Protein AF-N1ZY77-F1 (afdb_monomer_lite)

pLDDT: mean 83.92, std 13.38, range [38.25, 98.62]

Sequence (424 aa):
MKYDVYCDKSARWKVKDQKYRIYADIQIKGKTWEIQLESQNLIYPSNETDGWKKIKRKYGIEKVNALEKEFEKHSACPKMQDIMEIWQPFAKDNKLMDIWRLYNNDQQKAEMRFYAIECGCPDIALLSLWRQYGSVKCIYQGIIAGNIEAHTIFEGAIFLLENMWKPFVEISRSKISDLPLTVFIAITGIFVKYQILGRLGSLDEFKEWKTSTLKQWREARNFRLGEWMRKNLKDYFINSMLLLGKATQNPNISEFTINPYYDAADTIMFKYLIANLQDVYEMTICYEDGQIISFYEKKDNSLEDSYDLFPPMMFCKASSRRSQQYICCANSVIRRGITLDHPFIEWLLDNSFKLKQYYERQFQRIVTSLCAGDADAIIKECNRIREQMISLPEHHGVDVNAMPRLSEDDFWSWEEWIDHSEKL

Organism: NCBI:txid1235802

Foldseek 3Di:
DPDDDDDPDFDWDDAQPWIWTWDWDWDDDPQFIKIKTKIATPVDRDPPLCPLVVVCVPQHDVLVVLVLVVLVVHSYQDDCVVCVVSCVSPVPPDDSVVNSVVSVRNVRTDMDMDTPVVVVHDTCVVVVVDDPADWEFEAECNRGQETHDFNFPDYYYDYHNDPQFDFDADPVSHHGQATQLLNVLQVLLVCVLVVNLVRGHFPLSHDNLVQAFLLSLVVSCPPPSVVVSCVRCVVVLVVLLVVLQAADDDPPALRQFLASNDGDSCNSVSLSSLSVQLQFWAWEFEVLRRGRIDTDGDPDSDRPVLRRLARSANEHAYPDPLSLLAQFAQDRSHTNHGHCNNQQNVLCSVCVVVCCVPVVVLSVCLRNCSNHNGLVSNLVSQQVSLVVQVPDPDNSPRPSVSNDRDDPSRHRYPVSNVVSVVVD

Radius of gyration: 27.77 Å; chains: 1; bounding box: 58×49×88 Å

Secondary structure (DSSP, 8-state):
-------SS--EEEETTEEEEEEEEEEEETTEEEEEEEEEESS-----TTHHHHHHHHH-HHHHHHHHHHHTT-SSPPPGGGGHHHHTTTTTT--HHHHHHHHHHHHT--EEEEEGGGGTPPPTTTTT---SS-EEEEEETTEEEEEEE-S-S--EEEEE-SGGGPPEE-TTSSBEEE--HHHHHHHHHHHHHTT-GGGS---TT--HHHH--HHHHHHHS-HHHHHHHHHHSHHHHHHHHHHHTS----TT--TT-S-TTS--TTHHHHHHHHHHHHHHEEEEEETTTTSEEEEEE-SS----GGGTTS-S--EEEESSTTGGG-SEES-GGG---EETTSHHHHHHHHHHHHHHHH-HHHHHHHHHHHHH--HHHHHHHHHHHHHHHHTSS--TT--GGGPPPP-GGGEE-HHHHHHHHTT-

Structure (mmCIF, N/CA/C/O backbone):
data_AF-N1ZY77-F1
#
_entry.id   AF-N1ZY77-F1
#
loop_
_atom_site.group_PDB
_atom_site.id
_atom_site.type_symbol
_atom_site.label_atom_id
_atom_site.label_alt_id
_atom_site.label_comp_id
_atom_site.label_asym_id
_atom_site.label_entity_id
_atom_site.label_seq_id
_atom_site.pdbx_PDB_ins_code
_atom_site.Cartn_x
_atom_site.Cartn_y
_atom_site.Cartn_z
_atom_site.occupancy
_atom_site.B_iso_or_equiv
_atom_site.auth_seq_id
_atom_site.auth_comp_id
_atom_site.auth_asym_id
_atom_site.auth_atom_id
_atom_site.pdbx_PDB_model_num
ATOM 1 N N . MET A 1 1 ? -28.693 2.891 1.790 1.00 38.72 1 MET A N 1
ATOM 2 C CA . MET A 1 1 ? -28.172 2.370 3.073 1.00 38.72 1 MET A CA 1
ATOM 3 C C . MET A 1 1 ? -29.222 2.631 4.133 1.00 38.72 1 MET A C 1
ATOM 5 O O . MET A 1 1 ? -29.628 3.775 4.257 1.00 38.72 1 MET A O 1
ATOM 9 N N . LYS A 1 2 ? -29.734 1.590 4.802 1.00 38.25 2 LYS A N 1
ATOM 10 C CA . LYS A 1 2 ? -30.807 1.715 5.809 1.00 38.25 2 LYS A CA 1
ATOM 11 C C . LYS A 1 2 ? -30.267 1.754 7.251 1.00 38.25 2 LYS A C 1
ATOM 13 O O . LYS A 1 2 ? -30.990 2.166 8.145 1.00 38.25 2 LYS A O 1
ATOM 18 N N . TYR A 1 3 ? -29.000 1.384 7.450 1.00 47.59 3 TYR A N 1
ATOM 19 C CA . TYR A 1 3 ? -28.341 1.321 8.756 1.00 47.59 3 TYR A CA 1
ATOM 20 C C . TYR A 1 3 ? -26.896 1.814 8.600 1.00 47.59 3 TYR A C 1
ATOM 22 O O . TYR A 1 3 ? -26.001 1.031 8.306 1.00 47.59 3 TYR A O 1
ATOM 30 N N . ASP A 1 4 ? -26.694 3.126 8.687 1.00 43.75 4 ASP A N 1
ATOM 31 C CA . ASP A 1 4 ? -25.369 3.743 8.823 1.00 43.75 4 ASP A CA 1
ATOM 32 C C . ASP A 1 4 ? -25.377 4.348 10.233 1.00 43.75 4 ASP A C 1
ATOM 34 O O . ASP A 1 4 ? -26.083 5.325 10.484 1.00 43.75 4 ASP A O 1
ATOM 38 N N . VAL A 1 5 ? -24.714 3.697 11.191 1.00 45.25 5 VAL A N 1
ATOM 39 C CA . VAL A 1 5 ? -24.593 4.209 12.563 1.00 45.25 5 VAL A CA 1
ATOM 40 C C . VAL A 1 5 ? -23.191 4.767 12.693 1.00 45.25 5 VAL A C 1
ATOM 42 O O . VAL A 1 5 ? -22.218 4.020 12.751 1.00 45.25 5 VAL A O 1
ATOM 45 N N . TYR A 1 6 ? -23.086 6.089 12.708 1.00 47.91 6 TYR A N 1
ATOM 46 C CA . TYR A 1 6 ? -21.823 6.778 12.899 1.00 47.91 6 TYR A CA 1
ATOM 47 C C . TYR A 1 6 ? -22.002 7.875 13.947 1.00 47.91 6 TYR A C 1
ATOM 49 O O . TYR A 1 6 ? -23.023 8.561 13.998 1.00 47.91 6 TYR A O 1
ATOM 57 N N . CYS A 1 7 ? -21.003 8.033 14.809 1.00 46.34 7 CYS A N 1
ATOM 58 C CA . CYS A 1 7 ? -20.969 9.131 15.764 1.00 46.34 7 CYS A CA 1
ATOM 59 C C . CYS A 1 7 ? -20.292 10.331 15.095 1.00 46.34 7 CYS A C 1
ATOM 61 O O . CYS A 1 7 ? -19.068 10.430 15.098 1.00 46.34 7 CYS A O 1
ATOM 63 N N . ASP A 1 8 ? -21.098 11.245 14.549 1.00 43.06 8 ASP A N 1
ATOM 64 C CA . ASP A 1 8 ? -20.677 12.486 13.867 1.00 43.06 8 ASP A CA 1
ATOM 65 C C . ASP A 1 8 ? -19.661 13.315 14.679 1.00 43.06 8 ASP A C 1
ATOM 67 O O . ASP A 1 8 ? -18.785 14.001 14.152 1.00 43.06 8 ASP A O 1
ATOM 71 N N . LYS A 1 9 ? -19.763 13.235 16.010 1.00 55.38 9 LYS A N 1
ATOM 72 C CA . LYS A 1 9 ? -18.812 13.805 16.962 1.00 55.38 9 LYS A CA 1
ATOM 73 C C . LYS A 1 9 ? -18.628 12.815 18.103 1.00 55.38 9 LYS A C 1
ATOM 75 O O . LYS A 1 9 ? -19.586 12.490 18.799 1.00 55.38 9 LYS A O 1
ATOM 80 N N . SER A 1 10 ? -17.394 12.367 18.341 1.00 63.91 10 SER A N 1
ATOM 81 C CA . SER A 1 10 ? -17.063 11.668 19.587 1.00 63.91 10 SER A CA 1
ATOM 82 C C . SER A 1 10 ? -17.379 12.620 20.743 1.00 63.91 10 SER A C 1
ATOM 84 O O . SER A 1 10 ? -16.742 13.676 20.825 1.00 63.91 10 SER A O 1
ATOM 86 N N . ALA A 1 11 ? -18.357 12.302 21.592 1.00 72.12 11 ALA A N 1
ATOM 87 C CA . ALA A 1 11 ? -18.659 13.126 22.757 1.00 72.12 11 ALA A CA 1
ATOM 88 C C . ALA A 1 11 ? -17.395 13.233 23.621 1.00 72.12 11 ALA A C 1
ATOM 90 O O . ALA A 1 11 ? -16.793 12.216 23.971 1.00 72.12 11 ALA A O 1
ATOM 91 N N . ARG A 1 12 ? -16.959 14.465 23.895 1.00 85.81 12 ARG A N 1
ATOM 92 C CA . ARG A 1 12 ? -15.740 14.776 24.649 1.00 85.81 12 ARG A CA 1
ATOM 93 C C . ARG A 1 12 ? -16.088 15.686 25.806 1.00 85.81 12 ARG A C 1
ATOM 95 O O . ARG A 1 12 ? -16.835 16.645 25.633 1.00 85.81 12 ARG A O 1
ATOM 102 N N . TRP A 1 13 ? -15.499 15.414 26.958 1.00 89.56 13 TRP A N 1
ATOM 103 C CA . TRP A 1 13 ? -15.658 16.245 28.144 1.00 89.56 13 TRP A CA 1
ATOM 104 C C . TRP A 1 13 ? -14.347 16.321 28.921 1.00 89.56 13 TRP A C 1
ATOM 106 O O . TRP A 1 13 ? -13.380 15.608 28.636 1.00 89.56 13 TRP A O 1
ATOM 116 N N . LYS A 1 14 ? -14.296 17.248 29.874 1.00 90.38 14 LYS A N 1
ATOM 117 C CA . LYS A 1 14 ? -13.140 17.479 30.735 1.00 90.38 14 LYS A CA 1
ATOM 118 C C . LYS A 1 14 ? -13.600 17.395 32.183 1.00 90.38 14 LYS A C 1
ATOM 120 O O . LYS A 1 14 ? -14.566 18.058 32.547 1.00 90.38 14 LYS A O 1
ATOM 125 N N . VAL A 1 15 ? -12.893 16.613 32.990 1.00 87.38 15 VAL A N 1
ATOM 126 C CA . VAL A 1 15 ? -13.066 16.570 34.446 1.00 87.38 15 VAL A CA 1
ATOM 127 C C . VAL A 1 15 ? -11.710 16.823 35.068 1.00 87.38 15 VAL A C 1
ATOM 129 O O . VAL A 1 15 ? -10.741 16.139 34.735 1.00 87.38 15 VAL A O 1
ATOM 132 N N . LYS A 1 16 ? -11.638 17.836 35.938 1.00 90.06 16 LYS A N 1
ATOM 133 C CA . LYS A 1 16 ? -10.376 18.321 36.511 1.00 90.06 16 LYS A CA 1
ATOM 134 C C . LYS A 1 16 ? -9.381 18.652 35.386 1.00 90.06 16 LYS A C 1
ATOM 136 O O . LYS A 1 16 ? -9.734 19.366 34.446 1.00 90.06 16 LYS A O 1
ATOM 141 N N . ASP A 1 17 ? -8.165 18.127 35.422 1.00 89.94 17 ASP A N 1
ATOM 142 C CA . ASP A 1 17 ? -7.145 18.292 34.382 1.00 89.94 17 ASP A CA 1
ATOM 143 C C . ASP A 1 17 ? -7.169 17.189 33.303 1.00 89.94 17 ASP A C 1
ATOM 145 O O . ASP A 1 17 ? -6.359 17.219 32.376 1.00 89.94 17 ASP A O 1
ATOM 149 N N . GLN A 1 18 ? -8.125 16.257 33.368 1.00 88.25 18 GLN A N 1
ATOM 150 C CA . GLN A 1 18 ? -8.235 15.107 32.468 1.00 88.25 18 GLN A CA 1
ATOM 151 C C . GLN A 1 18 ? -9.275 15.337 31.364 1.00 88.25 18 GLN A C 1
ATOM 153 O O . GLN A 1 18 ? -10.321 15.952 31.584 1.00 88.25 18 GLN A O 1
ATOM 158 N N . LYS A 1 19 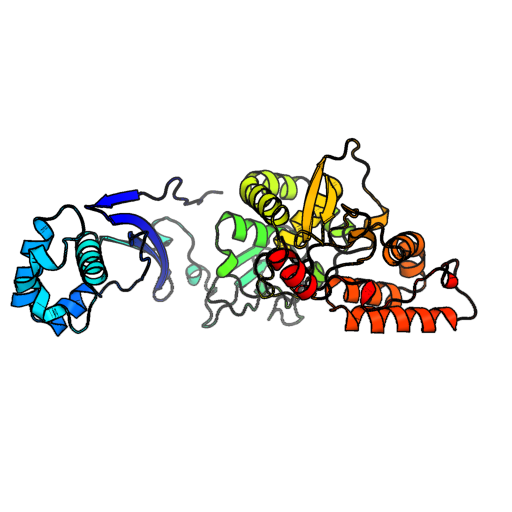? -9.006 14.819 30.161 1.00 90.31 19 LYS A N 1
ATOM 159 C CA . LYS A 1 19 ? -9.930 14.873 29.016 1.00 90.31 19 LYS A CA 1
ATOM 160 C C . LYS A 1 19 ? -10.383 13.467 28.642 1.00 90.31 19 LYS A C 1
ATOM 162 O O . LYS A 1 19 ? -9.555 12.565 28.535 1.00 90.31 19 LYS A O 1
ATOM 167 N N . TYR A 1 20 ? -11.671 13.322 28.367 1.00 87.94 20 TYR A N 1
ATOM 168 C CA . TYR A 1 20 ? -12.312 12.044 28.084 1.00 87.94 20 TYR A CA 1
ATOM 169 C C . TYR A 1 20 ? -13.041 12.061 26.745 1.00 87.94 20 TYR A C 1
ATOM 171 O O . TYR A 1 20 ? -13.378 13.124 26.209 1.00 87.94 20 TYR A O 1
ATOM 179 N N . ARG A 1 21 ? -13.293 10.863 26.221 1.00 86.25 21 ARG A N 1
ATOM 180 C CA . ARG A 1 21 ? -14.169 10.603 25.080 1.00 86.25 21 ARG A CA 1
ATOM 181 C C . ARG A 1 21 ? -15.054 9.391 25.348 1.00 86.25 21 ARG A C 1
ATOM 183 O O . ARG A 1 21 ? -14.689 8.535 26.149 1.00 86.25 21 ARG A O 1
ATOM 190 N N . ILE A 1 22 ? -16.159 9.287 24.616 1.00 83.44 22 ILE A N 1
ATOM 191 C CA . ILE A 1 22 ? -16.821 7.994 24.426 1.00 83.44 22 ILE A CA 1
ATOM 192 C C . ILE A 1 22 ? -16.009 7.205 23.398 1.00 83.44 22 ILE A C 1
ATOM 194 O O . ILE A 1 22 ? -15.758 7.688 22.290 1.00 83.44 22 ILE A O 1
ATOM 198 N N . TYR A 1 23 ? -15.580 6.015 23.795 1.00 78.62 23 TYR A N 1
ATOM 199 C CA . TYR A 1 23 ? -14.985 4.997 22.945 1.00 78.62 23 TYR A CA 1
ATOM 200 C C . TYR A 1 23 ? -16.018 3.892 22.718 1.00 78.62 23 TYR A C 1
ATOM 202 O O . TYR A 1 23 ? -16.762 3.541 23.631 1.00 78.62 23 TYR A O 1
ATOM 210 N N . ALA A 1 24 ? -16.097 3.393 21.489 1.00 74.50 24 ALA A N 1
ATOM 211 C CA . ALA A 1 24 ? -16.957 2.275 21.141 1.00 74.50 24 ALA A CA 1
ATOM 212 C C . ALA A 1 24 ? -16.078 1.056 20.878 1.00 74.50 24 ALA A C 1
ATOM 214 O O . ALA A 1 24 ? -15.173 1.114 20.044 1.00 74.50 24 ALA A O 1
ATOM 215 N N . ASP A 1 25 ? -16.377 -0.032 21.569 1.00 72.88 25 ASP A N 1
ATOM 216 C CA . ASP A 1 25 ? -15.839 -1.351 21.299 1.00 72.88 25 ASP A CA 1
ATOM 217 C C . ASP A 1 25 ? -16.956 -2.277 20.823 1.00 72.88 25 ASP A C 1
ATOM 219 O O . ASP A 1 25 ? -18.131 -2.106 21.154 1.00 72.88 25 ASP A O 1
ATOM 223 N N . ILE A 1 26 ? -16.585 -3.262 20.018 1.00 72.50 26 ILE A N 1
ATOM 224 C CA . ILE A 1 26 ? -17.514 -4.261 19.505 1.00 72.50 26 ILE A CA 1
ATOM 225 C C . ILE A 1 26 ? -16.951 -5.614 19.897 1.00 72.50 26 ILE A C 1
ATOM 227 O O . ILE A 1 26 ? -15.879 -5.999 19.427 1.00 72.50 26 ILE A O 1
ATOM 231 N N . GLN A 1 27 ? -17.692 -6.328 20.736 1.00 69.94 27 GLN A N 1
ATOM 232 C CA . GLN A 1 27 ? -17.314 -7.640 21.239 1.00 69.94 27 GLN A CA 1
ATOM 233 C C . GLN A 1 27 ? -18.321 -8.688 20.785 1.00 69.94 27 GLN A C 1
ATOM 235 O O . GLN A 1 27 ? -19.501 -8.410 20.568 1.00 69.94 27 GLN A O 1
ATOM 240 N N . ILE A 1 28 ? -17.852 -9.924 20.660 1.00 66.81 28 ILE A N 1
ATOM 241 C CA . ILE A 1 28 ? -18.717 -11.069 20.396 1.00 66.81 28 ILE A CA 1
ATOM 242 C C . ILE A 1 28 ? -19.036 -11.714 21.743 1.00 66.81 28 ILE A C 1
ATOM 244 O O . ILE A 1 28 ? -18.140 -12.216 22.423 1.00 66.81 28 ILE A O 1
ATOM 248 N N . LYS A 1 29 ? -20.316 -11.727 22.130 1.00 68.12 29 LYS A N 1
ATOM 249 C CA . LYS A 1 29 ? -20.795 -12.491 23.288 1.00 68.12 29 LYS A CA 1
ATOM 250 C C . LYS A 1 29 ? -21.687 -13.627 22.824 1.00 68.12 29 LYS A C 1
ATOM 252 O O . LYS A 1 29 ? -22.796 -13.426 22.332 1.00 68.12 29 LYS A O 1
ATOM 257 N N . GLY A 1 30 ? -21.186 -14.850 22.987 1.00 70.75 30 GLY A N 1
ATOM 258 C CA . GLY A 1 30 ? -21.846 -16.046 22.480 1.00 70.75 30 GLY A CA 1
ATOM 259 C C . GLY A 1 30 ? -21.936 -16.003 20.958 1.00 70.75 30 GLY A C 1
ATOM 260 O O . GLY A 1 30 ? -20.928 -16.130 20.273 1.00 70.75 30 GLY A O 1
ATOM 261 N N . LYS A 1 31 ? -23.155 -15.832 20.446 1.00 67.06 31 LYS A N 1
ATOM 262 C CA . LYS A 1 31 ? -23.444 -15.753 19.013 1.00 67.06 31 LYS A CA 1
ATOM 263 C C . LYS A 1 31 ? -23.794 -14.337 18.552 1.00 67.06 31 LYS A C 1
ATOM 265 O O . LYS A 1 31 ? -24.085 -14.165 17.388 1.00 67.06 31 LYS A O 1
ATOM 270 N N . THR A 1 32 ? -23.795 -13.333 19.419 1.00 69.75 32 THR A N 1
ATOM 271 C CA . THR A 1 32 ? -24.280 -12.000 19.043 1.00 69.75 32 THR A CA 1
ATOM 272 C C . THR A 1 32 ? -23.231 -10.923 19.231 1.00 69.75 32 THR A C 1
ATOM 274 O O . THR A 1 32 ? -22.421 -10.991 20.160 1.00 69.75 32 THR A O 1
ATOM 277 N N . TRP A 1 33 ? -23.282 -9.908 18.373 1.00 74.06 33 TRP A N 1
ATOM 278 C CA . TRP A 1 33 ? -22.466 -8.709 18.520 1.00 74.06 33 TRP A CA 1
ATOM 279 C C . TRP A 1 33 ? -23.030 -7.823 19.632 1.00 74.06 33 TRP A C 1
ATOM 281 O O . TRP A 1 33 ? -24.166 -7.349 19.554 1.00 74.06 33 TRP A O 1
ATOM 291 N N . GLU A 1 34 ? -22.223 -7.591 20.662 1.00 81.81 34 GLU A N 1
ATOM 292 C CA . GLU A 1 34 ? -22.480 -6.614 21.714 1.00 81.81 34 GLU A CA 1
ATOM 293 C C . GLU A 1 34 ? -21.647 -5.365 21.422 1.00 81.81 34 GLU A C 1
ATOM 295 O O . GLU A 1 34 ? -20.428 -5.425 21.244 1.00 81.81 34 GLU A O 1
ATOM 300 N N . ILE A 1 35 ? -22.318 -4.222 21.353 1.00 83.06 35 ILE A N 1
ATOM 301 C CA . ILE A 1 35 ? -21.677 -2.920 21.237 1.00 83.06 35 ILE A CA 1
ATOM 302 C C . ILE A 1 35 ? -21.505 -2.394 22.659 1.00 83.06 35 ILE A C 1
ATOM 304 O O . ILE A 1 35 ? -22.484 -2.231 23.390 1.00 83.06 35 ILE A O 1
ATOM 308 N N . GLN A 1 36 ? -20.260 -2.136 23.048 1.00 83.75 36 GLN A N 1
ATOM 309 C CA . GLN A 1 36 ? -19.911 -1.514 24.317 1.00 83.75 36 GLN A CA 1
ATOM 310 C C . GLN A 1 36 ? -19.472 -0.075 24.059 1.00 83.75 36 GLN A C 1
ATOM 312 O O . GLN A 1 36 ? -18.497 0.178 23.361 1.00 83.75 36 GLN A O 1
ATOM 317 N N . LEU A 1 37 ? -20.181 0.882 24.644 1.00 84.50 37 LEU A N 1
ATOM 318 C CA . LEU A 1 37 ? -19.755 2.273 24.714 1.00 84.50 37 LEU A CA 1
ATOM 319 C C . LEU A 1 37 ? -19.177 2.525 26.099 1.00 84.50 37 LEU A C 1
ATOM 321 O O . LEU A 1 37 ? -19.848 2.269 27.097 1.00 84.50 37 LEU A O 1
ATOM 325 N N . GLU A 1 38 ? -17.959 3.043 26.167 1.00 84.94 38 GLU A N 1
ATOM 326 C CA . GLU A 1 38 ? -17.278 3.313 27.428 1.00 84.94 38 GLU A CA 1
ATOM 327 C C . GLU A 1 38 ? -16.589 4.676 27.450 1.00 84.94 38 GLU A C 1
ATOM 329 O O . GLU A 1 38 ? -16.147 5.219 26.435 1.00 84.94 38 GLU A O 1
ATOM 334 N N . SER A 1 39 ? -16.493 5.249 28.643 1.00 86.62 39 SER A N 1
ATOM 335 C CA . SER A 1 39 ? -15.682 6.432 28.908 1.00 86.62 39 SER A CA 1
ATOM 336 C C . SER A 1 39 ? -14.187 6.096 28.858 1.00 86.62 39 SER A C 1
ATOM 338 O O . SER A 1 39 ? -13.719 5.266 29.637 1.00 86.62 39 SER A O 1
ATOM 340 N N . GLN A 1 40 ? -13.414 6.790 28.021 1.00 85.88 40 GLN A N 1
ATOM 341 C CA . GLN A 1 40 ? -11.967 6.591 27.895 1.00 85.88 40 GLN A CA 1
ATOM 342 C C . GLN A 1 40 ? -11.201 7.912 28.038 1.00 85.88 40 GLN A C 1
ATOM 344 O O . GLN A 1 40 ? -11.569 8.927 27.442 1.00 85.88 40 GLN A O 1
ATOM 349 N N . ASN A 1 41 ? -10.108 7.900 28.805 1.00 85.69 41 ASN A N 1
ATOM 350 C CA . ASN A 1 41 ? -9.201 9.041 28.946 1.00 85.69 41 ASN A CA 1
ATOM 351 C C . ASN A 1 41 ? -8.311 9.189 27.697 1.00 85.69 41 ASN A C 1
ATOM 353 O O . ASN A 1 41 ? -7.753 8.212 27.203 1.00 85.69 41 ASN A O 1
ATOM 357 N N . LEU A 1 42 ? -8.159 10.416 27.190 1.00 81.50 42 LEU A N 1
ATOM 358 C CA . LEU A 1 42 ? -7.400 10.699 25.965 1.00 81.50 42 LEU A CA 1
ATOM 359 C C . LEU A 1 42 ? -5.876 10.592 26.127 1.00 81.50 42 LEU A C 1
ATOM 361 O O . LEU A 1 42 ? -5.187 10.379 25.136 1.00 81.50 42 LEU A O 1
ATOM 365 N N . ILE A 1 43 ? -5.342 10.788 27.335 1.00 73.25 43 ILE A N 1
ATOM 366 C CA . ILE A 1 43 ? -3.889 10.814 27.584 1.00 73.25 43 ILE A CA 1
ATOM 367 C C . ILE A 1 43 ? -3.355 9.403 27.872 1.00 73.25 43 ILE A C 1
ATOM 369 O O . ILE A 1 43 ? -2.190 9.118 27.605 1.00 73.25 43 ILE A O 1
ATOM 373 N N . TYR A 1 44 ? -4.197 8.515 28.406 1.00 66.31 44 TYR A N 1
ATOM 374 C CA . TYR A 1 44 ? -3.830 7.135 28.712 1.00 66.31 44 TYR A CA 1
ATOM 375 C C . TYR A 1 44 ? -4.993 6.193 28.367 1.00 66.31 44 TYR A C 1
ATOM 377 O O . TYR A 1 44 ? -5.855 5.950 29.214 1.00 66.31 44 TYR A O 1
ATOM 385 N N . PRO A 1 45 ? -5.051 5.677 27.128 1.00 58.69 45 PRO A N 1
ATOM 386 C CA . PRO A 1 45 ? -6.166 4.867 26.644 1.00 58.69 45 PRO A CA 1
ATOM 387 C C . PRO A 1 45 ? -6.137 3.416 27.160 1.00 58.69 45 PRO A C 1
ATOM 389 O O . PRO A 1 45 ? -6.642 2.530 26.479 1.00 58.69 45 PRO A O 1
ATOM 392 N N . SER A 1 46 ? -5.539 3.127 28.325 1.00 51.84 46 SER A N 1
ATOM 393 C CA . SER A 1 46 ? -5.486 1.740 28.795 1.00 51.84 46 SER A CA 1
ATOM 394 C C . SER A 1 46 ? -6.883 1.228 29.149 1.00 51.84 46 SER A C 1
ATOM 396 O O . SER A 1 46 ? -7.614 1.832 29.933 1.00 51.84 46 SER A O 1
ATOM 398 N N . ASN A 1 47 ? -7.220 0.058 28.607 1.00 51.00 47 ASN A N 1
ATOM 399 C CA . ASN A 1 47 ? -8.458 -0.676 28.885 1.00 51.00 47 ASN A CA 1
ATOM 400 C C . ASN A 1 47 ? -8.450 -1.319 30.287 1.00 51.00 47 ASN A C 1
ATOM 402 O O . ASN A 1 47 ? -9.160 -2.291 30.540 1.00 51.00 47 ASN A O 1
ATOM 406 N N . GLU A 1 48 ? -7.611 -0.839 31.211 1.00 56.62 48 GLU A N 1
ATOM 407 C CA . GLU A 1 48 ? -7.503 -1.407 32.551 1.00 56.62 48 GLU A CA 1
ATOM 408 C C . GLU A 1 48 ? -8.646 -0.885 33.434 1.00 56.62 48 GLU A C 1
ATOM 410 O O . GLU A 1 48 ? -8.473 -0.088 34.356 1.00 56.62 48 GLU A O 1
ATOM 415 N N . THR A 1 49 ? -9.854 -1.373 33.152 1.00 56.38 49 THR A N 1
ATOM 416 C CA . THR A 1 49 ? -11.119 -0.987 33.796 1.00 56.38 49 THR A CA 1
ATOM 417 C C . THR A 1 49 ? -11.172 -1.245 35.305 1.00 56.38 49 THR A C 1
ATOM 419 O O . THR A 1 49 ? -12.144 -0.856 35.956 1.00 56.38 49 THR A O 1
ATOM 422 N N . ASP A 1 50 ? -10.160 -1.910 35.867 1.00 68.62 50 ASP A N 1
ATOM 423 C CA . ASP A 1 50 ? -10.064 -2.299 37.276 1.00 68.62 50 ASP A CA 1
ATOM 424 C C . ASP A 1 50 ? -8.815 -1.746 37.991 1.00 68.62 50 ASP A C 1
ATOM 426 O O . ASP A 1 50 ? -8.537 -2.139 39.127 1.00 68.62 50 ASP A O 1
ATOM 430 N N . GLY A 1 51 ? -8.065 -0.819 37.379 1.00 82.31 51 GLY A N 1
ATOM 431 C CA . GLY A 1 51 ? -6.840 -0.266 37.972 1.00 82.31 51 GLY A CA 1
ATOM 432 C C . GLY A 1 51 ? -7.052 0.323 39.375 1.00 82.31 51 GLY A C 1
ATOM 433 O O . GLY A 1 51 ? -6.344 -0.045 40.313 1.00 82.31 51 GLY A O 1
ATOM 434 N N . TRP A 1 52 ? -8.094 1.138 39.582 1.00 89.25 52 TRP A N 1
ATOM 435 C CA . TRP A 1 52 ? -8.398 1.705 40.906 1.00 89.25 52 TRP A CA 1
ATOM 436 C C . TRP A 1 52 ? -8.832 0.651 41.935 1.00 89.25 52 TRP A C 1
ATOM 438 O O . TRP A 1 52 ? -8.412 0.681 43.095 1.00 89.25 52 TRP A O 1
ATOM 448 N N . LYS A 1 53 ? -9.599 -0.363 41.512 1.00 87.62 53 LYS A N 1
ATOM 449 C CA . LYS A 1 53 ? -9.961 -1.493 42.383 1.00 87.62 53 LYS A CA 1
ATOM 450 C C . LYS A 1 53 ? -8.730 -2.283 42.832 1.00 87.62 53 LYS A C 1
ATOM 452 O O . LYS A 1 53 ? -8.691 -2.739 43.975 1.00 87.62 53 LYS A O 1
ATOM 457 N N . LYS A 1 54 ? -7.715 -2.435 41.972 1.00 88.75 54 LYS A N 1
ATOM 458 C CA . LYS A 1 54 ? -6.431 -3.055 42.346 1.00 88.75 54 LYS A CA 1
ATOM 459 C C . LYS A 1 54 ? -5.705 -2.229 43.412 1.00 88.75 54 LYS A C 1
ATOM 461 O O . LYS A 1 54 ? -5.207 -2.814 44.373 1.00 88.75 54 LYS A O 1
ATOM 466 N N . ILE A 1 55 ? -5.721 -0.896 43.308 1.00 91.25 55 ILE A N 1
ATOM 467 C CA . ILE A 1 55 ? -5.178 0.001 44.344 1.00 91.25 55 ILE A CA 1
ATOM 468 C C . ILE A 1 55 ? -5.913 -0.194 45.679 1.00 91.25 55 ILE A C 1
ATOM 470 O O . ILE A 1 55 ? -5.256 -0.419 46.698 1.00 91.25 55 ILE A O 1
ATOM 474 N N . LYS A 1 56 ? -7.256 -0.234 45.675 1.00 91.62 56 LYS A N 1
ATOM 475 C CA . LYS A 1 56 ? -8.070 -0.532 46.874 1.00 91.62 56 LYS A CA 1
ATOM 476 C C . LYS A 1 56 ? -7.710 -1.869 47.520 1.00 91.62 56 LYS A C 1
ATOM 478 O O . LYS A 1 56 ? -7.548 -1.932 48.736 1.00 91.62 56 LYS A O 1
ATOM 483 N N . ARG A 1 57 ? -7.537 -2.929 46.721 1.00 90.81 57 ARG A N 1
ATOM 484 C CA . ARG A 1 57 ? -7.151 -4.264 47.219 1.00 90.81 57 ARG A CA 1
ATOM 485 C C . ARG A 1 57 ? -5.738 -4.293 47.801 1.00 90.81 57 ARG A C 1
ATOM 487 O O . ARG A 1 57 ? -5.526 -4.943 48.816 1.00 90.81 57 ARG A O 1
ATOM 494 N N . LYS A 1 58 ? -4.782 -3.609 47.166 1.00 92.75 58 LYS A N 1
ATOM 495 C CA . LYS A 1 58 ? -3.366 -3.644 47.560 1.00 92.75 58 LYS A CA 1
ATOM 496 C C . LYS A 1 58 ? -3.079 -2.825 48.820 1.00 92.75 58 LYS A C 1
ATOM 498 O O . LYS A 1 58 ? -2.331 -3.280 49.678 1.00 92.75 58 LYS A O 1
ATOM 503 N N . TYR A 1 59 ? -3.645 -1.624 48.922 1.00 91.75 59 TYR A N 1
ATOM 504 C CA . TYR A 1 59 ? -3.305 -0.673 49.990 1.00 91.75 59 TYR A CA 1
ATOM 505 C C . TYR A 1 59 ? -4.344 -0.605 51.115 1.00 91.75 59 TYR A C 1
ATOM 507 O O . TYR A 1 59 ? -4.059 -0.035 52.168 1.00 91.75 59 TYR A O 1
ATOM 515 N N . GLY A 1 60 ? -5.513 -1.221 50.922 1.00 92.75 60 GLY A N 1
ATOM 516 C CA . GLY A 1 60 ? -6.605 -1.233 51.889 1.00 92.75 60 GLY A CA 1
ATOM 517 C C . GLY A 1 60 ? -7.518 -0.010 51.777 1.00 92.75 60 GLY A C 1
ATOM 518 O O . GLY A 1 60 ? -7.109 1.076 51.364 1.00 92.75 60 GLY A O 1
ATOM 519 N N . ILE A 1 61 ? -8.781 -0.201 52.163 1.00 91.25 61 ILE A N 1
ATOM 520 C CA . ILE A 1 61 ? -9.859 0.783 51.982 1.00 91.25 61 ILE A CA 1
ATOM 521 C C . ILE A 1 61 ? -9.573 2.086 52.739 1.00 91.25 61 ILE A C 1
ATOM 523 O O . ILE A 1 61 ? -9.767 3.160 52.186 1.00 91.25 61 ILE A O 1
ATOM 527 N N . GLU A 1 62 ? -9.069 2.019 53.972 1.00 91.62 62 GLU A N 1
ATOM 528 C CA . GLU A 1 62 ? -8.856 3.211 54.807 1.00 91.62 62 GLU A CA 1
ATOM 529 C C . GLU A 1 62 ? -7.840 4.187 54.201 1.00 91.62 62 GLU A C 1
ATOM 531 O O . GLU A 1 62 ? -8.121 5.380 54.073 1.00 91.62 62 GLU A O 1
ATOM 536 N N . LYS A 1 63 ? -6.683 3.674 53.762 1.00 92.75 63 LYS A N 1
ATOM 537 C CA . LYS A 1 63 ? -5.626 4.488 53.145 1.00 92.75 63 LYS A CA 1
ATOM 538 C C . LYS A 1 63 ? -6.083 5.081 51.819 1.00 92.75 63 LYS A C 1
ATOM 540 O O . LYS A 1 63 ? -5.797 6.240 51.532 1.00 92.75 63 LYS A O 1
ATOM 545 N N . VAL A 1 64 ? -6.812 4.300 51.019 1.00 93.69 64 VAL A N 1
ATOM 546 C CA . VAL A 1 64 ? -7.337 4.782 49.739 1.00 93.69 64 VAL A CA 1
ATOM 547 C C . VAL A 1 64 ? -8.430 5.828 49.946 1.00 93.69 64 VAL A C 1
ATOM 549 O O . VAL A 1 64 ? -8.397 6.846 49.271 1.00 93.69 64 VAL A O 1
ATOM 552 N N . ASN A 1 65 ? -9.325 5.670 50.921 1.00 93.75 65 ASN A N 1
ATOM 553 C CA . ASN A 1 65 ? -10.360 6.667 51.211 1.00 93.75 65 ASN A CA 1
ATOM 554 C C . ASN A 1 65 ? -9.770 8.009 51.679 1.00 93.75 65 ASN A C 1
ATOM 556 O O . ASN A 1 65 ? -10.306 9.067 51.349 1.00 93.75 65 ASN A O 1
ATOM 560 N N . ALA A 1 66 ? -8.674 7.987 52.449 1.00 93.75 66 ALA A N 1
ATOM 561 C CA . ALA A 1 66 ? -7.957 9.209 52.818 1.00 93.75 66 ALA A CA 1
ATOM 562 C C . ALA A 1 66 ? -7.385 9.916 51.578 1.00 93.75 66 ALA A C 1
ATOM 564 O O . ALA A 1 66 ? -7.521 11.131 51.441 1.00 93.75 66 ALA A O 1
ATOM 565 N N . LEU A 1 67 ? -6.820 9.142 50.647 1.00 95.19 67 LEU A N 1
ATOM 566 C CA . LEU A 1 67 ? -6.305 9.649 49.380 1.00 95.19 67 LEU A CA 1
ATOM 567 C C . LEU A 1 67 ? -7.414 10.188 48.460 1.00 95.19 67 LEU A C 1
ATOM 569 O O . LEU A 1 67 ? -7.239 11.251 47.876 1.00 95.19 67 LEU A O 1
ATOM 573 N N . GLU A 1 68 ? -8.566 9.515 48.370 1.00 94.75 68 GLU A N 1
ATOM 574 C CA . GLU A 1 68 ? -9.737 9.979 47.604 1.00 94.75 68 GLU A CA 1
ATOM 575 C C . GLU A 1 68 ? -10.231 11.335 48.116 1.00 94.75 68 GLU A C 1
ATOM 577 O O . GLU A 1 68 ? -10.396 12.272 47.338 1.00 94.75 68 GLU A O 1
ATOM 582 N N . LYS A 1 69 ? -10.401 11.473 49.438 1.00 94.75 69 LYS A N 1
ATOM 583 C CA . LYS A 1 69 ? -10.815 12.740 50.060 1.00 94.75 69 LYS A CA 1
ATOM 584 C C . LYS A 1 69 ? -9.843 13.874 49.776 1.00 94.75 69 LYS A C 1
ATOM 586 O O . LYS A 1 69 ? -10.270 15.019 49.649 1.00 94.75 69 LYS A O 1
ATOM 591 N N . GLU A 1 70 ? -8.552 13.569 49.723 1.00 95.00 70 GLU A N 1
ATOM 592 C CA . GLU A 1 70 ? -7.553 14.566 49.374 1.00 95.00 70 GLU A CA 1
ATOM 593 C C . GLU A 1 70 ? -7.653 14.935 47.894 1.00 95.00 70 GLU A C 1
ATOM 595 O O . GLU A 1 70 ? -7.762 16.111 47.566 1.00 95.00 70 GLU A O 1
ATOM 600 N N . PHE A 1 71 ? -7.731 13.949 47.000 1.00 95.12 71 PHE A N 1
ATOM 601 C CA . PHE A 1 71 ? -7.876 14.170 45.563 1.00 95.12 71 PHE A CA 1
ATOM 602 C C . PHE A 1 71 ? -9.131 14.959 45.164 1.00 95.12 71 PHE A C 1
ATOM 604 O O . PHE A 1 71 ? -9.114 15.649 44.141 1.00 95.12 71 PHE A O 1
ATOM 611 N N . GLU A 1 72 ? -10.210 14.911 45.948 1.00 93.94 72 GLU A N 1
ATOM 612 C CA . GLU A 1 72 ? -11.400 15.731 45.687 1.00 93.94 72 GLU A CA 1
ATOM 613 C C . GLU A 1 72 ? -11.194 17.231 45.882 1.00 93.94 72 GLU A C 1
ATOM 615 O O . GLU A 1 72 ? -11.895 18.032 45.267 1.00 93.94 72 GLU A O 1
ATOM 620 N N . LYS A 1 73 ? -10.202 17.635 46.677 1.00 94.12 73 LYS A N 1
ATOM 621 C CA . LYS A 1 73 ? -9.917 19.054 46.926 1.00 94.12 73 LYS A CA 1
ATOM 622 C C . LYS A 1 73 ? -9.194 19.728 45.763 1.00 94.12 73 LYS A C 1
ATOM 624 O O . LYS A 1 73 ? -9.174 20.954 45.683 1.00 94.12 73 LYS A O 1
ATOM 629 N N . HIS A 1 74 ? -8.588 18.943 44.874 1.00 92.81 74 HIS A N 1
ATOM 630 C CA . HIS A 1 74 ? -7.717 19.448 43.818 1.00 92.81 74 HIS A CA 1
ATOM 631 C C . HIS A 1 74 ? -8.418 19.432 42.456 1.00 92.81 74 HIS A C 1
ATOM 633 O O . HIS A 1 74 ? -9.109 18.480 42.096 1.00 92.81 74 HIS A O 1
ATOM 639 N N . SER A 1 75 ? -8.216 20.489 41.666 1.00 91.00 75 SER A N 1
ATOM 640 C CA . SER A 1 75 ? -8.723 20.608 40.287 1.00 91.00 75 SER A CA 1
ATOM 641 C C . SER A 1 75 ? -7.738 20.093 39.228 1.00 91.00 75 SER A C 1
ATOM 643 O O . SER A 1 75 ? -8.099 19.971 38.057 1.00 91.00 75 SER A O 1
ATOM 645 N N . ALA A 1 76 ? -6.510 19.777 39.637 1.00 92.56 76 ALA A N 1
ATOM 646 C CA . ALA A 1 76 ? -5.444 19.176 38.843 1.00 92.56 76 ALA A CA 1
ATOM 647 C C . ALA A 1 76 ? -4.593 18.265 39.739 1.00 92.56 76 ALA A C 1
ATOM 649 O O . ALA A 1 76 ? -4.731 18.326 40.960 1.00 92.56 76 ALA A O 1
ATOM 650 N N . CYS A 1 77 ? -3.717 17.439 39.159 1.00 92.62 77 CYS A N 1
ATOM 651 C CA . CYS A 1 77 ? -2.846 16.565 39.949 1.00 92.62 77 CYS A CA 1
ATOM 652 C C . CYS A 1 77 ? -2.069 17.375 41.012 1.00 92.62 77 CYS A C 1
ATOM 654 O O . CYS A 1 77 ? -1.314 18.280 40.637 1.00 92.62 77 CYS A O 1
ATOM 656 N N . PRO A 1 78 ? -2.217 17.065 42.316 1.00 92.69 78 PRO A N 1
ATOM 657 C CA . PRO A 1 78 ? -1.516 17.784 43.375 1.00 92.69 78 PRO A CA 1
ATOM 658 C C . PRO A 1 78 ? -0.006 17.564 43.282 1.00 92.69 78 PRO A C 1
ATOM 660 O O . PRO A 1 78 ? 0.464 16.565 42.722 1.00 92.69 78 PRO A O 1
ATOM 663 N N . LYS A 1 79 ? 0.779 18.479 43.860 1.00 90.94 79 LYS A N 1
ATOM 664 C CA . LYS A 1 79 ? 2.216 18.244 44.017 1.00 90.94 79 LYS A CA 1
ATOM 665 C C . LYS A 1 79 ? 2.432 17.268 45.165 1.00 90.94 79 LYS A C 1
ATOM 667 O O . LYS A 1 79 ? 1.733 17.299 46.171 1.00 90.94 79 LYS A O 1
ATOM 672 N N . MET A 1 80 ? 3.454 16.426 45.036 1.00 87.31 80 MET A N 1
ATOM 673 C CA . MET A 1 80 ? 3.791 15.411 46.041 1.00 87.31 80 MET A CA 1
ATOM 674 C C . MET A 1 80 ? 3.986 16.001 47.446 1.00 87.31 80 MET A C 1
ATOM 676 O O . MET A 1 80 ? 3.617 15.366 48.427 1.00 87.31 80 MET A O 1
ATOM 680 N N . GLN A 1 81 ? 4.540 17.214 47.529 1.00 88.31 81 GLN A N 1
ATOM 681 C CA . GLN A 1 81 ? 4.788 17.935 48.781 1.00 88.31 81 GLN A CA 1
ATOM 682 C C . GLN A 1 81 ? 3.489 18.288 49.520 1.00 88.31 81 GLN A C 1
ATOM 684 O O . GLN A 1 81 ? 3.454 18.208 50.743 1.00 88.31 81 GLN A O 1
ATOM 689 N N . ASP A 1 82 ? 2.419 18.598 48.784 1.00 88.38 82 ASP A N 1
ATOM 690 C CA . ASP A 1 82 ? 1.153 19.086 49.345 1.00 88.38 82 ASP A CA 1
ATOM 691 C C . ASP A 1 82 ? 0.338 17.965 50.008 1.00 88.38 82 ASP A C 1
ATOM 693 O O . ASP A 1 82 ? -0.535 18.224 50.830 1.00 88.38 82 ASP A O 1
ATOM 697 N N . ILE A 1 83 ? 0.623 16.708 49.653 1.00 91.31 83 ILE A N 1
ATOM 698 C CA . ILE A 1 83 ? -0.136 15.529 50.095 1.00 91.31 83 ILE A CA 1
ATOM 699 C C . ILE A 1 83 ? 0.766 14.429 50.669 1.00 91.31 83 ILE A C 1
ATOM 701 O O . ILE A 1 83 ? 0.358 13.271 50.750 1.00 91.31 83 ILE A O 1
ATOM 705 N N . MET A 1 84 ? 2.009 14.767 51.027 1.00 89.25 84 MET A N 1
ATOM 706 C CA . MET A 1 84 ? 3.074 13.802 51.318 1.00 89.25 84 MET A CA 1
ATOM 707 C C . MET A 1 84 ? 2.685 12.778 52.390 1.00 89.25 84 MET A C 1
ATOM 709 O O . MET A 1 84 ? 2.927 11.590 52.195 1.00 89.25 84 MET A O 1
ATOM 713 N N . GLU A 1 85 ? 2.037 13.212 53.473 1.00 90.00 85 GLU A N 1
ATOM 714 C CA . GLU A 1 85 ? 1.607 12.335 54.574 1.00 90.00 85 GLU A CA 1
ATOM 715 C C . GLU A 1 85 ? 0.596 11.273 54.113 1.00 90.00 85 GLU A C 1
ATOM 717 O O . GLU A 1 85 ? 0.690 10.103 54.482 1.00 90.00 85 GLU A O 1
ATOM 722 N N . ILE A 1 86 ? -0.341 11.663 53.247 1.00 92.00 86 ILE A N 1
ATOM 723 C CA . ILE A 1 86 ? -1.380 10.779 52.703 1.00 92.00 86 ILE A CA 1
ATOM 724 C C . ILE A 1 86 ? -0.812 9.916 51.563 1.00 92.00 86 ILE A C 1
ATOM 726 O O . ILE A 1 86 ? -1.228 8.773 51.368 1.00 92.00 86 ILE A O 1
ATOM 730 N N . TRP A 1 87 ? 0.161 10.442 50.814 1.00 93.19 87 TRP A N 1
ATOM 731 C CA . TRP A 1 87 ? 0.772 9.796 49.652 1.00 93.19 87 TRP A CA 1
ATOM 732 C C . TRP A 1 87 ? 1.873 8.784 50.002 1.00 93.19 87 TRP A C 1
ATOM 734 O O . TRP A 1 87 ? 2.087 7.821 49.260 1.00 93.19 87 TRP A O 1
ATOM 744 N N . GLN A 1 88 ? 2.556 8.959 51.136 1.00 91.88 88 GLN A N 1
ATOM 745 C CA . GLN A 1 88 ? 3.690 8.135 51.569 1.00 91.88 88 GLN A CA 1
ATOM 746 C C . GLN A 1 88 ? 3.469 6.613 51.430 1.00 91.88 88 GLN A C 1
ATOM 748 O O . GLN A 1 88 ? 4.381 5.938 50.943 1.00 91.88 88 GLN A O 1
ATOM 753 N N . PRO A 1 89 ? 2.292 6.038 51.762 1.00 91.12 89 PRO A N 1
ATOM 754 C CA . PRO A 1 89 ? 2.059 4.598 51.627 1.00 91.12 89 PRO A CA 1
ATOM 755 C C . PRO A 1 89 ? 2.129 4.067 50.186 1.00 91.12 89 PRO A C 1
ATOM 757 O O . PRO A 1 89 ? 2.355 2.875 49.988 1.00 91.12 89 PRO A O 1
ATOM 760 N N . PHE A 1 90 ? 1.926 4.927 49.186 1.00 92.06 90 PHE A N 1
ATOM 761 C CA . PHE A 1 90 ? 1.839 4.563 47.768 1.00 92.06 90 PHE A CA 1
ATOM 762 C C . PHE A 1 90 ? 3.137 4.841 46.999 1.00 92.06 90 PHE A C 1
ATOM 764 O O . PHE A 1 90 ? 3.367 4.230 45.951 1.00 92.06 90 PHE A O 1
ATOM 771 N N . ALA A 1 91 ? 3.985 5.732 47.526 1.00 89.38 91 ALA A N 1
ATOM 772 C CA . ALA A 1 91 ? 5.130 6.328 46.836 1.00 89.38 91 ALA A CA 1
ATOM 773 C C . ALA A 1 91 ? 6.203 5.327 46.375 1.00 89.38 91 ALA A C 1
ATOM 775 O O . ALA A 1 91 ? 6.948 5.623 45.445 1.00 89.38 91 ALA A O 1
ATOM 776 N N . LYS A 1 92 ? 6.288 4.152 47.012 1.00 87.69 92 LYS A N 1
ATOM 777 C CA . LYS A 1 92 ? 7.288 3.125 46.685 1.00 87.69 92 LYS A CA 1
ATOM 778 C C . LYS A 1 92 ? 7.046 2.469 45.324 1.00 87.69 92 LYS A C 1
ATOM 780 O O . LYS A 1 92 ? 7.999 2.208 44.600 1.00 87.69 92 LYS A O 1
ATOM 785 N N . ASP A 1 93 ? 5.782 2.206 44.992 1.00 88.00 93 ASP A N 1
ATOM 786 C CA . ASP A 1 93 ? 5.434 1.357 43.845 1.00 88.00 93 ASP A CA 1
ATOM 787 C C . ASP A 1 93 ? 4.657 2.101 42.753 1.00 88.00 93 ASP A C 1
ATOM 789 O O . ASP A 1 93 ? 4.347 1.511 41.722 1.00 88.00 93 ASP A O 1
ATOM 793 N N . ASN A 1 94 ? 4.284 3.365 42.974 1.00 88.06 94 ASN A N 1
ATOM 794 C CA . ASN A 1 94 ? 3.413 4.096 42.059 1.00 88.06 94 ASN A CA 1
ATOM 795 C C . ASN A 1 94 ? 3.893 5.528 41.857 1.00 88.06 94 ASN A C 1
ATOM 797 O O . ASN A 1 94 ? 4.428 6.161 42.768 1.00 88.06 94 ASN A O 1
ATOM 801 N N . LYS A 1 95 ? 3.614 6.077 40.674 1.00 91.00 95 LYS A N 1
ATOM 802 C CA . LYS A 1 95 ? 3.761 7.508 40.409 1.00 91.00 95 LYS A CA 1
ATOM 803 C C . LYS A 1 95 ? 2.455 8.219 40.751 1.00 91.00 95 LYS A C 1
ATOM 805 O O . LYS A 1 95 ? 1.373 7.725 40.437 1.00 91.00 95 LYS A O 1
ATOM 810 N N . LEU A 1 96 ? 2.559 9.405 41.350 1.00 92.06 96 LEU A N 1
ATOM 811 C CA . LEU A 1 96 ? 1.395 10.184 41.782 1.00 92.06 96 LEU A CA 1
ATOM 812 C C . LEU A 1 96 ? 0.434 10.484 40.625 1.00 92.06 96 LEU A C 1
ATOM 814 O O . LEU A 1 96 ? -0.768 10.282 40.760 1.00 92.06 96 LEU A O 1
ATOM 818 N N . MET A 1 97 ? 0.973 10.883 39.470 1.00 90.12 97 MET A N 1
ATOM 819 C CA . MET A 1 97 ? 0.176 11.152 38.271 1.00 90.12 97 MET A CA 1
ATOM 820 C C . MET A 1 97 ? -0.592 9.909 37.783 1.00 90.12 97 MET A C 1
ATOM 822 O O . MET A 1 97 ? -1.719 10.038 37.313 1.00 90.12 97 MET A O 1
ATOM 826 N N . ASP A 1 98 ? -0.028 8.707 37.921 1.00 89.38 98 ASP A N 1
ATOM 827 C CA . ASP A 1 98 ? -0.689 7.474 37.475 1.00 89.38 98 ASP A CA 1
ATOM 828 C C . ASP A 1 98 ? -1.866 7.125 38.395 1.00 89.38 98 ASP A C 1
ATOM 830 O O . ASP A 1 98 ? -2.965 6.845 37.922 1.00 89.38 98 ASP A O 1
ATOM 834 N N . ILE A 1 99 ? -1.682 7.242 39.713 1.00 91.25 99 ILE A N 1
ATOM 835 C CA . ILE A 1 99 ? -2.757 7.055 40.701 1.00 91.25 99 ILE A CA 1
ATOM 836 C C . ILE A 1 99 ? -3.840 8.129 40.553 1.00 91.25 99 ILE A C 1
ATOM 838 O O . ILE A 1 99 ? -5.025 7.798 40.563 1.00 91.25 99 ILE A O 1
ATOM 842 N N . TRP A 1 100 ? -3.453 9.396 40.376 1.00 92.19 100 TRP A N 1
ATOM 843 C CA . TRP A 1 100 ? -4.377 10.499 40.107 1.00 92.19 100 TRP A CA 1
ATOM 844 C C . TRP A 1 100 ? -5.272 10.196 38.902 1.00 92.19 100 TRP A C 1
ATOM 846 O O . TRP A 1 100 ? -6.492 10.361 38.961 1.00 92.19 100 TRP A O 1
ATOM 856 N N . ARG A 1 101 ? -4.680 9.700 37.811 1.00 88.94 101 ARG A N 1
ATOM 857 C CA . ARG A 1 101 ? -5.419 9.298 36.609 1.00 88.94 101 ARG A CA 1
ATOM 858 C C . ARG A 1 101 ? -6.332 8.109 36.867 1.00 88.94 101 ARG A C 1
ATOM 860 O O . ARG A 1 101 ? -7.492 8.173 36.481 1.00 88.94 101 ARG A O 1
ATOM 867 N N . LEU A 1 102 ? -5.848 7.056 37.527 1.00 90.06 102 LEU A N 1
ATOM 868 C CA . LEU A 1 102 ? -6.658 5.872 37.839 1.00 90.06 102 LEU A CA 1
ATOM 869 C C . LEU A 1 102 ? -7.897 6.226 38.663 1.00 90.06 102 LEU A C 1
ATOM 871 O O . LEU A 1 102 ? -8.984 5.744 38.358 1.00 90.06 102 LEU A O 1
ATOM 875 N N . TYR A 1 103 ? -7.740 7.093 39.660 1.00 91.69 103 TYR A N 1
ATOM 876 C CA . TYR A 1 103 ? -8.850 7.597 40.457 1.00 91.69 103 TYR A CA 1
ATOM 877 C C . TYR A 1 103 ? -9.867 8.365 39.604 1.00 91.69 103 TYR A C 1
ATOM 879 O O . TYR A 1 103 ? -11.054 8.049 39.625 1.00 91.69 103 TYR A O 1
ATOM 887 N N . ASN A 1 104 ? -9.413 9.340 38.809 1.00 90.88 104 ASN A N 1
ATOM 888 C CA . ASN A 1 104 ? -10.315 10.123 37.964 1.00 90.88 104 ASN A CA 1
ATOM 889 C C . ASN A 1 104 ? -11.004 9.260 36.892 1.00 90.88 104 ASN A C 1
ATOM 891 O O . ASN A 1 104 ? -12.181 9.468 36.612 1.00 90.88 104 ASN A O 1
ATOM 895 N N . ASN A 1 105 ? -10.308 8.264 36.338 1.00 88.75 105 ASN A N 1
ATOM 896 C CA . ASN A 1 105 ? -10.892 7.299 35.410 1.00 88.75 105 ASN A CA 1
ATOM 897 C C . ASN A 1 105 ? -11.985 6.455 36.088 1.00 88.75 105 ASN A C 1
ATOM 899 O O . ASN A 1 105 ? -13.016 6.211 35.471 1.00 88.75 105 ASN A O 1
ATOM 903 N N . ASP A 1 106 ? -11.796 6.044 37.349 1.00 89.25 106 ASP A N 1
ATOM 904 C CA . ASP A 1 106 ? -12.809 5.313 38.127 1.00 89.25 106 ASP A CA 1
ATOM 905 C C . ASP A 1 106 ? -14.056 6.172 38.385 1.00 89.25 106 ASP A C 1
ATOM 907 O O . ASP A 1 106 ? -15.172 5.699 38.189 1.00 89.25 106 ASP A O 1
ATOM 911 N N . GLN A 1 107 ? -13.877 7.461 38.707 1.00 89.44 107 GLN A N 1
ATOM 912 C CA . GLN A 1 107 ? -14.992 8.407 38.881 1.00 89.44 107 GLN A CA 1
ATOM 913 C C . GLN A 1 107 ? -15.766 8.678 37.590 1.00 89.44 107 GLN A C 1
ATOM 915 O O . GLN A 1 107 ? -16.936 9.050 37.630 1.00 89.44 107 GLN A O 1
ATOM 920 N N . GLN A 1 108 ? -15.107 8.557 36.439 1.00 88.75 108 GLN A N 1
ATOM 921 C CA . GLN A 1 108 ? -15.722 8.788 35.133 1.00 88.75 108 GLN A CA 1
ATOM 922 C C . GLN A 1 108 ? -16.204 7.510 34.464 1.00 88.75 108 GLN A C 1
ATOM 924 O O . GLN A 1 108 ? -16.711 7.588 33.348 1.00 88.75 108 GLN A O 1
ATOM 929 N N . LYS A 1 109 ? -16.073 6.359 35.132 1.00 85.81 109 LYS A N 1
ATOM 930 C CA . LYS A 1 109 ? -16.419 5.062 34.571 1.00 85.81 109 LYS A CA 1
ATOM 931 C C . LYS A 1 109 ? -17.913 4.987 34.277 1.00 85.81 109 LYS A C 1
ATOM 933 O O . LYS A 1 109 ? -18.735 4.805 35.171 1.00 85.81 109 LYS A O 1
ATOM 938 N N . ALA A 1 110 ? -18.239 5.059 32.998 1.00 84.25 110 ALA A N 1
ATOM 939 C CA . ALA A 1 110 ? -19.566 4.793 32.479 1.00 84.25 110 ALA A CA 1
ATOM 940 C C . ALA A 1 110 ? -19.450 3.775 31.347 1.00 84.25 110 ALA A C 1
ATOM 942 O O . ALA A 1 110 ? -18.605 3.922 30.462 1.00 84.25 110 ALA A O 1
ATOM 943 N N . GLU A 1 111 ? -20.301 2.752 31.386 1.00 85.69 111 GLU A N 1
ATOM 944 C CA . GLU A 1 111 ? -20.451 1.785 30.304 1.00 85.69 111 GLU A CA 1
ATOM 945 C C . GLU A 1 111 ? -21.922 1.682 29.902 1.00 85.69 111 GLU A C 1
ATOM 947 O O . GLU A 1 111 ? -22.817 1.686 30.747 1.00 85.69 111 GLU A O 1
ATOM 952 N N . MET A 1 112 ? -22.166 1.580 28.603 1.00 85.31 112 MET A N 1
ATOM 953 C CA . MET A 1 112 ? -23.450 1.193 28.040 1.00 85.31 112 MET A CA 1
ATOM 954 C C . MET A 1 112 ? -23.204 0.005 27.122 1.00 85.31 112 MET A C 1
ATOM 956 O O . MET A 1 112 ? -22.304 0.041 26.286 1.00 85.31 112 MET A O 1
ATOM 960 N N . ARG A 1 113 ? -24.004 -1.047 27.282 1.00 85.81 113 ARG A N 1
ATOM 961 C CA . ARG A 1 113 ? -23.960 -2.237 26.434 1.00 85.81 113 ARG A CA 1
ATOM 962 C C . ARG A 1 113 ? -25.326 -2.457 25.821 1.00 85.81 113 ARG A C 1
ATOM 964 O O . ARG A 1 113 ? -26.332 -2.322 26.512 1.00 85.81 113 ARG A O 1
ATOM 971 N N . PHE A 1 114 ? -25.340 -2.786 24.543 1.00 84.19 114 PHE A N 1
ATOM 972 C CA . PHE A 1 114 ? -26.542 -3.175 23.821 1.00 84.19 114 PHE A CA 1
ATOM 973 C C . PHE A 1 114 ? -26.159 -4.120 22.690 1.00 84.19 114 PHE A C 1
ATOM 975 O O . PHE A 1 114 ? -25.025 -4.105 22.202 1.00 84.19 114 PHE A O 1
ATOM 982 N N . TYR A 1 115 ? -27.096 -4.961 22.274 1.00 82.06 115 TYR A N 1
ATOM 983 C CA . TYR A 1 115 ? -26.848 -5.882 21.171 1.00 82.06 115 TYR A CA 1
ATOM 984 C C . TYR A 1 115 ? -27.144 -5.208 19.835 1.00 82.06 115 TYR A C 1
ATOM 986 O O . TYR A 1 115 ? -28.111 -4.461 19.703 1.00 82.06 115 TYR A O 1
ATOM 994 N N . ALA A 1 116 ? -26.362 -5.523 18.803 1.00 76.50 116 ALA A N 1
ATOM 995 C CA . ALA A 1 116 ? -26.580 -4.972 17.463 1.00 76.50 116 ALA A CA 1
ATOM 996 C C . ALA A 1 116 ? -28.007 -5.255 16.938 1.00 76.50 116 ALA A C 1
ATOM 998 O O . ALA A 1 116 ? -28.609 -4.414 16.267 1.00 76.50 116 ALA A O 1
ATOM 999 N N . ILE A 1 117 ? -28.578 -6.409 17.304 1.00 77.31 117 ILE A N 1
ATOM 1000 C CA . ILE A 1 117 ? -29.947 -6.799 16.940 1.00 77.31 117 ILE A CA 1
ATOM 1001 C C . ILE A 1 117 ? -31.015 -5.856 17.514 1.00 77.31 117 ILE A C 1
ATOM 1003 O O . ILE A 1 117 ? -32.038 -5.634 16.868 1.00 77.31 117 ILE A O 1
ATOM 1007 N N . GLU A 1 118 ? -30.776 -5.251 18.682 1.00 80.69 118 GLU A N 1
ATOM 1008 C CA . GLU A 1 118 ? -31.697 -4.289 19.306 1.00 80.69 118 GLU A CA 1
ATOM 1009 C C . GLU A 1 118 ? -31.801 -3.003 18.477 1.00 80.69 118 GLU A C 1
ATOM 1011 O O . GLU A 1 118 ? -32.827 -2.327 18.487 1.00 80.69 118 GLU A O 1
ATOM 1016 N N . CYS A 1 119 ? -30.769 -2.701 17.686 1.00 73.00 119 CYS A N 1
ATOM 1017 C CA . CYS A 1 119 ? -30.757 -1.599 16.727 1.00 73.00 119 CYS A CA 1
ATOM 1018 C C . CYS A 1 119 ? -31.334 -1.984 15.352 1.00 73.00 119 CYS A C 1
ATOM 1020 O O . CYS A 1 119 ? -31.293 -1.181 14.419 1.00 73.00 119 CYS A O 1
ATOM 1022 N N . GLY A 1 120 ? -31.845 -3.210 15.193 1.00 69.94 120 GLY A N 1
ATOM 1023 C CA . GLY A 1 120 ? -32.303 -3.740 13.908 1.00 69.94 120 GLY A CA 1
ATOM 1024 C C . GLY A 1 120 ? -31.167 -4.085 12.940 1.00 69.94 120 GLY A C 1
ATOM 1025 O O . GLY A 1 120 ? -31.429 -4.277 11.750 1.00 69.94 120 GLY A O 1
ATOM 1026 N N . CYS A 1 121 ? -29.920 -4.164 13.421 1.00 67.94 121 CYS A N 1
ATOM 1027 C CA . CYS A 1 121 ? -28.789 -4.600 12.611 1.00 67.94 121 CYS A CA 1
ATOM 1028 C C . CYS A 1 121 ? -28.792 -6.135 12.492 1.00 67.94 121 CYS A C 1
ATOM 1030 O O . CYS A 1 121 ? -28.924 -6.827 13.506 1.00 67.94 121 CYS A O 1
ATOM 1032 N N . PRO A 1 122 ? -28.635 -6.694 11.279 1.00 66.12 122 PRO A N 1
ATOM 1033 C CA . PRO A 1 122 ? -28.548 -8.136 11.106 1.00 66.12 122 PRO A CA 1
ATOM 1034 C C . PRO A 1 122 ? -27.266 -8.686 11.741 1.00 66.12 122 PRO A C 1
ATOM 1036 O O . PRO A 1 122 ? -26.170 -8.197 11.475 1.00 66.12 122 PRO A O 1
ATOM 1039 N N . ASP A 1 123 ? -27.418 -9.722 12.564 1.00 65.69 123 ASP A N 1
ATOM 1040 C CA . ASP A 1 123 ? -26.318 -10.401 13.247 1.00 65.69 123 ASP A CA 1
ATOM 1041 C C . ASP A 1 123 ? -25.772 -11.569 12.403 1.00 65.69 123 ASP A C 1
ATOM 1043 O O . ASP A 1 123 ? -26.532 -12.323 11.787 1.00 65.69 123 ASP A O 1
ATOM 1047 N N . ILE A 1 124 ? -24.451 -11.761 12.392 1.00 63.78 124 ILE A N 1
ATOM 1048 C CA . ILE A 1 124 ? -23.795 -12.836 11.637 1.00 63.78 124 ILE A CA 1
ATOM 1049 C C . ILE A 1 124 ? -24.224 -14.231 12.112 1.00 63.78 124 ILE A C 1
ATOM 1051 O O . ILE A 1 124 ? -24.266 -15.170 11.308 1.00 63.78 124 ILE A O 1
ATOM 1055 N N . ALA A 1 125 ? -24.610 -14.387 13.383 1.00 61.03 125 ALA A N 1
ATOM 1056 C CA . ALA A 1 125 ? -25.137 -15.665 13.845 1.00 61.03 125 ALA A CA 1
ATOM 1057 C C . ALA A 1 125 ? -26.572 -15.942 13.423 1.00 61.03 125 ALA A C 1
ATOM 1059 O O . ALA A 1 125 ? -26.916 -17.114 13.264 1.00 61.03 125 ALA A O 1
ATOM 1060 N N . LEU A 1 126 ? -27.392 -14.911 13.186 1.00 59.72 126 LEU A N 1
ATOM 1061 C CA . LEU A 1 126 ? -28.714 -15.111 12.579 1.00 59.72 126 LEU A CA 1
ATOM 1062 C C . LEU A 1 126 ? -28.578 -15.700 11.173 1.00 59.72 126 LEU A C 1
ATOM 1064 O O . LEU A 1 126 ? -29.416 -16.484 10.740 1.00 59.72 126 LEU A O 1
ATOM 1068 N N . LEU A 1 127 ? -27.480 -15.384 10.486 1.00 60.44 127 LEU A N 1
ATOM 1069 C CA . LEU A 1 127 ? -27.179 -15.901 9.156 1.00 60.44 127 LEU A CA 1
ATOM 1070 C C . LEU A 1 127 ? -26.552 -17.308 9.175 1.00 60.44 127 LEU A C 1
ATOM 1072 O O . LEU A 1 127 ? -26.223 -17.838 8.117 1.00 60.44 127 LEU A O 1
ATOM 1076 N N . SER A 1 128 ? -26.370 -17.936 10.348 1.00 60.03 128 SER A N 1
ATOM 1077 C CA . SER A 1 128 ? -25.675 -19.232 10.496 1.00 60.03 128 SER A CA 1
ATOM 1078 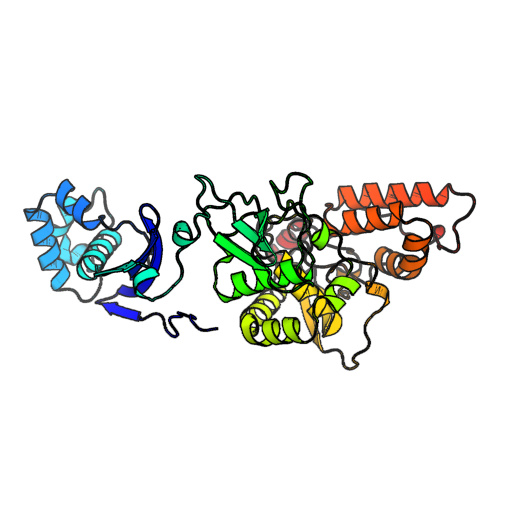C C . SER A 1 128 ? -24.281 -19.253 9.850 1.00 60.03 128 SER A C 1
ATOM 1080 O O . SER A 1 128 ? -23.753 -20.295 9.461 1.00 60.03 128 SER A O 1
ATOM 1082 N N . LEU A 1 129 ? -23.649 -18.081 9.746 1.00 59.56 129 LEU A N 1
ATOM 1083 C CA . LEU A 1 129 ? -22.354 -17.899 9.099 1.00 59.56 129 LEU A CA 1
ATOM 1084 C C . LEU A 1 129 ? -21.179 -18.147 10.058 1.00 59.56 129 LEU A C 1
ATOM 1086 O O . LEU A 1 129 ? -20.032 -17.945 9.680 1.00 59.56 129 LEU A O 1
ATOM 1090 N N . TRP A 1 130 ? -21.445 -18.696 11.236 1.00 54.38 130 TRP A N 1
ATOM 1091 C CA . TRP A 1 130 ? -20.477 -18.883 12.309 1.00 54.38 130 TRP A CA 1
ATOM 1092 C C . TRP A 1 130 ? -19.451 -20.002 12.026 1.00 54.38 130 TRP A C 1
ATOM 1094 O O . TRP A 1 130 ? -19.818 -21.089 11.569 1.00 54.38 130 TRP A O 1
ATOM 1104 N N . ARG A 1 131 ? -18.169 -19.751 12.319 1.00 55.62 131 ARG A N 1
ATOM 1105 C CA . ARG A 1 131 ? -17.089 -20.749 12.460 1.00 55.62 131 ARG A CA 1
ATOM 1106 C C . ARG A 1 131 ? -16.118 -20.264 13.538 1.00 55.62 131 ARG A C 1
ATOM 1108 O O . ARG A 1 131 ? -15.959 -19.071 13.701 1.00 55.62 131 ARG A O 1
ATOM 1115 N N . GLN A 1 132 ? -15.455 -21.200 14.220 1.00 49.16 132 GLN A N 1
ATOM 1116 C CA . GLN A 1 132 ? -14.575 -20.949 15.374 1.00 49.16 132 GLN A CA 1
ATOM 1117 C C . GLN A 1 132 ? -13.297 -20.128 15.092 1.00 49.16 132 GLN A C 1
ATOM 1119 O O . GLN A 1 132 ? -12.566 -19.869 16.042 1.00 49.16 132 GLN A O 1
ATOM 1124 N N . TYR A 1 133 ? -13.005 -19.732 13.844 1.00 49.34 133 TYR A N 1
ATOM 1125 C CA . TYR A 1 133 ? -11.765 -19.025 13.501 1.00 49.34 133 TYR A CA 1
ATOM 1126 C C . TYR A 1 133 ? -11.946 -18.016 12.352 1.00 49.34 133 TYR A C 1
ATOM 1128 O O . TYR A 1 133 ? -12.618 -18.306 11.354 1.00 49.34 133 TYR A O 1
ATOM 1136 N N . GLY A 1 134 ? -11.318 -16.846 12.531 1.00 55.88 134 GLY A N 1
ATOM 1137 C CA . GLY A 1 134 ? -11.442 -15.610 11.755 1.00 55.88 134 GLY A CA 1
ATOM 1138 C C . GLY A 1 134 ? -11.348 -15.789 10.248 1.00 55.88 134 GLY A C 1
ATOM 1139 O O . GLY A 1 134 ? -10.276 -15.912 9.674 1.00 55.88 134 GLY A O 1
ATOM 1140 N N . SER A 1 135 ? -12.503 -15.792 9.596 1.00 66.00 135 SER A N 1
ATOM 1141 C CA . SER A 1 135 ? -12.598 -15.790 8.144 1.00 66.00 135 SER A CA 1
ATOM 1142 C C . SER A 1 135 ? -13.793 -14.948 7.726 1.00 66.00 135 SER A C 1
ATOM 1144 O O . SER A 1 135 ? -14.839 -14.947 8.382 1.00 66.00 135 SER A O 1
ATOM 1146 N N . VAL A 1 136 ? -13.638 -14.203 6.633 1.00 75.62 136 VAL A N 1
ATOM 1147 C CA . VAL A 1 136 ? -14.719 -13.383 6.085 1.00 75.62 136 VAL A CA 1
ATOM 1148 C C . VAL A 1 136 ? -15.453 -14.200 5.033 1.00 75.62 136 VAL A C 1
ATOM 1150 O O . VAL A 1 136 ? -14.876 -14.582 4.014 1.00 75.62 136 VAL A O 1
ATOM 1153 N N . LYS A 1 137 ? -16.735 -14.489 5.263 1.00 77.81 137 LYS A N 1
ATOM 1154 C CA . LYS A 1 137 ? -17.544 -15.252 4.307 1.00 77.81 137 LYS A CA 1
ATOM 1155 C C . LYS A 1 137 ? -17.921 -14.384 3.123 1.00 77.81 137 LYS A C 1
ATOM 1157 O O . LYS A 1 137 ? -18.474 -13.301 3.292 1.00 77.81 137 LYS A O 1
ATOM 1162 N N . CYS A 1 138 ? -17.680 -14.883 1.922 1.00 80.88 138 CYS A N 1
ATOM 1163 C CA . CYS A 1 138 ? -18.094 -14.218 0.702 1.00 80.88 138 CYS A CA 1
ATOM 1164 C C . CYS A 1 138 ? -19.368 -14.881 0.171 1.00 80.88 138 CYS A C 1
ATOM 1166 O O . CYS A 1 138 ? -19.420 -16.096 -0.035 1.00 80.88 138 CYS A O 1
ATOM 1168 N N . ILE A 1 139 ? -20.415 -14.084 -0.020 1.00 84.12 139 ILE A N 1
ATOM 1169 C CA . ILE A 1 139 ? -21.730 -14.532 -0.472 1.00 84.12 139 ILE A CA 1
ATOM 1170 C C . ILE A 1 139 ? -21.999 -13.861 -1.806 1.00 84.12 139 ILE A C 1
ATOM 1172 O O . ILE A 1 139 ? -22.228 -12.657 -1.862 1.00 84.12 139 ILE A O 1
ATOM 1176 N N . TYR A 1 140 ? -21.984 -14.638 -2.878 1.00 85.19 140 TYR A N 1
ATOM 1177 C CA . TYR A 1 140 ? -22.263 -14.154 -4.220 1.00 85.19 140 TYR A CA 1
ATOM 1178 C C . TYR A 1 140 ? -23.683 -14.550 -4.617 1.00 85.19 140 TYR A C 1
ATOM 1180 O O . TYR A 1 140 ? -24.021 -15.733 -4.616 1.00 85.19 140 TYR A O 1
ATOM 1188 N N . GLN A 1 141 ? -24.529 -13.559 -4.907 1.00 80.62 141 GLN A N 1
ATOM 1189 C CA . GLN A 1 141 ? -25.936 -13.761 -5.292 1.00 80.62 141 GLN A CA 1
ATOM 1190 C C . GLN A 1 141 ? -26.728 -14.671 -4.336 1.00 80.62 141 GLN A C 1
ATOM 1192 O O . GLN A 1 141 ? -27.521 -15.512 -4.749 1.00 80.62 141 GLN A O 1
ATOM 1197 N N . GLY A 1 142 ? -26.494 -14.513 -3.031 1.00 76.56 142 GLY A N 1
ATOM 1198 C CA 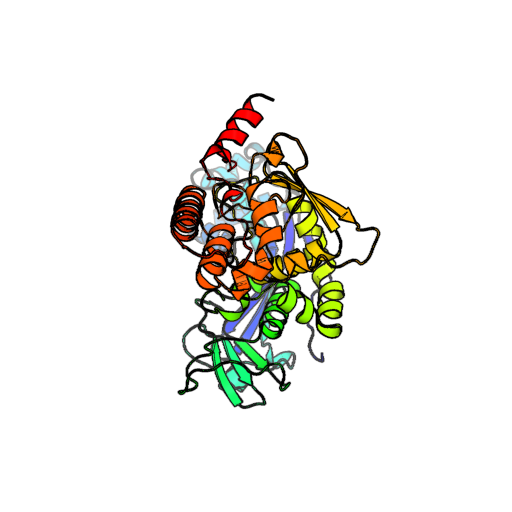. GLY A 1 142 ? -27.167 -15.298 -1.992 1.00 76.56 142 GLY A CA 1
ATOM 1199 C C . GLY A 1 142 ? -26.587 -16.698 -1.765 1.00 76.56 142 GLY A C 1
ATOM 1200 O O . GLY A 1 142 ? -27.067 -17.407 -0.885 1.00 76.56 142 GLY A O 1
ATOM 1201 N N . ILE A 1 143 ? -25.539 -17.091 -2.495 1.00 79.44 143 ILE A N 1
ATOM 1202 C CA . ILE A 1 143 ? -24.849 -18.374 -2.331 1.00 79.44 143 ILE A CA 1
ATOM 1203 C C . ILE A 1 143 ? -23.491 -18.133 -1.672 1.00 79.44 143 ILE A C 1
ATOM 1205 O O . ILE A 1 143 ? -22.731 -17.265 -2.098 1.00 79.44 143 ILE A O 1
ATOM 1209 N N . ILE A 1 144 ? -23.157 -18.923 -0.648 1.00 82.50 144 ILE A N 1
ATOM 1210 C CA . ILE A 1 144 ? -21.816 -18.908 -0.049 1.00 82.50 144 ILE A CA 1
ATOM 1211 C C . ILE A 1 144 ? -20.814 -19.367 -1.117 1.00 82.50 144 ILE A C 1
ATOM 1213 O O . ILE A 1 144 ? -20.856 -20.511 -1.572 1.00 82.50 144 ILE A O 1
ATOM 1217 N N . ALA A 1 145 ? -19.943 -18.453 -1.535 1.00 81.44 145 ALA A N 1
ATOM 1218 C CA . ALA A 1 145 ? -18.954 -18.666 -2.587 1.00 81.44 145 ALA A CA 1
ATOM 1219 C C . ALA A 1 145 ? -17.620 -19.194 -2.036 1.00 81.44 145 ALA A C 1
ATOM 1221 O O . ALA A 1 145 ? -16.818 -19.748 -2.779 1.00 81.44 145 ALA A O 1
ATOM 1222 N N . GLY A 1 146 ? -17.402 -19.042 -0.733 1.00 80.12 146 GLY A N 1
ATOM 1223 C CA . GLY A 1 146 ? -16.199 -19.463 -0.033 1.00 80.12 146 GLY A CA 1
ATOM 1224 C C . GLY A 1 146 ? -15.849 -18.463 1.057 1.00 80.12 146 GLY A C 1
ATOM 1225 O O . GLY A 1 146 ? -16.614 -17.537 1.349 1.00 80.12 146 GLY A O 1
ATOM 1226 N N . ASN A 1 147 ? -14.677 -18.648 1.651 1.00 78.06 147 ASN A N 1
ATOM 1227 C CA . ASN A 1 147 ? -14.166 -17.757 2.682 1.00 78.06 147 ASN A CA 1
ATOM 1228 C C . ASN A 1 147 ? -12.904 -17.051 2.190 1.00 78.06 147 ASN A C 1
ATOM 1230 O O . ASN A 1 147 ? -12.088 -17.649 1.488 1.00 78.06 147 ASN A O 1
ATOM 1234 N N . ILE A 1 148 ? -12.751 -15.794 2.586 1.00 75.00 148 ILE A N 1
ATOM 1235 C CA . ILE A 1 148 ? -11.466 -15.111 2.591 1.00 75.00 148 ILE A CA 1
ATOM 1236 C C . ILE A 1 148 ? -10.805 -15.539 3.899 1.00 75.00 148 ILE A C 1
ATOM 1238 O O . ILE A 1 148 ? -11.233 -15.129 4.984 1.00 75.00 148 ILE A O 1
ATOM 1242 N N . GLU A 1 149 ? -9.839 -16.450 3.789 1.00 63.94 149 GLU A N 1
ATOM 1243 C CA . GLU A 1 149 ? -8.926 -16.735 4.888 1.00 63.94 149 GLU A CA 1
ATOM 1244 C C . GLU A 1 149 ? -8.101 -15.480 5.092 1.00 63.94 149 GLU A C 1
ATOM 1246 O O . GLU A 1 149 ? -7.333 -15.073 4.230 1.00 63.94 149 GLU A O 1
ATOM 1251 N N . ALA A 1 150 ? -8.335 -14.822 6.209 1.00 55.31 150 ALA A N 1
ATOM 1252 C CA . ALA A 1 150 ? -7.495 -13.744 6.651 1.00 55.31 150 ALA A CA 1
ATOM 1253 C C . ALA A 1 150 ? -6.999 -14.183 8.025 1.00 55.31 150 ALA A C 1
ATOM 1255 O O . ALA A 1 150 ? -7.739 -14.816 8.777 1.00 55.31 150 ALA A O 1
ATOM 1256 N N . HIS A 1 151 ? -5.750 -13.893 8.375 1.00 54.78 151 HIS A N 1
ATOM 1257 C CA . HIS A 1 151 ? -5.246 -14.119 9.734 1.00 54.78 151 HIS A CA 1
ATOM 1258 C C . HIS A 1 151 ? -5.870 -13.105 10.718 1.00 54.78 151 HIS A C 1
ATOM 1260 O O . HIS A 1 151 ? -5.179 -12.410 11.457 1.00 54.78 151 HIS A O 1
ATOM 1266 N N . THR A 1 152 ? -7.196 -12.956 10.671 1.00 52.38 152 THR A N 1
ATOM 1267 C CA . THR A 1 152 ? -7.965 -11.884 11.288 1.00 52.38 152 THR A CA 1
ATOM 1268 C C . THR A 1 152 ? -8.557 -12.269 12.617 1.00 52.38 152 THR A C 1
ATOM 1270 O O . THR A 1 152 ? -8.969 -13.399 12.849 1.00 52.38 152 THR A O 1
ATOM 1273 N N . ILE A 1 153 ? -8.733 -11.247 13.451 1.00 51.91 153 ILE A N 1
ATOM 1274 C CA . ILE A 1 153 ? -9.637 -11.270 14.608 1.00 51.91 153 ILE A CA 1
ATOM 1275 C C . ILE A 1 153 ? -11.076 -10.897 14.168 1.00 51.91 153 ILE A C 1
ATOM 1277 O O . ILE A 1 153 ? -12.028 -10.975 14.936 1.00 51.91 153 ILE A O 1
ATOM 1281 N N . PHE A 1 154 ? -11.255 -10.484 12.909 1.00 57.62 154 PHE A N 1
ATOM 1282 C CA . PHE A 1 154 ? -12.535 -10.130 12.308 1.00 57.62 154 PHE A CA 1
ATOM 1283 C C . PHE A 1 154 ? -13.278 -11.345 11.743 1.00 57.62 154 PHE A C 1
ATOM 1285 O O . PHE A 1 154 ? -12.785 -12.041 10.853 1.00 57.62 154 PHE A O 1
ATOM 1292 N N . GLU A 1 155 ? -14.500 -11.533 12.235 1.00 64.19 155 GLU A N 1
ATOM 1293 C CA . GLU A 1 155 ? -15.531 -12.373 11.635 1.00 64.19 155 GLU A CA 1
ATOM 1294 C C . GLU A 1 155 ? -16.514 -11.468 10.889 1.00 64.19 155 GLU A C 1
ATOM 1296 O O . GLU A 1 155 ? -17.020 -10.491 11.439 1.00 64.19 155 GLU A O 1
ATOM 1301 N N . GLY A 1 156 ? -16.784 -11.769 9.622 1.00 70.00 156 GLY A N 1
ATOM 1302 C CA . GLY A 1 156 ? -17.612 -10.906 8.787 1.00 70.00 156 GLY A CA 1
ATOM 1303 C C . GLY A 1 156 ? -18.221 -11.633 7.601 1.00 70.00 156 GLY A C 1
ATOM 1304 O O . GLY A 1 156 ? -17.839 -12.756 7.268 1.00 70.00 156 GLY A O 1
ATOM 1305 N N . ALA A 1 157 ? -19.173 -10.975 6.946 1.00 75.00 157 ALA A N 1
ATOM 1306 C CA . ALA A 1 157 ? -19.774 -11.449 5.709 1.00 75.00 157 ALA A CA 1
ATOM 1307 C C . ALA A 1 157 ? -19.783 -10.326 4.667 1.00 75.00 157 ALA A C 1
ATOM 1309 O O . ALA A 1 157 ? -20.192 -9.203 4.960 1.00 75.00 157 ALA A O 1
ATOM 1310 N N . ILE A 1 158 ? -19.349 -10.639 3.450 1.00 81.25 158 ILE A N 1
ATOM 1311 C CA . ILE A 1 158 ? -19.372 -9.740 2.296 1.00 81.25 158 ILE A CA 1
ATOM 1312 C C . ILE A 1 158 ? -20.409 -10.269 1.312 1.00 81.25 158 ILE A C 1
ATOM 1314 O O . ILE A 1 158 ? -20.308 -11.402 0.840 1.00 81.25 158 ILE A O 1
ATOM 1318 N N . PHE A 1 159 ? -21.394 -9.434 0.986 1.00 82.50 159 PHE A N 1
ATOM 1319 C CA . PHE A 1 159 ? -22.450 -9.752 0.030 1.00 82.50 159 PHE A CA 1
ATOM 1320 C C . PHE A 1 159 ? -22.142 -9.118 -1.327 1.00 82.50 159 PHE A C 1
ATOM 1322 O O . PHE A 1 159 ? -22.201 -7.901 -1.488 1.00 82.50 159 PHE A O 1
ATOM 1329 N N . LEU A 1 160 ? -21.840 -9.960 -2.310 1.00 85.88 160 LEU A N 1
ATOM 1330 C CA . LEU A 1 160 ? -21.567 -9.585 -3.691 1.00 85.88 160 LEU A CA 1
ATOM 1331 C C . LEU A 1 160 ? -22.827 -9.838 -4.525 1.00 85.88 160 LEU A C 1
ATOM 1333 O O . LEU A 1 160 ? -23.134 -10.968 -4.908 1.00 85.88 160 LEU A O 1
ATOM 1337 N N . LEU A 1 161 ? -23.612 -8.781 -4.728 1.00 81.62 161 LEU A N 1
ATOM 1338 C CA . LEU A 1 161 ? -24.957 -8.885 -5.306 1.00 81.62 161 LEU A CA 1
ATOM 1339 C C . LEU A 1 161 ? -24.966 -8.766 -6.836 1.00 81.62 161 LEU A C 1
ATOM 1341 O O . LEU A 1 161 ? -25.822 -9.355 -7.494 1.00 81.62 161 LEU A O 1
ATOM 1345 N N . GLU A 1 162 ? -24.017 -8.026 -7.407 1.00 77.88 162 GLU A N 1
ATOM 1346 C CA . GLU A 1 162 ? -23.957 -7.772 -8.846 1.00 77.88 162 GLU A CA 1
ATOM 1347 C C . GLU A 1 162 ? -23.048 -8.767 -9.576 1.00 77.88 162 GLU A C 1
ATOM 1349 O O . GLU A 1 162 ? -22.021 -9.203 -9.055 1.00 77.88 162 GLU A O 1
ATOM 1354 N N . ASN A 1 163 ? -23.396 -9.091 -10.828 1.00 78.38 163 ASN A N 1
ATOM 1355 C CA . ASN A 1 163 ? -22.642 -10.047 -11.648 1.00 78.38 163 ASN A CA 1
ATOM 1356 C C . ASN A 1 163 ? -21.164 -9.667 -11.804 1.00 78.38 163 ASN A C 1
ATOM 1358 O O . ASN A 1 163 ? -20.303 -10.543 -11.784 1.00 78.38 163 ASN A O 1
ATOM 1362 N N . MET A 1 164 ? -20.883 -8.368 -11.923 1.00 75.50 164 MET A N 1
ATOM 1363 C CA . MET A 1 164 ? -19.532 -7.825 -12.081 1.00 75.50 164 MET A CA 1
ATOM 1364 C C . MET A 1 164 ? -18.633 -8.028 -10.851 1.00 75.50 164 MET A C 1
ATOM 1366 O O . MET A 1 164 ? -17.434 -7.788 -10.930 1.00 75.50 164 MET A O 1
ATOM 1370 N N . TRP A 1 165 ? -19.186 -8.474 -9.720 1.00 84.38 165 TRP A N 1
ATOM 1371 C CA . TRP A 1 165 ? -18.443 -8.738 -8.486 1.00 84.38 165 TRP A CA 1
ATOM 1372 C C . TRP A 1 165 ? -18.254 -10.234 -8.226 1.00 84.38 165 TRP A C 1
ATOM 1374 O O . TRP A 1 165 ? -18.083 -10.649 -7.085 1.00 84.38 165 TRP A O 1
ATOM 1384 N N . LYS A 1 166 ? -18.327 -11.075 -9.261 1.00 88.69 166 LYS A N 1
ATOM 1385 C CA . LYS A 1 166 ? -18.156 -12.521 -9.105 1.00 88.69 166 LYS A CA 1
ATOM 1386 C C . LYS A 1 166 ? -16.749 -12.855 -8.577 1.00 88.69 166 LYS A C 1
ATOM 1388 O O . LYS A 1 166 ? -15.778 -12.482 -9.230 1.00 88.69 166 LYS A O 1
ATOM 1393 N N . PRO A 1 167 ? -16.623 -13.573 -7.447 1.00 88.50 167 PRO A N 1
ATOM 1394 C CA . PRO A 1 167 ? -15.326 -13.994 -6.933 1.00 88.50 167 PRO A CA 1
ATOM 1395 C C . PRO A 1 167 ? -14.764 -15.187 -7.720 1.00 88.50 167 PRO A C 1
ATOM 1397 O O . PRO A 1 167 ? -15.520 -15.984 -8.288 1.00 88.50 167 PRO A O 1
ATOM 1400 N N . PHE A 1 168 ? -13.442 -15.350 -7.692 1.00 89.19 168 PHE A N 1
ATOM 1401 C CA . PHE A 1 168 ? -12.773 -16.575 -8.120 1.00 89.19 168 PHE A CA 1
ATOM 1402 C C . PHE A 1 168 ? -12.700 -17.535 -6.933 1.00 89.19 168 PHE A C 1
ATOM 1404 O O . PHE A 1 168 ? -12.337 -17.149 -5.822 1.00 89.19 168 PHE A O 1
ATOM 1411 N N . VAL A 1 169 ? -13.102 -18.785 -7.149 1.00 88.12 169 VAL A N 1
ATOM 1412 C CA . VAL A 1 169 ? -13.295 -19.766 -6.075 1.00 88.12 169 VAL A CA 1
ATOM 1413 C C . VAL A 1 169 ? -12.619 -21.077 -6.431 1.00 88.12 169 VAL A C 1
ATOM 1415 O O . VAL A 1 169 ? -12.586 -21.469 -7.599 1.00 88.12 169 VAL A O 1
ATOM 1418 N N . GLU A 1 170 ? -12.129 -21.785 -5.417 1.00 84.62 170 GLU A N 1
ATOM 1419 C CA . GLU A 1 170 ? -11.686 -23.167 -5.592 1.00 84.62 170 GLU A CA 1
ATOM 1420 C C . GLU A 1 170 ? -12.841 -24.059 -6.066 1.00 84.62 170 GLU A C 1
ATOM 1422 O O . GLU A 1 170 ? -14.015 -23.787 -5.798 1.00 84.62 170 GLU A O 1
ATOM 1427 N N . ILE A 1 171 ? -12.515 -25.177 -6.722 1.00 81.06 171 ILE A N 1
ATOM 1428 C CA . ILE A 1 171 ? -13.506 -26.137 -7.242 1.00 81.06 171 ILE A CA 1
ATOM 1429 C C . ILE A 1 171 ? -14.456 -26.619 -6.130 1.00 81.06 171 ILE A C 1
ATOM 1431 O O . ILE A 1 171 ? -15.663 -26.736 -6.342 1.00 81.06 171 ILE A O 1
ATOM 1435 N N . SER A 1 172 ? -13.925 -26.841 -4.927 1.00 80.19 172 SER A N 1
ATOM 1436 C CA . SER A 1 172 ? -14.659 -27.230 -3.714 1.00 80.19 172 SER A CA 1
ATOM 1437 C C . SER A 1 172 ? -15.494 -26.105 -3.093 1.00 80.19 172 SER A C 1
ATOM 1439 O O . SER A 1 172 ? -16.284 -26.379 -2.190 1.00 80.19 172 SER A O 1
ATOM 1441 N N . ARG A 1 173 ? -15.318 -24.848 -3.528 1.00 74.81 173 ARG A N 1
ATOM 1442 C CA . ARG A 1 173 ? -15.892 -23.632 -2.914 1.00 74.81 173 ARG A CA 1
ATOM 1443 C C . ARG A 1 173 ? -15.559 -23.485 -1.424 1.00 74.81 173 ARG A C 1
ATOM 1445 O O . ARG A 1 173 ? -16.277 -22.821 -0.679 1.00 74.81 173 ARG A O 1
ATOM 1452 N N . SER A 1 174 ? -14.470 -24.114 -0.979 1.00 78.31 174 SER A N 1
ATOM 1453 C CA . SER A 1 174 ? -13.955 -23.988 0.389 1.00 78.31 174 SER A CA 1
ATOM 1454 C C . SER A 1 174 ? -13.385 -22.599 0.652 1.00 78.31 174 SER A C 1
ATOM 1456 O O . SER A 1 174 ? -13.571 -22.059 1.744 1.00 78.31 174 SER A O 1
ATOM 1458 N N . LYS A 1 175 ? -12.724 -22.021 -0.355 1.00 82.50 175 LYS A N 1
ATOM 1459 C CA . LYS A 1 175 ? -11.948 -20.787 -0.257 1.00 82.50 175 LYS A CA 1
ATOM 1460 C C . LYS A 1 175 ? -12.141 -19.914 -1.500 1.00 82.50 175 LYS A C 1
ATOM 1462 O O . LYS A 1 175 ? -12.351 -20.416 -2.609 1.00 82.50 175 LYS A O 1
ATOM 1467 N N . ILE A 1 176 ? -12.083 -18.602 -1.287 1.00 85.19 176 ILE A N 1
ATOM 1468 C CA . ILE A 1 176 ? -11.941 -17.615 -2.359 1.00 85.19 176 ILE A CA 1
ATOM 1469 C C . ILE A 1 176 ? -10.483 -17.634 -2.812 1.00 85.19 176 ILE A C 1
ATOM 1471 O O . ILE A 1 176 ? -9.594 -17.364 -2.011 1.00 85.19 176 ILE A O 1
ATOM 1475 N N . SER A 1 177 ? -10.239 -17.966 -4.078 1.00 85.75 177 SER A N 1
ATOM 1476 C CA . SER A 1 177 ? -8.889 -17.976 -4.645 1.00 85.75 177 SER A CA 1
ATOM 1477 C C . SER A 1 177 ? -8.438 -16.583 -5.080 1.00 85.75 177 SER A C 1
ATOM 1479 O O . SER A 1 177 ? -7.252 -16.292 -5.008 1.00 85.75 177 SER A O 1
ATOM 1481 N N . ASP A 1 178 ? -9.369 -15.741 -5.549 1.00 87.25 178 ASP A N 1
ATOM 1482 C CA . ASP A 1 178 ? -9.111 -14.339 -5.898 1.00 87.25 178 ASP A CA 1
ATOM 1483 C C . ASP A 1 178 ? -10.403 -13.511 -6.011 1.00 87.25 178 ASP A C 1
ATOM 1485 O O . ASP A 1 178 ? -11.510 -14.061 -6.033 1.00 87.25 178 ASP A O 1
ATOM 1489 N N . LEU A 1 179 ? -10.280 -12.185 -6.103 1.00 87.31 179 LEU A N 1
ATOM 1490 C CA . LEU A 1 179 ? -11.391 -11.261 -6.356 1.00 87.31 179 LEU A CA 1
ATOM 1491 C C . LEU A 1 179 ? -11.072 -10.331 -7.539 1.00 87.31 179 LEU A C 1
ATOM 1493 O O . LEU A 1 179 ? -9.915 -9.994 -7.769 1.00 87.31 179 LEU A O 1
ATOM 1497 N N . PRO A 1 180 ? -12.083 -9.834 -8.273 1.00 88.94 180 PRO A N 1
ATOM 1498 C CA . PRO A 1 180 ? -11.850 -8.778 -9.254 1.00 88.94 180 PRO A CA 1
ATOM 1499 C C . PRO A 1 180 ? -11.261 -7.515 -8.606 1.00 88.94 180 PRO A C 1
ATOM 1501 O O . PRO A 1 180 ? -11.688 -7.117 -7.519 1.00 88.94 180 PRO A O 1
ATOM 1504 N N . LEU A 1 181 ? -10.361 -6.816 -9.306 1.00 89.06 181 LEU A N 1
ATOM 1505 C CA . LEU A 1 181 ? -9.704 -5.596 -8.811 1.00 89.06 181 LEU A CA 1
ATOM 1506 C C . LEU A 1 181 ? -10.689 -4.544 -8.262 1.00 89.06 181 LEU A C 1
ATOM 1508 O O . LEU A 1 181 ? -10.475 -3.966 -7.198 1.00 89.06 181 LEU A O 1
ATOM 1512 N N . THR A 1 182 ? -11.813 -4.326 -8.948 1.00 88.75 182 THR A N 1
ATOM 1513 C CA . THR A 1 182 ? -12.866 -3.396 -8.501 1.00 88.75 182 THR A CA 1
ATOM 1514 C C . THR A 1 182 ? -13.476 -3.784 -7.156 1.00 88.75 182 THR A C 1
ATOM 1516 O O . THR A 1 182 ? -13.872 -2.912 -6.386 1.00 88.75 182 THR A O 1
ATOM 1519 N N . VAL A 1 183 ? -13.567 -5.086 -6.870 1.00 87.38 183 VAL A N 1
ATOM 1520 C CA . VAL A 1 183 ? -14.104 -5.611 -5.610 1.00 87.38 183 VAL A CA 1
ATOM 1521 C C . VAL A 1 183 ? -13.099 -5.387 -4.483 1.00 87.38 183 VAL A C 1
ATOM 1523 O O . VAL A 1 183 ? -13.505 -4.922 -3.420 1.00 87.38 183 VAL A O 1
ATOM 1526 N N . PHE A 1 184 ? -11.800 -5.610 -4.725 1.00 86.81 184 PHE A N 1
ATOM 1527 C CA . PHE A 1 184 ? -10.745 -5.260 -3.766 1.00 86.81 184 PHE A CA 1
ATOM 1528 C C . PHE A 1 184 ? -10.790 -3.779 -3.392 1.00 86.81 184 PHE A C 1
ATOM 1530 O O . PHE A 1 184 ? -10.885 -3.447 -2.215 1.00 86.81 184 PHE A O 1
ATOM 1537 N N . ILE A 1 185 ? -10.809 -2.891 -4.389 1.00 89.06 185 ILE A N 1
ATOM 1538 C CA . ILE A 1 185 ? -10.866 -1.440 -4.162 1.00 89.06 185 ILE A CA 1
ATOM 1539 C C . ILE A 1 185 ? -12.111 -1.060 -3.351 1.00 89.06 185 ILE A C 1
ATOM 1541 O O . ILE A 1 185 ? -12.019 -0.255 -2.426 1.00 89.06 185 ILE A O 1
ATOM 1545 N N . ALA A 1 186 ? -13.274 -1.638 -3.668 1.00 88.50 186 ALA A N 1
ATOM 1546 C CA . ALA A 1 186 ? -14.512 -1.350 -2.953 1.00 88.50 186 ALA A CA 1
ATOM 1547 C C . ALA A 1 186 ? -14.464 -1.813 -1.487 1.00 88.50 186 ALA A C 1
ATOM 1549 O O . ALA A 1 186 ? -14.810 -1.037 -0.595 1.00 88.50 186 ALA A O 1
ATOM 1550 N N . ILE A 1 187 ? -14.015 -3.047 -1.225 1.00 84.25 187 ILE A N 1
ATOM 1551 C CA . ILE A 1 187 ? -13.882 -3.589 0.136 1.00 84.25 187 ILE A CA 1
ATOM 1552 C C . ILE A 1 187 ? -12.907 -2.729 0.939 1.00 84.25 187 ILE A C 1
ATOM 1554 O O . ILE A 1 187 ? -13.272 -2.215 1.997 1.00 84.25 187 ILE A O 1
ATOM 1558 N N . THR A 1 188 ? -11.697 -2.510 0.422 1.00 84.75 188 THR A N 1
ATOM 1559 C CA . THR A 1 188 ? -10.671 -1.761 1.150 1.00 84.75 188 THR A CA 1
ATOM 1560 C C . THR A 1 188 ? -11.086 -0.301 1.338 1.00 84.75 188 THR A C 1
ATOM 1562 O O . THR A 1 188 ? -10.924 0.238 2.427 1.00 84.75 188 THR A O 1
ATOM 1565 N N . GLY A 1 189 ? -11.735 0.324 0.350 1.00 87.94 189 GLY A N 1
ATOM 1566 C CA . GLY A 1 189 ? -12.267 1.684 0.465 1.00 87.94 189 GLY A CA 1
ATOM 1567 C C . GLY A 1 189 ? -13.341 1.835 1.547 1.00 87.94 189 GLY A C 1
ATOM 1568 O O . GLY A 1 189 ? -13.308 2.790 2.325 1.00 87.94 189 GLY A O 1
ATOM 1569 N N . ILE A 1 190 ? -14.263 0.872 1.657 1.00 85.75 190 ILE A N 1
ATOM 1570 C CA . ILE A 1 190 ? -15.233 0.804 2.764 1.00 85.75 190 ILE A CA 1
ATOM 1571 C C . ILE A 1 190 ? -14.491 0.690 4.097 1.00 85.75 190 ILE A C 1
ATOM 1573 O O . ILE A 1 190 ? -14.807 1.394 5.054 1.00 85.75 190 ILE A O 1
ATOM 1577 N N . PHE A 1 191 ? -13.466 -0.149 4.157 1.00 82.12 191 PHE A N 1
ATOM 1578 C CA . PHE A 1 191 ? -12.732 -0.402 5.389 1.00 82.12 191 PHE A CA 1
ATOM 1579 C C . PHE A 1 191 ? -11.932 0.819 5.843 1.00 82.12 191 PHE A C 1
ATOM 1581 O O . PHE A 1 191 ? -11.910 1.105 7.041 1.00 82.12 191 PHE A O 1
ATOM 1588 N N . VAL A 1 192 ? -11.344 1.578 4.911 1.00 83.38 192 VAL A N 1
ATOM 1589 C CA . VAL A 1 192 ? -10.694 2.867 5.203 1.00 83.38 192 VAL A CA 1
ATOM 1590 C C . VAL A 1 192 ? -11.715 3.845 5.759 1.00 83.38 192 VAL A C 1
ATOM 1592 O O . VAL A 1 192 ? -11.497 4.417 6.826 1.00 83.38 192 VAL A O 1
ATOM 1595 N N . LYS A 1 193 ? -12.848 4.007 5.060 1.00 86.25 193 LYS A N 1
ATOM 1596 C CA . LYS A 1 193 ? -13.900 4.961 5.429 1.00 86.25 193 LYS A CA 1
ATOM 1597 C C . LYS A 1 193 ? -14.350 4.757 6.875 1.00 86.25 193 LYS A C 1
ATOM 1599 O O . LYS A 1 193 ? -14.514 5.727 7.609 1.00 86.25 193 LYS A O 1
ATOM 1604 N N . TYR A 1 194 ? -14.551 3.504 7.272 1.00 81.31 194 TYR A N 1
ATOM 1605 C CA . TYR A 1 194 ? -15.050 3.156 8.601 1.00 81.31 194 TYR A CA 1
ATOM 1606 C C . TYR A 1 194 ? -13.939 2.837 9.618 1.00 81.31 194 TYR A C 1
ATOM 1608 O O . TYR A 1 194 ? -14.250 2.442 10.737 1.00 81.31 194 TYR A O 1
ATOM 1616 N N . GLN A 1 195 ? -12.660 3.023 9.262 1.00 76.19 195 GLN A N 1
ATOM 1617 C CA . GLN A 1 195 ? -11.498 2.762 10.128 1.00 76.19 195 GLN A CA 1
ATOM 1618 C C . GLN A 1 195 ? -11.432 1.311 10.652 1.00 76.19 195 GLN A C 1
ATOM 1620 O O . GLN A 1 195 ? -11.019 1.050 11.780 1.00 76.19 195 GLN A O 1
ATOM 1625 N N . ILE A 1 196 ? -11.832 0.350 9.812 1.00 72.62 196 ILE A N 1
ATOM 1626 C CA . ILE A 1 196 ? -11.879 -1.092 10.126 1.00 72.62 196 ILE A CA 1
ATOM 1627 C C . ILE A 1 196 ? -10.667 -1.835 9.527 1.00 72.62 196 ILE A C 1
ATOM 1629 O O . ILE A 1 196 ? -10.462 -3.009 9.812 1.00 72.62 196 ILE A O 1
ATOM 1633 N N . LEU A 1 197 ? -9.820 -1.152 8.746 1.00 64.62 197 LEU A N 1
ATOM 1634 C CA . LEU A 1 197 ? -8.644 -1.720 8.066 1.00 64.62 197 LEU A CA 1
ATOM 1635 C C . LEU A 1 197 ? -7.768 -2.611 8.951 1.00 64.62 197 LEU A C 1
ATOM 1637 O O . LEU A 1 197 ? -7.487 -3.735 8.561 1.00 64.62 197 LEU A O 1
ATOM 1641 N N . GLY A 1 198 ? -7.407 -2.162 10.160 1.00 58.59 198 GLY A N 1
ATOM 1642 C CA . GLY A 1 198 ? -6.564 -2.936 11.086 1.00 58.59 198 GLY A CA 1
ATOM 1643 C C . GLY A 1 198 ? -7.210 -4.219 11.625 1.00 58.59 198 GLY A C 1
ATOM 1644 O O . GLY A 1 198 ? -6.589 -4.942 12.399 1.00 58.59 198 GLY A O 1
ATOM 1645 N N . ARG A 1 199 ? -8.469 -4.492 11.258 1.00 56.25 199 ARG A N 1
ATOM 1646 C CA . ARG A 1 199 ? -9.185 -5.731 11.578 1.00 56.25 199 ARG A CA 1
ATOM 1647 C C . ARG A 1 199 ? -9.221 -6.707 10.406 1.00 56.25 199 ARG A C 1
ATOM 1649 O O . ARG A 1 199 ? -9.552 -7.868 10.633 1.00 56.25 199 ARG A O 1
ATOM 1656 N N . LEU A 1 200 ? -8.902 -6.267 9.187 1.00 57.31 200 LEU A N 1
ATOM 1657 C CA . LEU A 1 200 ? -8.722 -7.154 8.048 1.00 57.31 200 LEU A CA 1
ATOM 1658 C C . LEU A 1 200 ? -7.246 -7.562 7.988 1.00 57.31 200 LEU A C 1
ATOM 1660 O O . LEU A 1 200 ? -6.346 -6.744 8.114 1.00 57.31 200 LEU A O 1
ATOM 1664 N N . GLY A 1 201 ? -7.018 -8.854 7.871 1.00 56.19 201 GLY A N 1
ATOM 1665 C CA . GLY A 1 201 ? -5.711 -9.463 7.802 1.00 56.19 201 GLY A CA 1
ATOM 1666 C C . GLY A 1 201 ? -5.249 -9.363 6.370 1.00 56.19 201 GLY A C 1
ATOM 1667 O O . GLY A 1 201 ? -6.008 -8.956 5.485 1.00 56.19 201 GLY A O 1
ATOM 1668 N N . SER A 1 202 ? -4.005 -9.752 6.175 1.00 57.75 202 SER A N 1
ATOM 1669 C CA . SER A 1 202 ? -3.322 -9.691 4.900 1.00 57.75 202 SER A CA 1
ATOM 1670 C C . SER A 1 202 ? -4.197 -10.210 3.738 1.00 57.75 202 SER A C 1
ATOM 1672 O O . SER A 1 202 ? -4.529 -11.392 3.651 1.00 57.75 202 SER A O 1
ATOM 1674 N N . LEU A 1 203 ? -4.573 -9.300 2.828 1.00 65.69 203 LEU A N 1
ATOM 1675 C CA . LEU A 1 203 ? -5.104 -9.620 1.492 1.00 65.69 203 LEU A CA 1
ATOM 1676 C C . LEU A 1 203 ? -3.960 -10.005 0.532 1.00 65.69 203 LEU A C 1
ATOM 1678 O O . LEU A 1 203 ? -4.139 -10.011 -0.690 1.00 65.69 203 LEU A O 1
ATOM 1682 N N . ASP A 1 204 ? -2.771 -10.304 1.066 1.00 61.75 204 ASP A N 1
ATOM 1683 C CA . ASP A 1 204 ? -1.561 -10.523 0.280 1.00 61.75 204 ASP A CA 1
ATOM 1684 C C . ASP A 1 204 ? -1.529 -11.890 -0.397 1.00 61.75 204 ASP A C 1
ATOM 1686 O O . ASP A 1 204 ? -0.738 -12.091 -1.320 1.00 61.75 204 ASP A O 1
ATOM 1690 N N . GLU A 1 205 ? -2.386 -12.826 0.009 1.00 67.38 205 GLU A N 1
ATOM 1691 C CA . GLU A 1 205 ? -2.506 -14.120 -0.670 1.00 67.38 205 GLU A CA 1
ATOM 1692 C C . GLU A 1 205 ? -3.101 -13.986 -2.081 1.00 67.38 205 GLU A C 1
ATOM 1694 O O . GLU A 1 205 ? -2.888 -14.849 -2.937 1.00 67.38 205 GLU A O 1
ATOM 1699 N N . PHE A 1 206 ? -3.811 -12.886 -2.342 1.00 77.69 206 PHE A N 1
ATOM 1700 C CA . PHE A 1 206 ? -4.452 -12.619 -3.620 1.00 77.69 206 PHE A CA 1
ATOM 1701 C C . PHE A 1 206 ? -3.475 -12.044 -4.644 1.00 77.69 206 PHE A C 1
ATOM 1703 O O . PHE A 1 206 ? -2.674 -11.153 -4.343 1.00 77.69 206 PHE A O 1
ATOM 1710 N N . LYS A 1 207 ? -3.540 -12.559 -5.875 1.00 77.56 207 LYS A N 1
ATOM 1711 C CA . LYS A 1 207 ? -2.563 -12.256 -6.927 1.00 77.56 207 LYS A CA 1
ATOM 1712 C C . LYS A 1 207 ? -3.074 -11.201 -7.895 1.00 77.56 207 LYS A C 1
ATOM 1714 O O . LYS A 1 207 ? -2.279 -10.369 -8.328 1.00 77.56 207 LYS A O 1
ATOM 1719 N N . GLU A 1 208 ? -4.375 -11.204 -8.189 1.00 81.94 208 GLU A N 1
ATOM 1720 C CA . GLU A 1 208 ? -4.998 -10.387 -9.235 1.00 81.94 208 GLU A CA 1
ATOM 1721 C C . GLU A 1 208 ? -4.608 -8.906 -9.121 1.00 81.94 208 GLU A C 1
ATOM 1723 O O . GLU A 1 208 ? -4.130 -8.294 -10.081 1.00 81.94 208 GLU A O 1
ATOM 1728 N N . TRP A 1 209 ? -4.746 -8.320 -7.926 1.00 85.31 209 TRP A N 1
ATOM 1729 C CA . TRP A 1 209 ? -4.471 -6.897 -7.717 1.00 85.31 209 TRP A CA 1
ATOM 1730 C C . TRP A 1 209 ? -2.975 -6.558 -7.785 1.00 85.31 209 TRP A C 1
ATOM 1732 O O . TRP A 1 209 ? -2.617 -5.471 -8.237 1.00 85.31 209 TRP A O 1
ATOM 1742 N N . LYS A 1 210 ? -2.091 -7.487 -7.397 1.00 86.38 210 LYS A N 1
ATOM 1743 C CA . LYS A 1 210 ? -0.630 -7.288 -7.401 1.00 86.38 210 LYS A CA 1
ATOM 1744 C C . LYS A 1 210 ? -0.055 -7.252 -8.808 1.00 86.38 210 LYS A C 1
ATOM 1746 O O . LYS A 1 210 ? 0.908 -6.536 -9.063 1.00 86.38 210 LYS A O 1
ATOM 1751 N N . THR A 1 211 ? -0.648 -8.026 -9.714 1.00 86.19 211 THR A N 1
ATOM 1752 C CA . THR A 1 211 ? -0.221 -8.129 -11.116 1.00 86.19 211 THR A CA 1
ATOM 1753 C C . THR A 1 211 ? -1.000 -7.213 -12.058 1.00 86.19 211 THR A C 1
ATOM 1755 O O . THR A 1 211 ? -0.713 -7.185 -13.252 1.00 86.19 211 THR A O 1
ATOM 1758 N N . SER A 1 212 ? -1.990 -6.477 -11.545 1.00 91.81 212 SER A N 1
ATOM 1759 C CA . SER A 1 212 ? -2.819 -5.578 -12.346 1.00 91.81 212 SER A CA 1
ATOM 1760 C C . SER A 1 212 ? -2.025 -4.376 -12.860 1.00 91.81 212 SER A C 1
ATOM 1762 O O . SER A 1 212 ? -1.367 -3.662 -12.100 1.00 91.81 212 SER A O 1
ATOM 1764 N N . THR A 1 213 ? -2.146 -4.131 -14.159 1.00 94.19 213 THR A N 1
ATOM 1765 C CA . THR A 1 213 ? -1.560 -2.987 -14.865 1.00 94.19 213 THR A CA 1
ATOM 1766 C C . THR A 1 213 ? -2.273 -1.680 -14.526 1.00 94.19 213 THR A C 1
ATOM 1768 O O . THR A 1 213 ? -3.447 -1.675 -14.153 1.00 94.19 213 THR A O 1
ATOM 1771 N N . LEU A 1 214 ? -1.597 -0.547 -14.693 1.00 93.38 214 LEU A N 1
ATOM 1772 C CA . LEU A 1 214 ? -2.127 0.787 -14.441 1.00 93.38 214 LEU A CA 1
ATOM 1773 C C . LEU A 1 214 ? -3.382 1.034 -15.275 1.00 93.38 214 LEU A C 1
ATOM 1775 O O . LEU A 1 214 ? -4.341 1.596 -14.754 1.00 93.38 214 LEU A O 1
ATOM 1779 N N . LYS A 1 215 ? -3.437 0.519 -16.509 1.00 93.31 215 LYS A N 1
ATOM 1780 C CA . LYS A 1 215 ? -4.651 0.529 -17.329 1.00 93.31 215 LYS A CA 1
ATOM 1781 C C . LYS A 1 215 ? -5.838 -0.134 -16.626 1.00 93.31 215 LYS A C 1
ATOM 1783 O O . LYS A 1 215 ? -6.914 0.453 -16.543 1.00 93.31 215 LYS A O 1
ATOM 1788 N N . GLN A 1 216 ? -5.644 -1.318 -16.049 1.00 93.25 216 GLN A N 1
ATOM 1789 C CA . GLN A 1 216 ? -6.697 -2.013 -15.299 1.00 93.25 216 GLN A CA 1
ATOM 1790 C C . GLN A 1 216 ? -7.099 -1.240 -14.034 1.00 93.25 216 GLN A C 1
ATOM 1792 O O . GLN A 1 216 ? -8.282 -1.168 -13.711 1.00 93.25 216 GLN A O 1
ATOM 1797 N N . TRP A 1 217 ? -6.154 -0.595 -13.340 1.00 92.94 217 TRP A N 1
ATOM 1798 C CA . TRP A 1 217 ? -6.471 0.311 -12.225 1.00 92.94 217 TRP A CA 1
ATOM 1799 C C . TRP A 1 217 ? -7.257 1.548 -12.688 1.00 92.94 217 TRP A C 1
ATOM 1801 O O . TRP A 1 217 ? -8.186 1.985 -12.003 1.00 92.94 217 TRP A O 1
ATOM 1811 N N . ARG A 1 218 ? -6.938 2.096 -13.869 1.00 90.19 218 ARG A N 1
ATOM 1812 C CA . ARG A 1 218 ? -7.678 3.195 -14.505 1.00 90.19 218 ARG A CA 1
ATOM 1813 C C . ARG A 1 218 ? -9.117 2.782 -14.812 1.00 90.19 218 ARG A C 1
ATOM 1815 O O . ARG A 1 218 ? -10.032 3.503 -14.426 1.00 90.19 218 ARG A O 1
ATOM 1822 N N . GLU A 1 219 ? -9.313 1.608 -15.404 1.00 89.81 219 GLU A N 1
ATOM 1823 C CA . GLU A 1 219 ? -10.631 1.025 -15.692 1.00 89.81 219 GLU A CA 1
ATOM 1824 C C . GLU A 1 219 ? -11.425 0.719 -14.410 1.00 89.81 219 GLU A C 1
ATOM 1826 O O . GLU A 1 219 ? -12.630 0.976 -14.332 1.00 89.81 219 GLU A O 1
ATOM 1831 N N . ALA A 1 220 ? -10.750 0.220 -13.369 1.00 88.25 220 ALA A N 1
ATOM 1832 C CA . ALA A 1 220 ? -11.372 -0.105 -12.090 1.00 88.25 220 ALA A CA 1
ATOM 1833 C C . ALA A 1 220 ? -11.859 1.138 -11.328 1.00 88.25 220 ALA A C 1
ATOM 1835 O O . ALA A 1 220 ? -12.840 1.058 -10.584 1.00 88.25 220 ALA A O 1
ATOM 1836 N N . ARG A 1 221 ? -11.262 2.311 -11.578 1.00 85.12 221 ARG A N 1
ATOM 1837 C CA . ARG A 1 221 ? -11.772 3.630 -11.154 1.00 85.12 221 ARG A CA 1
ATOM 1838 C C . ARG A 1 221 ? -12.994 4.073 -11.970 1.00 85.12 221 ARG A C 1
ATOM 1840 O O . ARG A 1 221 ? -13.145 5.255 -12.277 1.00 85.12 221 ARG A O 1
ATOM 1847 N N . ASN A 1 222 ? -13.878 3.130 -12.308 1.00 72.06 222 ASN A N 1
ATOM 1848 C CA . ASN A 1 222 ? -15.127 3.383 -13.017 1.00 72.06 222 ASN A CA 1
ATOM 1849 C C . ASN A 1 222 ? -15.922 4.523 -12.357 1.00 72.06 222 ASN A C 1
ATOM 1851 O O . ASN A 1 222 ? -15.772 4.795 -11.165 1.00 72.06 222 ASN A O 1
ATOM 1855 N N . PHE A 1 223 ? -16.791 5.178 -13.131 1.00 66.50 223 PHE A N 1
ATOM 1856 C CA . PHE A 1 223 ? -17.461 6.413 -12.709 1.00 66.50 223 PHE A CA 1
ATOM 1857 C C . PHE A 1 223 ? -18.103 6.318 -11.312 1.00 66.50 223 PHE A C 1
ATOM 1859 O O . PHE A 1 223 ? -17.883 7.189 -10.477 1.00 66.50 223 PHE A O 1
ATOM 1866 N N . ARG A 1 224 ? -18.814 5.224 -11.002 1.00 82.94 224 ARG A N 1
ATOM 1867 C CA . ARG A 1 224 ? -19.536 5.081 -9.725 1.00 82.94 224 ARG A CA 1
ATOM 1868 C C . ARG A 1 224 ? -18.614 4.829 -8.534 1.00 82.94 224 ARG A C 1
ATOM 1870 O O . ARG A 1 224 ? -18.779 5.469 -7.495 1.00 82.94 224 ARG A O 1
ATOM 1877 N N . LEU A 1 225 ? -17.657 3.907 -8.664 1.00 86.31 225 LEU A N 1
ATOM 1878 C CA . LEU A 1 225 ? -16.704 3.627 -7.591 1.00 86.31 225 LEU A CA 1
ATOM 1879 C C . LEU A 1 225 ? -15.798 4.840 -7.375 1.00 86.31 225 LEU A C 1
ATOM 1881 O O . LEU A 1 225 ? -15.660 5.298 -6.248 1.00 86.31 225 LEU A O 1
ATOM 1885 N N . GLY A 1 226 ? -15.272 5.434 -8.447 1.00 88.19 226 GLY A N 1
ATOM 1886 C CA . GLY A 1 226 ? -14.432 6.628 -8.379 1.00 88.19 226 GLY A CA 1
ATOM 1887 C C . GLY A 1 226 ? -15.122 7.827 -7.718 1.00 88.19 226 GLY A C 1
ATOM 1888 O O . GLY A 1 226 ? -14.516 8.508 -6.888 1.00 88.19 226 GLY A O 1
ATOM 1889 N N . GLU A 1 227 ? -16.400 8.081 -8.021 1.00 88.75 227 GLU A N 1
ATOM 1890 C CA . GLU A 1 227 ? -17.198 9.098 -7.321 1.00 88.75 227 GLU A CA 1
ATOM 1891 C C . GLU A 1 227 ? -17.367 8.794 -5.833 1.00 88.75 227 GLU A C 1
ATOM 1893 O O . GLU A 1 227 ? -17.163 9.682 -4.999 1.00 88.75 227 GLU A O 1
ATOM 1898 N N . TRP A 1 228 ? -17.695 7.547 -5.484 1.00 91.56 228 TRP A N 1
ATOM 1899 C CA . TRP A 1 228 ? -17.821 7.146 -4.087 1.00 91.56 228 TRP A CA 1
ATOM 1900 C C . TRP A 1 228 ? -16.498 7.332 -3.335 1.00 91.56 228 TRP A C 1
ATOM 1902 O O . TRP A 1 228 ? -16.496 7.918 -2.251 1.00 91.56 228 TRP A O 1
ATOM 1912 N N . MET A 1 229 ? -15.376 6.917 -3.927 1.00 91.88 229 MET A N 1
ATOM 1913 C CA . MET A 1 229 ? -14.041 7.043 -3.336 1.00 91.88 229 MET A CA 1
ATOM 1914 C C . MET A 1 229 ? -13.680 8.511 -3.102 1.00 91.88 229 MET A C 1
ATOM 1916 O O . MET A 1 229 ? -13.337 8.882 -1.984 1.00 91.88 229 MET A O 1
ATOM 1920 N N . ARG A 1 230 ? -13.846 9.380 -4.108 1.00 88.94 230 ARG A N 1
ATOM 1921 C CA . ARG A 1 230 ? -13.579 10.824 -3.965 1.00 88.94 230 ARG A CA 1
ATOM 1922 C C . ARG A 1 230 ? -14.438 11.476 -2.885 1.00 88.94 230 ARG A C 1
ATOM 1924 O O . ARG A 1 230 ? -13.945 12.316 -2.142 1.00 88.94 230 ARG A O 1
ATOM 1931 N N . LYS A 1 231 ? -15.715 11.095 -2.787 1.00 90.00 231 LYS A N 1
ATOM 1932 C CA . LYS A 1 231 ? -16.637 11.664 -1.795 1.00 90.00 231 LYS A CA 1
ATOM 1933 C C . LYS A 1 231 ? -16.313 11.216 -0.370 1.00 90.00 231 LYS A C 1
ATOM 1935 O O . LYS A 1 231 ? -16.425 12.021 0.546 1.00 90.00 231 LYS A O 1
ATOM 1940 N N . ASN A 1 232 ? -15.968 9.944 -0.176 1.00 90.88 232 ASN A N 1
ATOM 1941 C CA . ASN A 1 232 ? -15.855 9.354 1.160 1.00 90.88 232 ASN A CA 1
ATOM 1942 C C . ASN A 1 232 ? -14.418 9.302 1.697 1.00 90.88 232 ASN A C 1
ATOM 1944 O O . ASN A 1 232 ? -14.248 9.210 2.906 1.00 90.88 232 ASN A O 1
ATOM 1948 N N . LEU A 1 233 ? -13.402 9.353 0.830 1.00 91.00 233 LEU A N 1
ATOM 1949 C CA . LEU A 1 233 ? -11.988 9.186 1.198 1.00 91.00 233 LEU A CA 1
ATOM 1950 C C . LEU A 1 233 ? -11.134 10.421 0.882 1.00 91.00 233 LEU A C 1
ATOM 1952 O O . LEU A 1 233 ? -9.911 10.331 0.828 1.00 91.00 233 LEU A O 1
ATOM 1956 N N . LYS A 1 234 ? -11.765 11.589 0.699 1.00 90.81 234 LYS A N 1
ATOM 1957 C CA . LYS A 1 234 ? -11.071 12.855 0.416 1.00 90.81 234 LYS A CA 1
ATOM 1958 C C . LYS A 1 234 ? -9.969 13.154 1.435 1.00 90.81 234 LYS A C 1
ATOM 1960 O O . LYS A 1 234 ? -8.846 13.454 1.046 1.00 90.81 234 LYS A O 1
ATOM 1965 N N . ASP A 1 235 ? -10.286 13.043 2.722 1.00 89.31 235 ASP A N 1
ATOM 1966 C CA . ASP A 1 235 ? -9.337 13.357 3.794 1.00 89.31 235 ASP A CA 1
ATOM 1967 C C . ASP A 1 235 ? -8.182 12.355 3.837 1.00 89.31 235 ASP A C 1
ATOM 1969 O O . ASP A 1 235 ? -7.045 12.747 4.082 1.00 89.31 235 ASP A O 1
ATOM 1973 N N . TYR A 1 236 ? -8.449 11.077 3.540 1.00 88.19 236 TYR A N 1
ATOM 1974 C CA . TYR A 1 236 ? -7.399 10.068 3.394 1.00 88.19 236 TYR A CA 1
ATOM 1975 C C . TYR A 1 236 ? -6.429 10.469 2.276 1.00 88.19 236 TYR A C 1
ATOM 1977 O O . TYR A 1 236 ? -5.237 10.572 2.534 1.00 88.19 236 TYR A O 1
ATOM 1985 N N . PHE A 1 237 ? -6.929 10.809 1.081 1.00 90.31 237 PHE A N 1
ATOM 1986 C CA . PHE A 1 237 ? -6.071 11.215 -0.040 1.00 90.31 237 PHE A CA 1
ATOM 1987 C C . PHE A 1 237 ? -5.258 12.483 0.255 1.00 90.31 237 PHE A C 1
ATOM 1989 O O . PHE A 1 237 ? -4.060 12.509 -0.021 1.00 90.31 237 PHE A O 1
ATOM 1996 N N . ILE A 1 238 ? -5.871 13.504 0.865 1.00 91.31 238 ILE A N 1
ATOM 1997 C CA . ILE A 1 238 ? -5.163 14.732 1.265 1.00 91.31 238 ILE A CA 1
ATOM 1998 C C . ILE A 1 238 ? -4.051 14.408 2.267 1.00 91.31 238 ILE A C 1
ATOM 2000 O O . ILE A 1 238 ? -2.919 14.857 2.098 1.00 91.31 238 ILE A O 1
ATOM 2004 N N . ASN A 1 239 ? -4.350 13.606 3.292 1.00 90.50 239 ASN A N 1
ATOM 2005 C CA . ASN A 1 239 ? -3.363 13.223 4.297 1.00 90.50 239 ASN A CA 1
ATOM 2006 C C . ASN A 1 239 ? -2.218 12.403 3.688 1.00 90.50 239 ASN A C 1
ATOM 2008 O O . ASN A 1 239 ? -1.061 12.671 4.001 1.00 90.50 239 ASN A O 1
ATOM 2012 N N . SER A 1 240 ? -2.512 11.461 2.788 1.00 90.50 240 SER A N 1
ATOM 2013 C CA . SER A 1 240 ? -1.487 10.684 2.083 1.00 90.50 240 SER A CA 1
ATOM 2014 C C . SER A 1 240 ? -0.564 11.578 1.253 1.00 90.50 240 SER A C 1
ATOM 2016 O O . SER A 1 240 ? 0.653 11.440 1.344 1.00 90.50 240 SER A O 1
ATOM 2018 N N . MET A 1 241 ? -1.105 12.548 0.507 1.00 92.62 241 MET A N 1
ATOM 2019 C CA . MET A 1 241 ? -0.283 13.514 -0.237 1.00 92.62 241 MET A CA 1
ATOM 2020 C C . MET A 1 241 ? 0.591 14.368 0.692 1.00 92.62 241 MET A C 1
ATOM 2022 O O . MET A 1 241 ? 1.773 14.565 0.416 1.00 92.62 241 MET A O 1
ATOM 2026 N N . LEU A 1 242 ? 0.046 14.835 1.822 1.00 91.75 242 LEU A N 1
ATOM 2027 C CA . LEU A 1 242 ? 0.810 15.592 2.822 1.00 91.75 242 LEU A CA 1
ATOM 2028 C C . LEU A 1 242 ? 1.946 14.773 3.451 1.00 91.75 242 LEU A C 1
ATOM 2030 O O . LEU A 1 242 ? 2.961 15.349 3.837 1.00 91.75 242 LEU A O 1
ATOM 2034 N N . LEU A 1 243 ? 1.778 13.457 3.594 1.00 90.69 243 LEU A N 1
ATOM 2035 C CA . LEU A 1 243 ? 2.806 12.558 4.129 1.00 90.69 243 LEU A CA 1
ATOM 2036 C C . LEU A 1 243 ? 3.886 12.241 3.089 1.00 90.69 243 LEU A C 1
ATOM 2038 O O . LEU A 1 243 ? 5.068 12.245 3.426 1.00 90.69 243 LEU A O 1
ATOM 2042 N N . LEU A 1 244 ? 3.504 12.057 1.823 1.00 92.12 244 LEU A N 1
ATOM 2043 C CA . LEU A 1 244 ? 4.442 11.920 0.702 1.00 92.12 244 LEU A CA 1
ATOM 2044 C C . LEU A 1 244 ? 5.293 13.183 0.492 1.00 92.12 244 LEU A C 1
ATOM 2046 O O . LEU A 1 244 ? 6.454 13.085 0.100 1.00 92.12 244 LEU A O 1
ATOM 2050 N N . GLY A 1 245 ? 4.743 14.357 0.813 1.00 92.81 245 GLY A N 1
ATOM 2051 C CA . GLY A 1 245 ? 5.450 15.640 0.800 1.00 92.81 245 GLY A CA 1
ATOM 2052 C C . GLY A 1 245 ? 6.411 15.871 1.976 1.00 92.81 245 GLY A C 1
ATOM 2053 O O . GLY A 1 245 ? 6.985 16.951 2.087 1.00 92.81 245 GLY A O 1
ATOM 2054 N N . LYS A 1 246 ? 6.581 14.898 2.878 1.00 91.06 246 LYS A N 1
ATOM 2055 C CA . LYS A 1 246 ? 7.533 14.960 3.999 1.00 91.06 246 LYS A CA 1
ATOM 2056 C C . LYS A 1 246 ? 8.636 13.937 3.807 1.00 91.06 246 LYS A C 1
ATOM 2058 O O . LYS A 1 246 ? 8.386 12.879 3.237 1.00 91.06 246 LYS A O 1
ATOM 2063 N N . ALA A 1 247 ? 9.826 14.224 4.334 1.00 88.75 247 ALA A N 1
ATOM 2064 C CA . ALA A 1 247 ? 10.910 13.251 4.370 1.00 88.75 247 ALA A CA 1
ATOM 2065 C C . ALA A 1 247 ? 10.409 11.941 4.994 1.00 88.75 247 ALA A C 1
ATOM 2067 O O . ALA A 1 247 ? 9.642 11.951 5.966 1.00 88.75 247 ALA A O 1
ATOM 2068 N N . THR A 1 248 ? 10.821 10.814 4.422 1.00 82.50 248 THR A N 1
ATOM 2069 C CA . THR A 1 248 ? 10.665 9.511 5.078 1.00 82.50 248 THR A CA 1
ATOM 2070 C C . THR A 1 248 ? 11.308 9.627 6.462 1.00 82.50 248 THR A C 1
ATOM 2072 O O . THR A 1 248 ? 12.342 10.267 6.576 1.00 82.50 248 THR A O 1
ATOM 2075 N N . GLN A 1 249 ? 10.666 9.143 7.531 1.00 70.00 249 GLN A N 1
ATOM 2076 C CA . GLN A 1 249 ? 11.139 9.388 8.910 1.00 70.00 249 GLN A CA 1
ATOM 2077 C C . GLN A 1 249 ? 11.768 8.161 9.570 1.00 70.00 249 GLN A C 1
ATOM 2079 O O . GLN A 1 249 ? 12.460 8.294 10.577 1.00 70.00 249 GLN A O 1
ATOM 2084 N N . ASN A 1 250 ? 11.501 6.962 9.052 1.00 67.94 250 ASN A N 1
ATOM 2085 C CA . ASN A 1 250 ? 11.963 5.725 9.661 1.00 67.94 250 ASN A CA 1
ATOM 2086 C C . ASN A 1 250 ? 12.193 4.659 8.579 1.00 67.94 250 ASN A C 1
ATOM 2088 O O . ASN A 1 250 ? 11.243 4.325 7.870 1.00 67.94 250 ASN A O 1
ATOM 2092 N N . PRO A 1 251 ? 13.400 4.074 8.483 1.00 63.25 251 PRO A N 1
ATOM 2093 C CA . PRO A 1 251 ? 13.708 3.036 7.499 1.00 63.25 251 PRO A CA 1
ATOM 2094 C C . PRO A 1 251 ? 12.940 1.722 7.734 1.00 63.25 251 PRO A C 1
ATOM 2096 O O . PRO A 1 251 ? 12.910 0.863 6.859 1.00 63.25 251 PRO A O 1
ATOM 2099 N N . ASN A 1 252 ? 12.305 1.564 8.902 1.00 61.22 252 ASN A N 1
ATOM 2100 C CA . ASN A 1 252 ? 11.515 0.386 9.268 1.00 61.22 252 ASN A CA 1
ATOM 2101 C C . ASN A 1 252 ? 10.001 0.581 9.092 1.00 61.22 252 ASN A C 1
ATOM 2103 O O . ASN A 1 252 ? 9.240 -0.349 9.353 1.00 61.22 252 ASN A O 1
ATOM 2107 N N . ILE A 1 253 ? 9.552 1.781 8.707 1.00 63.44 253 ILE A N 1
ATOM 2108 C CA . ILE A 1 253 ? 8.133 2.090 8.509 1.00 63.44 253 ILE A CA 1
ATOM 2109 C C . ILE A 1 253 ? 7.902 2.314 7.016 1.00 63.44 253 ILE A C 1
ATOM 2111 O O . ILE A 1 253 ? 8.427 3.242 6.413 1.00 63.44 253 ILE A O 1
ATOM 2115 N N . SER A 1 254 ? 7.091 1.442 6.438 1.00 63.16 254 SER A N 1
ATOM 2116 C CA . SER A 1 254 ? 6.779 1.306 5.011 1.00 63.16 254 SER A CA 1
ATOM 2117 C C . SER A 1 254 ? 5.625 2.180 4.526 1.00 63.16 254 SER A C 1
ATOM 2119 O O . SER A 1 254 ? 5.003 1.882 3.501 1.00 63.16 254 SER A O 1
ATOM 2121 N N . GLU A 1 255 ? 5.288 3.225 5.283 1.00 70.25 255 GLU A N 1
ATOM 2122 C CA . GLU A 1 255 ? 4.189 4.118 4.938 1.00 70.25 255 GLU A CA 1
ATOM 2123 C C . GLU A 1 255 ? 4.383 4.613 3.498 1.00 70.25 255 GLU A C 1
ATOM 2125 O O . GLU A 1 255 ? 5.346 5.320 3.189 1.00 70.25 255 GLU A O 1
ATOM 2130 N N . PHE A 1 256 ? 3.456 4.216 2.621 1.00 80.38 256 PHE A N 1
ATOM 2131 C CA . PHE A 1 256 ? 3.422 4.592 1.207 1.00 80.38 256 PHE A CA 1
ATOM 2132 C C . PHE A 1 256 ? 4.532 3.986 0.327 1.00 80.38 256 PHE A C 1
ATOM 2134 O O . PHE A 1 256 ? 5.065 4.654 -0.562 1.00 80.38 256 PHE A O 1
ATOM 2141 N N . THR A 1 257 ? 4.850 2.702 0.519 1.00 87.94 257 THR A N 1
ATOM 2142 C CA . THR A 1 257 ? 5.699 1.952 -0.423 1.00 87.94 257 THR A CA 1
ATOM 2143 C C . THR A 1 257 ? 4.974 1.530 -1.703 1.00 87.94 257 THR A C 1
ATOM 2145 O O . THR A 1 257 ? 3.805 1.135 -1.697 1.00 87.94 257 THR A O 1
ATOM 2148 N N . ILE A 1 258 ? 5.689 1.550 -2.831 1.00 90.38 258 ILE A N 1
ATOM 2149 C CA . ILE A 1 258 ? 5.211 0.962 -4.088 1.00 90.38 258 ILE A CA 1
ATOM 2150 C C . ILE A 1 258 ? 5.365 -0.568 -4.128 1.00 90.38 258 ILE A C 1
ATOM 2152 O O . ILE A 1 258 ? 4.952 -1.176 -5.116 1.00 90.38 258 ILE A O 1
ATOM 2156 N N . ASN A 1 259 ? 5.925 -1.215 -3.106 1.00 89.00 259 ASN A N 1
ATOM 2157 C CA . ASN A 1 259 ? 6.052 -2.669 -3.068 1.00 89.00 259 ASN A CA 1
ATOM 2158 C C . ASN A 1 259 ? 4.686 -3.344 -2.810 1.00 89.00 259 ASN A C 1
ATOM 2160 O O . ASN A 1 259 ? 4.133 -3.202 -1.720 1.00 89.00 259 ASN A O 1
ATOM 2164 N N . PRO A 1 260 ? 4.122 -4.109 -3.771 1.00 82.06 260 PRO A N 1
ATOM 2165 C CA . PRO A 1 260 ? 2.810 -4.743 -3.613 1.00 82.06 260 PRO A CA 1
ATOM 2166 C C . PRO A 1 260 ? 2.825 -5.983 -2.702 1.00 82.06 260 PRO A C 1
ATOM 2168 O O . PRO A 1 260 ? 1.775 -6.570 -2.458 1.00 82.06 260 PRO A O 1
ATOM 2171 N N . TYR A 1 261 ? 3.997 -6.428 -2.244 1.00 79.44 261 TYR A N 1
ATOM 2172 C CA . TYR A 1 261 ? 4.146 -7.556 -1.320 1.00 79.44 261 TYR A CA 1
ATOM 2173 C C . TYR A 1 261 ? 4.426 -7.112 0.112 1.00 79.44 261 TYR A C 1
ATOM 2175 O O . TYR A 1 261 ? 4.659 -7.960 0.968 1.00 79.44 261 TYR A O 1
ATOM 2183 N N . TYR A 1 262 ? 4.415 -5.804 0.370 1.00 74.62 262 TYR A N 1
ATOM 2184 C CA . TYR A 1 262 ? 4.490 -5.314 1.729 1.00 74.62 262 TYR A CA 1
ATOM 2185 C C . TYR A 1 262 ? 3.120 -5.431 2.412 1.00 74.62 262 TYR A C 1
ATOM 2187 O O . TYR A 1 262 ? 2.124 -4.895 1.912 1.00 74.62 262 TYR A O 1
ATOM 2195 N N . ASP A 1 263 ? 3.106 -6.105 3.565 1.00 65.81 263 ASP A N 1
ATOM 2196 C CA . ASP A 1 263 ? 1.931 -6.366 4.406 1.00 65.81 263 ASP A CA 1
ATOM 2197 C C . ASP A 1 263 ? 1.524 -5.102 5.180 1.00 65.81 263 ASP A C 1
ATOM 2199 O O . ASP A 1 263 ? 1.758 -4.953 6.381 1.00 65.81 263 ASP A O 1
ATOM 2203 N N . ALA A 1 264 ? 0.968 -4.133 4.454 1.00 68.50 264 ALA A N 1
ATOM 2204 C CA . ALA A 1 264 ? 0.253 -3.008 5.033 1.00 68.50 264 ALA A CA 1
ATOM 2205 C C . ALA A 1 264 ? -1.229 -3.111 4.667 1.00 68.50 264 ALA A C 1
ATOM 2207 O O . ALA A 1 264 ? -1.604 -3.309 3.509 1.00 68.50 264 ALA A O 1
ATOM 2208 N N . ALA A 1 265 ? -2.094 -2.937 5.668 1.00 64.62 265 ALA A N 1
ATOM 2209 C CA . ALA A 1 265 ? -3.542 -3.067 5.508 1.00 64.62 265 ALA A CA 1
ATOM 2210 C C . ALA A 1 265 ? -4.117 -2.139 4.417 1.00 64.62 265 ALA A C 1
ATOM 2212 O O . ALA A 1 265 ? -5.170 -2.427 3.847 1.00 64.62 265 ALA A O 1
ATOM 2213 N N . ASP A 1 266 ? -3.438 -1.032 4.105 1.00 73.81 266 ASP A N 1
ATOM 2214 C CA . ASP A 1 266 ? -3.852 -0.034 3.126 1.00 73.81 266 ASP A CA 1
ATOM 2215 C C . ASP A 1 266 ? -3.096 -0.095 1.783 1.00 73.81 266 ASP A C 1
ATOM 2217 O O . ASP A 1 266 ? -3.345 0.754 0.927 1.00 73.81 266 ASP A O 1
ATOM 2221 N N . THR A 1 267 ? -2.266 -1.116 1.514 1.00 82.38 267 THR A N 1
ATOM 2222 C CA . THR A 1 267 ? -1.483 -1.222 0.261 1.00 82.38 267 THR A CA 1
ATOM 2223 C C . THR A 1 267 ? -2.354 -1.086 -0.997 1.00 82.38 267 THR A C 1
ATOM 2225 O O . THR A 1 267 ? -2.030 -0.319 -1.904 1.00 82.38 267 THR A O 1
ATOM 2228 N N . ILE A 1 268 ? -3.512 -1.757 -1.053 1.00 87.38 268 ILE A N 1
ATOM 2229 C CA . ILE A 1 268 ? -4.453 -1.668 -2.192 1.00 87.38 268 ILE A CA 1
ATOM 2230 C C . ILE A 1 268 ? -4.970 -0.233 -2.378 1.00 87.38 268 ILE A C 1
ATOM 2232 O O . ILE A 1 268 ? -5.123 0.251 -3.501 1.00 87.38 268 ILE A O 1
ATOM 2236 N N . MET A 1 269 ? -5.230 0.462 -1.273 1.00 87.94 269 MET A N 1
ATOM 2237 C CA . MET A 1 269 ? -5.725 1.838 -1.281 1.00 87.94 269 MET A CA 1
ATOM 2238 C C . MET A 1 269 ? -4.662 2.822 -1.714 1.00 87.94 269 MET A C 1
ATOM 2240 O O . MET A 1 269 ? -4.951 3.759 -2.460 1.00 87.94 269 MET A O 1
ATOM 2244 N N . PHE A 1 270 ? -3.427 2.567 -1.309 1.00 88.44 270 PHE A N 1
ATOM 2245 C CA . PHE A 1 270 ? -2.309 3.340 -1.781 1.00 88.44 270 PHE A CA 1
ATOM 2246 C C . PHE A 1 270 ? -2.054 3.115 -3.279 1.00 88.44 270 PHE A C 1
ATOM 2248 O O . PHE A 1 270 ? -1.871 4.081 -4.012 1.00 88.44 270 PHE A O 1
ATOM 2255 N N . LYS A 1 271 ? -2.169 1.882 -3.791 1.00 91.00 271 LYS A N 1
ATOM 2256 C CA . LYS A 1 271 ? -2.107 1.601 -5.241 1.00 91.00 271 LYS A CA 1
ATOM 2257 C C . LYS A 1 271 ? -3.193 2.318 -6.036 1.00 91.00 271 LYS A C 1
ATOM 2259 O O . LYS A 1 271 ? -2.909 2.893 -7.087 1.00 91.00 271 LYS A O 1
ATOM 2264 N N . TYR A 1 272 ? -4.415 2.340 -5.509 1.00 92.31 272 TYR A N 1
ATOM 2265 C CA . TYR A 1 272 ? -5.505 3.131 -6.072 1.00 92.31 272 TYR A CA 1
ATOM 2266 C C . TYR A 1 272 ? -5.158 4.628 -6.115 1.00 92.31 272 TYR A C 1
ATOM 2268 O O . TYR A 1 272 ? -5.401 5.290 -7.128 1.00 92.31 272 TYR A O 1
ATOM 2276 N N . LEU A 1 273 ? -4.577 5.156 -5.031 1.00 92.19 273 LEU A N 1
ATOM 2277 C CA . LEU A 1 273 ? -4.134 6.545 -4.953 1.00 92.19 273 LEU A CA 1
ATOM 2278 C C . LEU A 1 273 ? -3.026 6.833 -5.973 1.00 92.19 273 LEU A C 1
ATOM 2280 O O . LEU A 1 273 ? -3.170 7.790 -6.722 1.00 92.19 273 LEU A O 1
ATOM 2284 N N . ILE A 1 274 ? -1.986 5.999 -6.077 1.00 93.56 274 ILE A N 1
ATOM 2285 C CA . ILE A 1 274 ? -0.916 6.153 -7.078 1.00 93.56 274 ILE A CA 1
ATOM 2286 C C . ILE A 1 274 ? -1.511 6.248 -8.482 1.00 93.56 274 ILE A C 1
ATOM 2288 O O . ILE A 1 274 ? -1.180 7.169 -9.226 1.00 93.56 274 ILE A O 1
ATOM 2292 N N . ALA A 1 275 ? -2.433 5.345 -8.832 1.00 92.88 275 ALA A N 1
ATOM 2293 C CA . ALA A 1 275 ? -3.077 5.385 -10.138 1.00 92.88 275 ALA A CA 1
ATOM 2294 C C . ALA A 1 275 ? -3.797 6.722 -10.381 1.00 92.88 275 ALA A C 1
ATOM 2296 O O . ALA A 1 275 ? -3.788 7.235 -11.494 1.00 92.88 275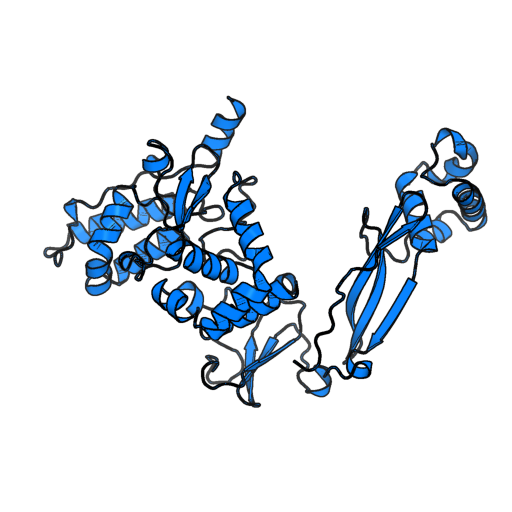 ALA A O 1
ATOM 2297 N N . ASN A 1 276 ? -4.434 7.305 -9.356 1.00 91.62 276 ASN A N 1
ATOM 2298 C CA . ASN A 1 276 ? -5.020 8.649 -9.426 1.00 91.62 276 ASN A CA 1
ATOM 2299 C C . ASN A 1 276 ? -3.983 9.761 -9.553 1.00 91.62 276 ASN A C 1
ATOM 2301 O O . ASN A 1 276 ? -4.151 10.635 -10.400 1.00 91.62 276 ASN A O 1
ATOM 2305 N N . LEU A 1 277 ? -2.912 9.705 -8.770 1.00 92.38 277 LEU A N 1
ATOM 2306 C CA . LEU A 1 277 ? -1.877 10.726 -8.780 1.00 92.38 277 LEU A CA 1
ATOM 2307 C C . LEU A 1 277 ? -1.171 10.802 -10.137 1.00 92.38 277 LEU A C 1
ATOM 2309 O O . LEU A 1 277 ? -1.008 11.899 -10.655 1.00 92.38 277 LEU A O 1
ATOM 2313 N N . GLN A 1 278 ? -0.860 9.661 -10.760 1.00 91.12 278 GLN A N 1
ATOM 2314 C CA . GLN A 1 278 ? -0.205 9.613 -12.076 1.00 91.12 278 GLN A CA 1
ATOM 2315 C C . GLN A 1 278 ? -1.037 10.235 -13.215 1.00 91.12 278 GLN A C 1
ATOM 2317 O O . GLN A 1 278 ? -0.476 10.673 -14.223 1.00 91.12 278 GLN A O 1
ATOM 2322 N N . ASP A 1 279 ? -2.361 10.301 -13.064 1.00 88.56 279 ASP A N 1
ATOM 2323 C CA . ASP A 1 279 ? -3.247 10.913 -14.060 1.00 88.56 279 ASP A CA 1
ATOM 2324 C C . ASP A 1 279 ? -3.466 12.408 -13.821 1.00 88.56 279 ASP A C 1
ATOM 2326 O O . ASP A 1 279 ? -3.680 13.155 -14.770 1.00 88.56 279 ASP A O 1
ATOM 2330 N N . VAL A 1 280 ? -3.450 12.839 -12.559 1.00 89.69 280 VAL A N 1
ATOM 2331 C CA . VAL A 1 280 ? -3.831 14.203 -12.159 1.00 89.69 280 VAL A CA 1
ATOM 2332 C C . VAL A 1 280 ? -2.609 15.112 -12.019 1.00 89.69 280 VAL A C 1
ATOM 2334 O O . VAL A 1 280 ? -2.698 16.310 -12.288 1.00 89.69 280 VAL A O 1
ATOM 2337 N N . TYR A 1 281 ? -1.466 14.557 -11.616 1.00 93.00 281 TYR A N 1
ATOM 2338 C CA . TYR A 1 281 ? -0.280 15.320 -11.251 1.00 93.00 281 TYR A CA 1
ATOM 2339 C C . TYR A 1 281 ? 0.934 14.922 -12.084 1.00 93.00 281 TYR A C 1
ATOM 2341 O O . TYR A 1 281 ? 1.210 13.746 -12.314 1.00 93.00 281 TYR A O 1
ATOM 2349 N N . GLU A 1 282 ? 1.702 15.926 -12.490 1.00 93.25 282 GLU A N 1
ATOM 2350 C CA . GLU A 1 282 ? 3.134 15.773 -12.686 1.00 93.25 282 GLU A CA 1
ATOM 2351 C C . GLU A 1 282 ? 3.792 15.750 -11.301 1.00 93.25 282 GLU A C 1
ATOM 2353 O O . GLU A 1 282 ? 3.524 16.607 -10.456 1.00 93.25 282 GLU A O 1
ATOM 2358 N N . MET A 1 283 ? 4.619 14.739 -11.046 1.00 96.19 283 MET A N 1
ATOM 2359 C CA . MET A 1 283 ? 5.246 14.526 -9.744 1.00 96.19 283 MET A CA 1
ATOM 2360 C C . MET A 1 283 ? 6.757 14.636 -9.865 1.00 96.19 283 MET A C 1
ATOM 2362 O O . MET A 1 283 ? 7.329 14.161 -10.847 1.00 96.19 283 MET A O 1
ATOM 2366 N N . THR A 1 284 ? 7.403 15.219 -8.857 1.00 98.00 284 THR A N 1
ATOM 2367 C CA . THR A 1 284 ? 8.865 15.203 -8.727 1.00 98.00 284 THR A CA 1
ATOM 2368 C C . THR A 1 284 ? 9.282 14.502 -7.443 1.00 98.00 284 THR A C 1
ATOM 2370 O O . THR A 1 284 ? 8.585 14.619 -6.438 1.00 98.00 284 THR A O 1
ATOM 2373 N N . ILE A 1 285 ? 10.402 13.779 -7.461 1.00 97.56 285 ILE A N 1
ATOM 2374 C CA . ILE A 1 285 ? 10.981 13.116 -6.287 1.00 97.56 285 ILE A CA 1
ATOM 2375 C C . ILE A 1 285 ? 12.356 13.703 -5.953 1.00 97.56 285 ILE A C 1
ATOM 2377 O O . ILE A 1 285 ? 13.180 13.904 -6.845 1.00 97.56 285 ILE A O 1
ATOM 2381 N N . CYS A 1 286 ? 12.577 13.990 -4.668 1.00 96.06 286 CYS A N 1
ATOM 2382 C CA . CYS A 1 286 ? 13.838 14.480 -4.117 1.00 96.06 286 CYS A CA 1
ATOM 2383 C C . CYS A 1 286 ? 14.421 13.449 -3.150 1.00 96.06 286 CYS A C 1
ATOM 2385 O O . CYS A 1 286 ? 13.941 13.312 -2.020 1.00 96.06 286 CYS A O 1
ATOM 2387 N N . TYR A 1 287 ? 15.442 12.715 -3.583 1.00 94.12 287 TYR A N 1
ATOM 2388 C CA . TYR A 1 287 ? 16.115 11.727 -2.738 1.00 94.12 287 TYR A CA 1
ATOM 2389 C C . TYR A 1 287 ? 16.969 12.390 -1.658 1.00 94.12 287 TYR A C 1
ATOM 2391 O O . TYR A 1 287 ? 16.986 11.927 -0.519 1.00 94.12 287 TYR A O 1
ATOM 2399 N N . GLU A 1 288 ? 17.593 13.525 -1.980 1.00 90.25 288 GLU A N 1
ATOM 2400 C CA . GLU A 1 288 ? 18.433 14.281 -1.044 1.00 90.25 288 GLU A CA 1
ATOM 2401 C C . GLU A 1 288 ? 17.661 14.718 0.208 1.00 90.25 288 GLU A C 1
ATOM 2403 O O . GLU A 1 288 ? 18.216 14.718 1.303 1.00 90.25 288 GLU A O 1
ATOM 2408 N N . ASP A 1 289 ? 16.364 14.995 0.058 1.00 90.12 289 ASP A N 1
ATOM 2409 C CA . ASP A 1 289 ? 15.479 15.399 1.151 1.00 90.12 289 ASP A CA 1
ATOM 2410 C C . ASP A 1 289 ? 14.667 14.222 1.730 1.00 90.12 289 ASP A C 1
ATOM 2412 O O . ASP A 1 289 ? 13.611 14.413 2.332 1.00 90.12 289 ASP A O 1
ATOM 2416 N N . GLY A 1 290 ? 15.132 12.981 1.559 1.00 89.69 290 GLY A N 1
ATOM 2417 C CA . GLY A 1 290 ? 14.501 11.803 2.161 1.00 89.69 290 GLY A CA 1
ATOM 2418 C C . GLY A 1 290 ? 13.312 11.261 1.364 1.00 89.69 290 GLY A C 1
ATOM 2419 O O . GLY A 1 290 ? 12.327 10.800 1.953 1.00 89.69 290 GLY A O 1
ATOM 2420 N N . GLN A 1 291 ? 13.398 11.303 0.031 1.00 92.81 291 GLN A N 1
ATOM 2421 C CA . GLN A 1 291 ? 12.355 10.865 -0.909 1.00 92.81 291 GLN A CA 1
ATOM 2422 C C . GLN A 1 291 ? 11.051 11.676 -0.804 1.00 92.81 291 GLN A C 1
ATOM 2424 O O . GLN A 1 291 ? 9.949 11.114 -0.789 1.00 92.81 291 GLN A O 1
ATOM 2429 N N . ILE A 1 292 ? 11.157 13.003 -0.698 1.00 94.25 292 ILE A N 1
ATOM 2430 C CA . ILE A 1 292 ? 9.985 13.890 -0.748 1.00 94.25 292 ILE A CA 1
ATOM 2431 C C . ILE A 1 292 ? 9.404 13.876 -2.157 1.00 94.25 292 ILE A C 1
ATOM 2433 O O . ILE A 1 292 ? 10.147 14.020 -3.128 1.00 94.25 292 ILE A O 1
ATOM 2437 N N . ILE A 1 293 ? 8.079 13.756 -2.261 1.00 96.69 293 ILE A N 1
ATOM 2438 C CA . ILE A 1 293 ? 7.358 13.900 -3.526 1.00 96.69 293 ILE A CA 1
ATOM 2439 C C . ILE A 1 293 ? 6.589 15.220 -3.545 1.00 96.69 293 ILE A C 1
ATOM 2441 O O . ILE A 1 293 ? 5.796 15.501 -2.646 1.00 96.69 293 ILE A O 1
ATOM 2445 N N . SER A 1 294 ? 6.808 16.014 -4.593 1.00 97.25 294 SER A N 1
ATOM 2446 C CA . SER A 1 294 ? 6.032 17.226 -4.877 1.00 97.25 294 SER A CA 1
ATOM 2447 C C . SER A 1 294 ? 5.041 16.980 -6.010 1.00 97.25 294 SER A C 1
ATOM 2449 O O . SER A 1 294 ? 5.308 16.192 -6.916 1.00 97.25 294 SER A O 1
ATOM 2451 N N . PHE A 1 295 ? 3.898 17.667 -5.962 1.00 96.31 295 PHE A N 1
ATOM 2452 C CA . PHE A 1 295 ? 2.766 17.452 -6.865 1.00 96.31 295 PHE A CA 1
ATOM 2453 C C . PHE A 1 295 ? 2.408 18.744 -7.603 1.00 96.31 295 PHE A C 1
ATOM 2455 O O . PHE A 1 295 ? 2.167 19.772 -6.968 1.00 96.31 295 PHE A O 1
ATOM 2462 N N . TYR A 1 296 ? 2.313 18.677 -8.930 1.00 94.06 296 TYR A N 1
ATOM 2463 C CA . TYR A 1 296 ? 1.934 19.788 -9.803 1.00 94.06 296 TYR A CA 1
ATOM 2464 C C . TYR A 1 296 ? 0.785 19.344 -10.707 1.00 94.06 296 TYR A C 1
ATOM 2466 O O . TYR A 1 296 ? 0.932 18.381 -11.451 1.00 94.06 296 TYR A O 1
ATOM 2474 N N . GLU A 1 297 ? -0.380 19.992 -10.632 1.00 92.38 297 GLU A N 1
ATOM 2475 C CA . GLU A 1 297 ? -1.534 19.594 -11.455 1.00 92.38 297 GLU A CA 1
ATOM 2476 C C . GLU A 1 297 ? -1.199 19.681 -12.948 1.00 92.38 297 GLU A C 1
ATOM 2478 O O . GLU A 1 297 ? -0.660 20.687 -13.426 1.00 92.38 297 GLU A O 1
ATOM 2483 N N . LYS A 1 298 ? -1.524 18.618 -13.691 1.00 89.44 298 LYS A N 1
ATOM 2484 C CA . LYS A 1 298 ? -1.353 18.597 -15.143 1.00 89.44 298 LYS A CA 1
ATOM 2485 C C . LYS A 1 298 ? -2.307 19.608 -15.775 1.00 89.44 298 LYS A C 1
ATOM 2487 O O . LYS A 1 298 ? -3.482 19.681 -15.425 1.00 89.44 298 LYS A O 1
ATOM 2492 N N . LYS A 1 299 ? -1.793 20.400 -16.721 1.00 78.62 299 LYS A N 1
ATOM 2493 C CA . LYS A 1 299 ? -2.597 21.395 -17.452 1.00 78.62 299 LYS A CA 1
ATOM 2494 C C . LYS A 1 299 ? -3.494 20.759 -18.514 1.00 78.62 299 LYS A C 1
ATOM 2496 O O . LYS A 1 299 ? -4.549 21.311 -18.806 1.00 78.62 299 LYS A O 1
ATOM 2501 N N . ASP A 1 300 ? -3.090 19.600 -19.028 1.00 71.88 300 ASP A N 1
ATOM 2502 C CA . ASP A 1 300 ? -3.818 18.833 -20.032 1.00 71.88 300 ASP A CA 1
ATOM 2503 C C . ASP A 1 300 ? -4.199 17.458 -19.475 1.00 71.88 300 ASP A C 1
ATOM 2505 O O . ASP A 1 300 ? -3.412 16.811 -18.785 1.00 71.88 300 ASP A O 1
ATOM 2509 N N . ASN A 1 301 ? -5.399 16.981 -19.819 1.00 61.28 301 ASN A N 1
ATOM 2510 C CA . ASN A 1 301 ? -5.891 15.644 -19.460 1.00 61.28 301 ASN A CA 1
ATOM 2511 C C . ASN A 1 301 ? -5.234 14.522 -20.297 1.00 61.28 301 ASN A C 1
ATOM 2513 O O . ASN A 1 301 ? -5.856 13.480 -20.519 1.00 61.28 301 ASN A O 1
ATOM 2517 N N . SER A 1 302 ? -4.023 14.724 -20.826 1.00 57.34 302 SER A N 1
ATOM 2518 C CA . SER A 1 302 ? -3.330 13.678 -21.574 1.00 57.34 302 SER A CA 1
ATOM 2519 C C . SER A 1 302 ? -2.903 12.570 -20.615 1.00 57.34 302 SER A C 1
ATOM 2521 O O . SER A 1 302 ? -2.049 12.748 -19.743 1.00 57.34 302 SER A O 1
ATOM 2523 N N . LEU A 1 303 ? -3.531 11.407 -20.773 1.00 61.56 303 LEU A N 1
ATOM 2524 C CA . LEU A 1 303 ? -3.068 10.188 -20.132 1.00 61.56 303 LEU A CA 1
ATOM 2525 C C . LEU A 1 303 ? -1.734 9.798 -20.771 1.00 61.56 303 LEU A C 1
ATOM 2527 O O . LEU A 1 303 ? -1.588 9.784 -21.992 1.00 61.56 303 LEU A O 1
ATOM 2531 N N . GLU A 1 304 ? -0.748 9.501 -19.933 1.00 68.75 304 GLU A N 1
ATOM 2532 C CA . GLU A 1 304 ? 0.501 8.909 -20.398 1.00 68.75 304 GLU A CA 1
ATOM 2533 C C . GLU A 1 304 ? 0.249 7.417 -20.622 1.00 68.75 304 GLU A C 1
ATOM 2535 O O . GLU A 1 304 ? 0.277 6.604 -19.689 1.00 68.75 304 GLU A O 1
ATOM 2540 N N . ASP A 1 305 ? -0.081 7.083 -21.871 1.00 74.69 305 ASP A N 1
ATOM 2541 C CA . ASP A 1 305 ? -0.325 5.712 -22.334 1.00 74.69 305 ASP A CA 1
ATOM 2542 C C . ASP A 1 305 ? 0.928 4.831 -22.176 1.00 74.69 305 ASP A C 1
ATOM 2544 O O . ASP A 1 305 ? 0.827 3.614 -22.036 1.00 74.69 305 ASP A O 1
ATOM 2548 N N . SER A 1 306 ? 2.121 5.434 -22.121 1.00 79.00 306 SER A N 1
ATOM 2549 C CA . SER A 1 306 ? 3.395 4.739 -21.882 1.00 79.00 306 SER A CA 1
ATOM 2550 C C . SER A 1 306 ? 3.429 3.987 -20.546 1.00 79.00 306 SER A C 1
ATOM 2552 O O . SER A 1 306 ? 4.140 2.990 -20.418 1.00 79.00 306 SER A O 1
ATOM 2554 N N . TYR A 1 307 ? 2.630 4.405 -19.559 1.00 90.38 307 TYR A N 1
ATOM 2555 C CA . TYR A 1 307 ? 2.565 3.754 -18.248 1.00 90.38 307 TYR A CA 1
ATOM 2556 C C . TYR A 1 307 ? 1.563 2.605 -18.174 1.00 90.38 307 TYR A C 1
ATOM 2558 O O . TYR A 1 307 ? 1.590 1.846 -17.206 1.00 90.38 307 TYR A O 1
ATOM 2566 N N . ASP A 1 308 ? 0.698 2.435 -19.178 1.00 92.88 308 ASP A N 1
ATOM 2567 C CA . ASP A 1 308 ? -0.409 1.474 -19.123 1.00 92.88 308 ASP A CA 1
ATOM 2568 C C . ASP A 1 308 ? 0.043 0.026 -18.937 1.00 92.88 308 ASP A C 1
ATOM 2570 O O . ASP A 1 308 ? -0.725 -0.782 -18.423 1.00 92.88 308 ASP A O 1
ATOM 2574 N N . LEU A 1 309 ? 1.268 -0.310 -19.348 1.00 94.31 309 LEU A N 1
ATOM 2575 C CA . LEU A 1 309 ? 1.824 -1.664 -19.262 1.00 94.31 309 LEU A CA 1
ATOM 2576 C C . LEU A 1 309 ? 2.399 -2.004 -17.881 1.00 94.31 309 LEU A C 1
ATOM 2578 O O . LEU A 1 309 ? 2.665 -3.175 -17.598 1.00 94.31 309 LEU A O 1
ATOM 2582 N N . PHE A 1 310 ? 2.603 -1.000 -17.033 1.00 95.19 310 PHE A N 1
ATOM 2583 C CA . PHE A 1 310 ? 3.217 -1.131 -15.716 1.00 95.19 310 PHE A CA 1
ATOM 2584 C C . PHE A 1 310 ? 2.139 -1.171 -14.634 1.00 95.19 310 PHE A C 1
ATOM 2586 O O . PHE A 1 310 ? 1.068 -0.615 -14.842 1.00 95.19 310 PHE A O 1
ATOM 2593 N N . PRO A 1 311 ? 2.365 -1.792 -13.467 1.00 94.31 311 PRO A N 1
ATOM 2594 C CA . PRO A 1 311 ? 1.507 -1.576 -12.303 1.00 94.31 311 PRO A CA 1
ATOM 2595 C C . PRO A 1 311 ? 1.614 -0.113 -11.812 1.00 94.31 311 PRO A C 1
ATOM 2597 O O . PRO A 1 311 ? 2.455 0.643 -12.299 1.00 94.31 311 PRO A O 1
ATOM 2600 N N . PRO A 1 312 ? 0.812 0.322 -10.823 1.00 93.81 312 PRO A N 1
ATOM 2601 C CA . PRO A 1 312 ? 0.968 1.649 -10.226 1.00 93.81 312 PRO A CA 1
ATOM 2602 C C . PRO A 1 312 ? 2.331 1.756 -9.522 1.00 93.81 312 PRO A C 1
ATOM 2604 O O . PRO A 1 312 ? 2.517 1.215 -8.425 1.00 93.81 312 PRO A O 1
ATOM 2607 N N . MET A 1 313 ? 3.294 2.407 -10.181 1.00 93.25 313 MET A N 1
ATOM 2608 C CA . MET A 1 313 ? 4.706 2.488 -9.769 1.00 93.25 313 MET A CA 1
ATOM 2609 C C . MET A 1 313 ? 5.132 3.880 -9.292 1.00 93.25 313 MET A C 1
ATOM 2611 O O . MET A 1 313 ? 6.269 4.031 -8.860 1.00 93.25 313 MET A O 1
ATOM 2615 N N . MET A 1 314 ? 4.230 4.870 -9.323 1.00 94.56 314 MET A N 1
ATOM 2616 C CA . MET A 1 314 ? 4.511 6.246 -8.895 1.00 94.56 314 MET A CA 1
ATOM 2617 C C . MET A 1 314 ? 5.719 6.830 -9.646 1.00 94.56 314 MET A C 1
ATOM 2619 O O . MET A 1 314 ? 6.760 7.131 -9.066 1.00 94.56 314 MET A O 1
ATOM 2623 N N . PHE A 1 315 ? 5.586 6.927 -10.970 1.00 96.25 315 PHE A N 1
ATOM 2624 C CA . PHE A 1 315 ? 6.603 7.544 -11.816 1.00 96.25 315 PHE A CA 1
ATOM 2625 C C . PHE A 1 315 ? 6.703 9.050 -11.539 1.00 96.25 315 PHE A C 1
ATOM 2627 O O . PHE A 1 315 ? 5.701 9.761 -11.634 1.00 96.25 315 PHE A O 1
ATOM 2634 N N . CYS A 1 316 ? 7.907 9.518 -11.219 1.00 97.00 316 CYS A N 1
ATOM 2635 C CA . CYS A 1 316 ? 8.207 10.903 -10.866 1.00 97.00 316 CYS A CA 1
ATOM 2636 C C . CYS A 1 316 ? 9.391 11.411 -11.691 1.00 97.00 316 CYS A C 1
ATOM 2638 O O . CYS A 1 316 ? 10.345 10.674 -11.911 1.00 97.00 316 CYS A O 1
ATOM 2640 N N . LYS A 1 317 ? 9.395 12.686 -12.077 1.00 97.19 317 LYS A N 1
ATOM 2641 C CA . LYS A 1 317 ? 10.625 13.350 -12.531 1.00 97.19 317 LYS A CA 1
ATOM 2642 C C . LYS A 1 317 ? 11.570 13.558 -11.349 1.00 97.19 317 LYS A C 1
ATOM 2644 O O . LYS A 1 317 ? 11.141 13.628 -10.198 1.00 97.19 317 LYS A O 1
ATOM 2649 N N . ALA A 1 318 ? 12.855 13.693 -11.601 1.00 97.06 318 ALA A N 1
ATOM 2650 C CA . ALA A 1 318 ? 13.798 14.091 -10.575 1.00 97.06 318 ALA A CA 1
ATOM 2651 C C . ALA A 1 318 ? 13.602 15.571 -10.213 1.00 97.06 318 ALA A C 1
ATOM 2653 O O . ALA A 1 318 ? 13.441 16.429 -11.082 1.00 97.06 318 ALA A O 1
ATOM 2654 N N . SER A 1 319 ? 13.653 15.901 -8.922 1.00 96.38 319 SER A N 1
ATOM 2655 C CA . SER A 1 319 ? 13.639 17.298 -8.463 1.00 96.38 319 SER A CA 1
ATOM 2656 C C . SER A 1 319 ? 14.967 18.023 -8.720 1.00 96.38 319 SER A C 1
ATOM 2658 O O . SER A 1 319 ? 15.014 19.254 -8.752 1.00 96.38 319 SER A O 1
ATOM 2660 N N . SER A 1 320 ? 16.057 17.267 -8.871 1.00 95.00 320 SER A N 1
ATOM 2661 C CA . SER A 1 320 ? 17.429 17.764 -8.920 1.00 95.00 320 SER A CA 1
ATOM 2662 C C . SER A 1 320 ? 18.291 16.892 -9.838 1.00 95.00 320 SER A C 1
ATOM 2664 O O . SER A 1 320 ? 17.978 15.729 -10.083 1.00 95.00 320 SER A O 1
ATOM 2666 N N . ARG A 1 321 ? 19.428 17.422 -10.313 1.00 93.69 321 ARG A N 1
ATOM 2667 C CA . ARG A 1 321 ? 20.403 16.639 -11.103 1.00 93.69 321 ARG A CA 1
ATOM 2668 C C . ARG A 1 321 ? 20.970 15.439 -10.352 1.00 93.69 321 ARG A C 1
ATOM 2670 O O . ARG A 1 321 ? 21.404 14.486 -10.983 1.00 93.69 321 ARG A O 1
ATOM 2677 N N . ARG A 1 322 ? 21.021 15.510 -9.024 1.00 92.69 322 ARG A N 1
ATOM 2678 C CA . ARG A 1 322 ? 21.501 14.402 -8.205 1.00 92.69 322 ARG A CA 1
ATOM 2679 C C . ARG A 1 322 ? 20.422 13.328 -8.090 1.00 92.69 322 ARG A C 1
ATOM 2681 O O . ARG A 1 322 ? 20.712 12.171 -8.348 1.00 92.69 322 ARG A O 1
ATOM 2688 N N . SER A 1 323 ? 19.162 13.720 -7.912 1.00 95.62 323 SER A N 1
ATOM 2689 C CA . SER A 1 323 ? 18.034 12.788 -7.948 1.00 95.62 323 SER A CA 1
ATOM 2690 C C . SER A 1 323 ? 17.882 12.074 -9.302 1.00 95.62 323 SER A C 1
ATOM 2692 O O . SER A 1 323 ? 17.397 10.950 -9.328 1.00 95.62 323 SER A O 1
ATOM 2694 N N . GLN A 1 324 ? 18.346 12.671 -10.413 1.00 95.88 324 GLN A N 1
ATOM 2695 C CA . GLN A 1 324 ? 18.392 12.018 -11.737 1.00 95.88 324 GLN A CA 1
ATOM 2696 C C . GLN A 1 324 ? 19.326 10.801 -11.788 1.00 95.88 324 GLN A C 1
ATOM 2698 O O . GLN A 1 324 ? 19.160 9.953 -12.661 1.00 95.88 324 GLN A O 1
ATOM 2703 N N . GLN A 1 325 ? 20.303 10.712 -10.880 1.00 96.12 325 GLN A N 1
ATOM 2704 C CA . GLN A 1 325 ? 21.238 9.586 -10.816 1.00 96.12 325 GLN A CA 1
ATOM 2705 C C . GLN A 1 325 ? 20.578 8.323 -10.266 1.00 96.12 325 GLN A C 1
ATOM 2707 O O . GLN A 1 325 ? 21.037 7.231 -10.558 1.00 96.12 325 GLN A O 1
ATOM 2712 N N . TYR A 1 326 ? 19.490 8.457 -9.506 1.00 97.88 326 TYR A N 1
ATOM 2713 C CA . TYR A 1 326 ? 18.866 7.327 -8.835 1.00 97.88 326 TYR A CA 1
ATOM 2714 C C . TYR A 1 326 ? 17.619 6.858 -9.583 1.00 97.88 326 TYR A C 1
ATOM 2716 O O . TYR A 1 326 ? 16.706 7.641 -9.838 1.00 97.88 326 TYR A O 1
ATOM 2724 N N . ILE A 1 327 ? 17.519 5.557 -9.855 1.00 98.31 327 ILE A N 1
ATOM 2725 C CA . ILE A 1 327 ? 16.291 4.899 -10.319 1.00 98.31 327 ILE A CA 1
ATOM 2726 C C . ILE A 1 327 ? 15.223 4.967 -9.231 1.00 98.31 327 ILE A C 1
ATOM 2728 O O . ILE A 1 327 ? 14.065 5.293 -9.493 1.00 98.31 327 ILE A O 1
ATOM 2732 N N . CYS A 1 328 ? 15.603 4.565 -8.018 1.00 97.31 328 CYS A N 1
ATOM 2733 C CA . CYS A 1 328 ? 14.728 4.464 -6.860 1.00 97.31 328 CYS A CA 1
ATOM 2734 C C . CYS A 1 328 ? 15.531 4.279 -5.564 1.00 97.31 328 CYS A C 1
ATOM 2736 O O . CYS A 1 328 ? 16.750 4.118 -5.591 1.00 97.31 328 CYS A O 1
ATOM 2738 N N . CYS A 1 329 ? 14.846 4.219 -4.417 1.00 94.69 329 CYS A N 1
ATOM 2739 C CA . CYS A 1 329 ? 15.484 3.789 -3.171 1.00 94.69 329 CYS A CA 1
ATOM 2740 C C . CYS A 1 329 ? 15.929 2.321 -3.240 1.00 94.69 329 CYS A C 1
ATOM 2742 O O . CYS A 1 329 ? 15.199 1.455 -3.748 1.00 94.69 329 CYS A O 1
ATOM 2744 N N . ALA A 1 330 ? 17.116 2.063 -2.689 1.00 95.12 330 ALA A N 1
ATOM 2745 C CA . ALA A 1 330 ? 17.735 0.751 -2.603 1.00 95.12 330 ALA A CA 1
ATOM 2746 C C . ALA A 1 330 ? 16.883 -0.252 -1.815 1.00 95.12 330 ALA A C 1
ATOM 2748 O O . ALA A 1 330 ? 16.784 -1.407 -2.218 1.00 95.12 330 ALA A O 1
ATOM 2749 N N . ASN A 1 331 ? 16.213 0.193 -0.750 1.00 91.81 331 ASN A N 1
ATOM 2750 C CA . ASN A 1 331 ? 15.324 -0.635 0.058 1.00 91.81 331 ASN A CA 1
ATOM 2751 C C . ASN A 1 331 ? 13.878 -0.556 -0.465 1.00 91.81 331 ASN A C 1
ATOM 2753 O O . ASN A 1 331 ? 13.228 0.492 -0.423 1.00 91.81 331 ASN A O 1
ATOM 2757 N N . SER A 1 332 ? 13.353 -1.689 -0.929 1.00 91.44 332 SER A N 1
ATOM 2758 C CA . SER A 1 332 ? 11.994 -1.818 -1.466 1.00 91.44 332 SER A CA 1
ATOM 2759 C C . SER A 1 332 ? 10.893 -1.517 -0.441 1.00 91.44 332 SER A C 1
ATOM 2761 O O . SER A 1 332 ? 9.798 -1.101 -0.820 1.00 91.44 332 SER A O 1
ATOM 2763 N N . VAL A 1 333 ? 11.162 -1.673 0.857 1.00 87.81 333 V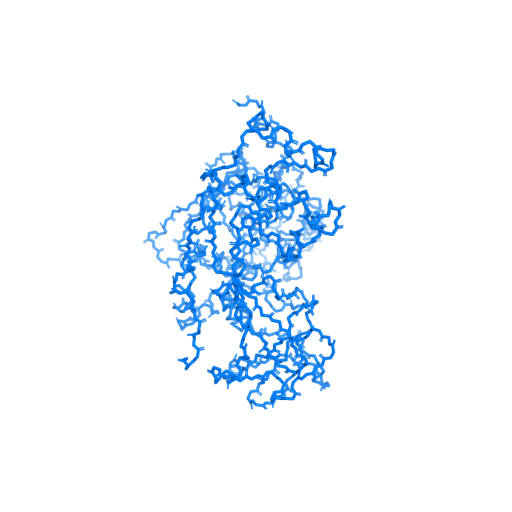AL A N 1
ATOM 2764 C CA . VAL A 1 333 ? 10.188 -1.443 1.936 1.00 87.81 333 VAL A CA 1
ATOM 2765 C C . VAL A 1 333 ? 9.822 0.033 2.081 1.00 87.81 333 VAL A C 1
ATOM 2767 O O . VAL A 1 333 ? 8.690 0.335 2.441 1.00 87.81 333 VAL A O 1
ATOM 2770 N N . ILE A 1 334 ? 10.735 0.950 1.754 1.00 89.00 334 ILE A N 1
ATOM 2771 C CA . ILE A 1 334 ? 10.539 2.405 1.893 1.00 89.00 334 ILE A CA 1
ATOM 2772 C C . ILE A 1 334 ? 10.542 3.143 0.547 1.00 89.00 334 ILE A C 1
ATOM 2774 O O . ILE A 1 334 ? 10.633 4.371 0.497 1.00 89.00 334 ILE A O 1
ATOM 2778 N N . ARG A 1 335 ? 10.472 2.407 -0.566 1.00 92.56 335 ARG A N 1
ATOM 2779 C CA . ARG A 1 335 ? 10.499 2.969 -1.919 1.00 92.56 335 ARG A CA 1
ATOM 2780 C C . ARG A 1 335 ? 9.179 3.657 -2.250 1.00 92.56 335 ARG A C 1
ATOM 2782 O O . ARG A 1 335 ? 8.158 2.992 -2.413 1.00 92.56 335 ARG A O 1
ATOM 2789 N N . ARG A 1 336 ? 9.214 4.977 -2.432 1.00 92.88 336 ARG A N 1
ATOM 2790 C CA . ARG A 1 336 ? 8.011 5.781 -2.722 1.00 92.88 336 ARG A CA 1
ATOM 2791 C C . ARG A 1 336 ? 7.710 5.981 -4.204 1.00 92.88 336 ARG A C 1
ATOM 2793 O O . ARG A 1 336 ? 6.559 6.228 -4.546 1.00 92.88 336 ARG A O 1
ATOM 2800 N N . GLY A 1 337 ? 8.708 5.874 -5.077 1.00 95.06 337 GLY A N 1
ATOM 2801 C CA . GLY A 1 337 ? 8.530 6.073 -6.515 1.00 95.06 337 GLY A CA 1
ATOM 2802 C C . GLY A 1 337 ? 9.739 5.668 -7.348 1.00 95.06 337 GLY A C 1
ATOM 28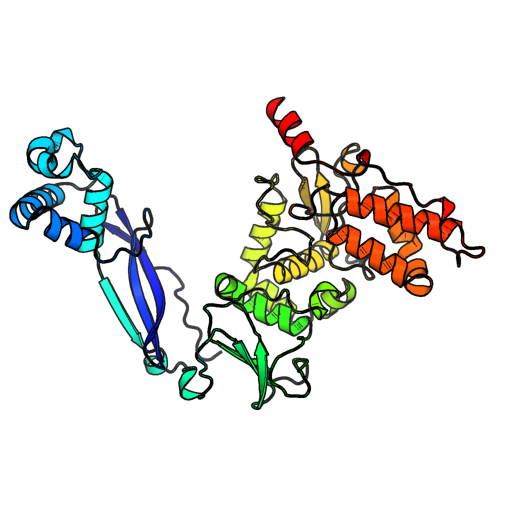03 O O . GLY A 1 337 ? 10.759 5.228 -6.806 1.00 95.06 337 GLY A O 1
ATOM 2804 N N . ILE A 1 338 ? 9.579 5.808 -8.664 1.00 97.56 338 ILE A N 1
ATOM 2805 C CA . ILE A 1 338 ? 10.586 5.521 -9.692 1.00 97.56 338 ILE A CA 1
ATOM 2806 C C . ILE A 1 338 ? 10.892 6.808 -10.464 1.00 97.56 338 ILE A C 1
ATOM 2808 O O . ILE A 1 338 ? 9.966 7.475 -10.933 1.00 97.56 338 ILE A O 1
ATOM 2812 N N . THR A 1 339 ? 12.172 7.129 -10.628 1.00 98.00 339 THR A N 1
ATOM 2813 C CA . THR A 1 339 ? 12.634 8.312 -11.362 1.00 98.00 339 THR A CA 1
ATOM 2814 C C . THR A 1 339 ? 12.541 8.097 -12.866 1.00 98.00 339 THR A C 1
ATOM 2816 O O . THR A 1 339 ? 13.199 7.221 -13.419 1.00 98.00 339 THR A O 1
ATOM 2819 N N . LEU A 1 340 ? 11.744 8.924 -13.534 1.00 95.94 340 LEU A N 1
ATOM 2820 C CA . LEU A 1 340 ? 11.532 8.901 -14.979 1.00 95.94 340 LEU A CA 1
ATOM 2821 C C . LEU A 1 340 ? 12.789 9.257 -15.762 1.00 95.94 340 LEU A C 1
ATOM 2823 O O . LEU A 1 340 ? 13.105 8.578 -16.729 1.00 95.94 340 LEU A O 1
ATOM 2827 N N . ASP A 1 341 ? 13.504 10.281 -15.303 1.00 95.06 341 ASP A N 1
ATOM 2828 C CA . ASP A 1 341 ? 14.652 10.863 -16.008 1.00 95.06 341 ASP A CA 1
ATOM 2829 C C . ASP A 1 341 ? 15.925 10.002 -15.897 1.00 95.06 341 ASP A C 1
ATOM 2831 O O . ASP A 1 341 ? 16.989 10.383 -16.386 1.00 95.06 341 ASP A O 1
ATOM 2835 N N . HIS A 1 342 ? 15.856 8.861 -15.204 1.00 97.88 342 HIS A N 1
ATOM 2836 C CA . HIS A 1 342 ? 16.989 7.953 -15.124 1.00 97.88 342 HIS A CA 1
ATOM 2837 C C . HIS A 1 342 ? 17.147 7.206 -16.463 1.00 97.88 342 HIS A C 1
ATOM 2839 O O . HIS A 1 342 ? 16.174 6.591 -16.914 1.00 97.88 342 HIS A O 1
ATOM 2845 N N . PRO A 1 343 ? 18.354 7.122 -17.062 1.00 97.12 343 PRO A N 1
ATOM 2846 C CA . PRO A 1 343 ? 18.552 6.531 -18.393 1.00 97.12 343 PRO A CA 1
ATOM 2847 C C . PRO A 1 343 ? 17.981 5.115 -18.561 1.00 97.12 343 PRO A C 1
ATOM 2849 O O . PRO A 1 343 ? 17.480 4.746 -19.621 1.00 97.12 343 PRO A O 1
ATOM 2852 N N . PHE A 1 344 ? 18.033 4.297 -17.504 1.00 98.25 344 PHE A N 1
ATOM 2853 C CA . PHE A 1 344 ? 17.441 2.955 -17.518 1.00 98.25 344 PHE A CA 1
ATOM 2854 C C . PHE A 1 344 ? 15.909 2.974 -17.620 1.00 98.25 344 PHE A C 1
ATOM 2856 O O . PHE A 1 344 ? 15.331 2.115 -18.284 1.00 98.25 344 PHE A O 1
ATOM 2863 N N . ILE A 1 345 ? 15.250 3.930 -16.960 1.00 97.88 345 ILE A N 1
ATOM 2864 C CA . ILE A 1 345 ? 13.791 4.047 -16.957 1.00 97.88 345 ILE A CA 1
ATOM 2865 C C . ILE A 1 345 ? 13.300 4.654 -18.269 1.00 97.88 345 ILE A C 1
ATOM 2867 O O . ILE A 1 345 ? 12.355 4.112 -18.837 1.00 97.88 345 ILE A O 1
ATOM 2871 N N . GLU A 1 346 ? 13.984 5.670 -18.804 1.00 96.38 346 GLU A N 1
ATOM 2872 C CA . GLU A 1 346 ? 13.723 6.183 -20.158 1.00 96.38 346 GLU A CA 1
ATOM 2873 C C . GLU A 1 346 ? 13.801 5.050 -21.191 1.00 96.38 346 GLU A C 1
ATOM 2875 O O . GLU A 1 346 ? 12.837 4.783 -21.912 1.00 96.38 346 GLU A O 1
ATOM 2880 N N . TRP A 1 347 ? 14.897 4.281 -21.170 1.00 97.31 347 TRP A N 1
ATOM 2881 C CA . TRP A 1 347 ? 15.063 3.119 -22.040 1.00 97.31 347 TRP A CA 1
ATOM 2882 C C . TRP A 1 347 ? 13.938 2.088 -21.871 1.00 97.31 347 TRP A C 1
ATOM 2884 O O . TRP A 1 347 ? 13.414 1.558 -22.857 1.00 97.31 347 TRP A O 1
ATOM 2894 N N . LEU A 1 348 ? 13.558 1.783 -20.626 1.00 97.38 348 LEU A N 1
ATOM 2895 C CA . LEU A 1 348 ? 12.513 0.807 -20.327 1.00 97.38 348 LEU A CA 1
ATOM 2896 C C . LEU A 1 348 ? 11.150 1.258 -20.862 1.00 97.38 348 LEU A C 1
ATOM 2898 O O . LEU A 1 348 ? 10.413 0.429 -21.396 1.00 97.38 348 LEU A O 1
ATOM 2902 N N . LEU A 1 349 ? 10.817 2.544 -20.737 1.00 95.38 349 LEU A N 1
ATOM 2903 C CA . LEU A 1 349 ? 9.567 3.111 -21.241 1.00 95.38 349 LEU A CA 1
ATOM 2904 C C . LEU A 1 349 ? 9.523 3.086 -22.772 1.00 95.38 349 LEU A C 1
ATOM 2906 O O . LEU A 1 349 ? 8.551 2.568 -23.330 1.00 95.38 349 LEU A O 1
ATOM 2910 N N . ASP A 1 350 ? 10.597 3.513 -23.437 1.00 94.75 350 ASP A N 1
ATOM 2911 C CA . ASP A 1 350 ? 10.710 3.539 -24.904 1.00 94.75 350 ASP A CA 1
ATOM 2912 C C . ASP A 1 350 ? 10.617 2.144 -25.538 1.00 94.75 350 ASP A C 1
ATOM 2914 O O . ASP A 1 350 ? 10.125 1.967 -26.658 1.00 94.75 350 ASP A O 1
ATOM 2918 N N . ASN A 1 351 ? 11.065 1.119 -24.810 1.00 95.44 351 ASN A N 1
ATOM 2919 C CA . ASN A 1 351 ? 11.066 -0.265 -25.277 1.00 95.44 351 ASN A CA 1
ATOM 2920 C C . ASN A 1 351 ? 9.918 -1.112 -24.700 1.00 95.44 351 ASN A C 1
ATOM 2922 O O . ASN A 1 351 ? 9.757 -2.267 -25.103 1.00 95.44 351 ASN A O 1
ATOM 2926 N N . SER A 1 352 ? 9.096 -0.561 -23.801 1.00 94.56 352 SER A N 1
ATOM 2927 C CA . SER A 1 352 ? 8.098 -1.292 -23.003 1.00 94.56 352 SER A CA 1
ATOM 2928 C C . SER A 1 352 ? 7.125 -2.125 -23.841 1.00 94.56 352 SER A C 1
ATOM 2930 O O . SER A 1 352 ? 6.923 -3.307 -23.559 1.00 94.56 352 SER A O 1
ATOM 2932 N N . PHE A 1 353 ? 6.571 -1.555 -24.916 1.00 93.81 353 PHE A N 1
ATOM 2933 C CA . PHE A 1 353 ? 5.628 -2.250 -25.795 1.00 93.81 353 PHE A CA 1
ATOM 2934 C C . PHE A 1 353 ? 6.267 -3.466 -26.477 1.00 93.81 353 PHE A C 1
ATOM 2936 O O . PHE A 1 353 ? 5.717 -4.567 -26.445 1.00 93.81 353 PHE A O 1
ATOM 2943 N N . LYS A 1 354 ? 7.465 -3.289 -27.046 1.00 95.12 354 LYS A N 1
ATOM 2944 C CA . LYS A 1 354 ? 8.202 -4.362 -27.731 1.00 95.12 354 LYS A CA 1
ATOM 2945 C C . LYS A 1 354 ? 8.667 -5.430 -26.744 1.00 95.12 354 LYS A C 1
ATOM 2947 O O . LYS A 1 354 ? 8.540 -6.619 -27.025 1.00 95.12 354 LYS A O 1
ATOM 2952 N N . LEU A 1 355 ? 9.144 -5.019 -25.567 1.00 95.38 355 LEU A N 1
ATOM 2953 C CA . LEU A 1 355 ? 9.504 -5.925 -24.478 1.00 95.38 355 LEU A CA 1
ATOM 2954 C C . LEU A 1 355 ? 8.296 -6.749 -24.033 1.00 95.38 355 LEU A C 1
ATOM 2956 O O . LEU A 1 355 ? 8.399 -7.965 -23.926 1.00 95.38 355 LEU A O 1
ATOM 2960 N N . LYS A 1 356 ? 7.135 -6.123 -23.833 1.00 94.44 356 LYS A N 1
ATOM 2961 C CA . LYS A 1 356 ? 5.909 -6.828 -23.454 1.00 94.44 356 LYS A CA 1
ATOM 2962 C C . LYS A 1 356 ? 5.435 -7.794 -24.543 1.00 94.44 356 LYS A C 1
ATOM 2964 O O . LYS A 1 356 ? 4.978 -8.880 -24.204 1.00 94.44 356 LYS A O 1
ATOM 2969 N N . GLN A 1 357 ? 5.551 -7.419 -25.817 1.00 95.38 357 GLN A N 1
ATOM 2970 C CA . GLN A 1 357 ? 5.087 -8.227 -26.946 1.00 95.38 357 GLN A CA 1
ATOM 2971 C C . GLN A 1 357 ? 5.994 -9.431 -27.241 1.00 95.38 357 GLN A C 1
ATOM 2973 O O . GLN A 1 357 ? 5.492 -10.535 -27.438 1.00 95.38 357 GLN A O 1
ATOM 2978 N N . TYR A 1 358 ? 7.312 -9.225 -27.297 1.00 95.44 358 TYR A N 1
ATOM 2979 C CA . TYR A 1 358 ? 8.262 -10.236 -27.781 1.00 95.44 358 TYR A CA 1
ATOM 2980 C C . TYR A 1 358 ? 9.093 -10.884 -26.665 1.00 95.44 358 TYR A C 1
ATOM 2982 O O . TYR A 1 358 ? 9.580 -12.000 -26.826 1.00 95.44 358 TYR A O 1
ATOM 2990 N N . TYR A 1 359 ? 9.225 -10.218 -25.516 1.00 95.69 359 TYR A N 1
ATOM 2991 C CA . TYR A 1 359 ? 10.049 -10.651 -24.383 1.00 95.69 359 TYR A CA 1
ATOM 2992 C C . TYR A 1 359 ? 9.270 -10.574 -23.061 1.00 95.69 359 TYR A C 1
ATOM 2994 O O . TYR A 1 359 ? 9.781 -10.106 -22.041 1.00 95.69 359 TYR A O 1
ATOM 3002 N N . GLU A 1 360 ? 8.008 -11.022 -23.071 1.00 95.38 360 GLU A N 1
ATOM 3003 C CA . GLU A 1 360 ? 7.058 -10.828 -21.966 1.00 95.38 360 GLU A CA 1
ATOM 3004 C C . GLU A 1 360 ? 7.624 -11.255 -20.604 1.00 95.38 360 GLU A C 1
ATOM 3006 O O . GLU A 1 360 ? 7.477 -10.546 -19.607 1.00 95.38 360 GLU A O 1
ATOM 3011 N N . ARG A 1 361 ? 8.315 -12.400 -20.560 1.00 96.19 361 ARG A N 1
ATOM 3012 C CA . ARG A 1 361 ? 8.915 -12.924 -19.328 1.00 96.19 361 ARG A CA 1
ATOM 3013 C C . ARG A 1 361 ? 9.998 -11.991 -18.782 1.00 96.19 361 ARG A C 1
ATOM 3015 O O . ARG A 1 361 ? 10.094 -11.817 -17.571 1.00 96.19 361 ARG A O 1
ATOM 3022 N N . GLN A 1 362 ? 10.838 -11.428 -19.646 1.00 96.75 362 GLN A N 1
ATOM 3023 C CA . GLN A 1 362 ? 11.889 -10.482 -19.273 1.00 96.75 362 GLN A CA 1
ATOM 3024 C C . GLN A 1 362 ? 11.267 -9.172 -18.791 1.00 96.75 362 GLN A C 1
ATOM 3026 O O . GLN A 1 362 ? 11.638 -8.696 -17.722 1.00 96.75 362 GLN A O 1
ATOM 3031 N N . PHE A 1 363 ? 10.269 -8.653 -19.513 1.00 96.94 363 PHE A N 1
ATOM 3032 C CA . PHE A 1 363 ? 9.519 -7.465 -19.107 1.00 96.94 363 PHE A CA 1
ATOM 3033 C C . PHE A 1 363 ? 8.911 -7.630 -17.706 1.00 96.94 363 PHE A C 1
ATOM 3035 O O . PHE A 1 363 ? 9.163 -6.819 -16.820 1.00 96.94 363 PHE A O 1
ATOM 3042 N N . GLN A 1 364 ? 8.189 -8.729 -17.463 1.00 95.44 364 GLN A N 1
ATOM 3043 C CA . GLN A 1 364 ? 7.597 -9.020 -16.153 1.00 95.44 364 GLN A CA 1
ATOM 3044 C C . GLN A 1 364 ? 8.646 -9.123 -15.042 1.00 95.44 364 GLN A C 1
ATOM 3046 O O . GLN A 1 364 ? 8.405 -8.646 -13.934 1.00 95.44 364 GLN A O 1
ATOM 3051 N N . ARG A 1 365 ? 9.809 -9.727 -15.318 1.00 96.94 365 ARG A N 1
ATOM 3052 C CA . ARG A 1 365 ? 10.907 -9.847 -14.346 1.00 96.94 365 ARG A CA 1
ATOM 3053 C C . ARG A 1 365 ? 11.509 -8.483 -13.998 1.00 96.94 365 ARG A C 1
ATOM 3055 O O . ARG A 1 365 ? 11.672 -8.211 -12.815 1.00 96.94 365 ARG A O 1
ATOM 3062 N N . ILE A 1 366 ? 11.751 -7.615 -14.988 1.00 97.56 366 ILE A N 1
ATOM 3063 C CA . ILE A 1 366 ? 12.212 -6.232 -14.753 1.00 97.56 366 ILE A CA 1
ATOM 3064 C C . ILE A 1 366 ? 11.201 -5.484 -13.878 1.00 97.56 366 ILE A C 1
ATOM 3066 O O . ILE A 1 366 ? 11.562 -4.959 -12.828 1.00 97.56 366 ILE A O 1
ATOM 3070 N N . VAL A 1 367 ? 9.924 -5.488 -14.273 1.00 96.31 367 VAL A N 1
ATOM 3071 C CA . VAL A 1 367 ? 8.854 -4.781 -13.552 1.00 96.31 367 VAL A CA 1
ATOM 3072 C C . VAL A 1 367 ? 8.703 -5.304 -12.122 1.00 96.31 367 VAL A C 1
ATOM 3074 O O . VAL A 1 367 ? 8.627 -4.518 -11.182 1.00 96.31 367 VAL A O 1
ATOM 3077 N N . THR A 1 368 ? 8.721 -6.626 -11.933 1.00 94.38 368 THR A N 1
ATOM 3078 C CA . THR A 1 368 ? 8.613 -7.241 -10.600 1.00 94.38 368 THR A CA 1
ATOM 3079 C C . THR A 1 368 ? 9.787 -6.841 -9.709 1.00 94.38 368 THR A C 1
ATOM 3081 O O . THR A 1 368 ? 9.569 -6.474 -8.554 1.00 94.38 368 THR A O 1
ATOM 3084 N N . SER A 1 369 ? 11.015 -6.853 -10.239 1.00 96.38 369 SER A N 1
ATOM 3085 C CA . SER A 1 369 ? 12.197 -6.410 -9.495 1.00 96.38 369 SER A CA 1
ATOM 3086 C C . SER A 1 369 ? 12.110 -4.935 -9.112 1.00 96.38 369 SER A C 1
ATOM 3088 O O . SER A 1 369 ? 12.344 -4.602 -7.956 1.00 96.38 369 SER A O 1
ATOM 3090 N N . LEU A 1 370 ? 11.700 -4.052 -10.027 1.00 96.81 370 LEU A N 1
ATOM 3091 C CA . LEU A 1 370 ? 11.532 -2.625 -9.723 1.00 96.81 370 LEU A CA 1
ATOM 3092 C C . LEU A 1 370 ? 10.435 -2.359 -8.681 1.00 96.81 370 LEU A C 1
ATOM 3094 O O . LEU A 1 370 ? 10.538 -1.409 -7.908 1.00 96.81 370 LEU A O 1
ATOM 3098 N N . CYS A 1 371 ? 9.389 -3.182 -8.624 1.00 92.44 371 CYS A N 1
ATOM 3099 C CA . CYS A 1 371 ? 8.353 -3.043 -7.603 1.00 92.44 371 CYS A CA 1
ATOM 3100 C C . CYS A 1 371 ? 8.791 -3.567 -6.231 1.00 92.44 371 CYS A C 1
ATOM 3102 O O . CYS A 1 371 ? 8.487 -2.930 -5.228 1.00 92.44 371 CYS A O 1
ATOM 3104 N N . ALA A 1 372 ? 9.451 -4.726 -6.175 1.00 91.44 372 ALA A N 1
ATOM 3105 C CA . ALA A 1 372 ? 9.564 -5.504 -4.938 1.00 91.44 372 ALA A CA 1
ATOM 3106 C C . ALA A 1 372 ? 10.984 -5.933 -4.551 1.00 91.44 372 ALA A C 1
ATOM 3108 O O . ALA A 1 372 ? 11.184 -6.398 -3.435 1.00 91.44 372 ALA A O 1
ATOM 3109 N N . GLY A 1 373 ? 11.955 -5.824 -5.457 1.00 94.62 373 GLY A N 1
ATOM 3110 C CA . GLY A 1 373 ? 13.350 -6.157 -5.184 1.00 94.62 373 GLY A CA 1
ATOM 3111 C C . GLY A 1 373 ? 14.112 -4.976 -4.597 1.00 94.62 373 GLY A C 1
ATOM 3112 O O . GLY A 1 373 ? 13.859 -3.828 -4.968 1.00 94.62 373 GLY A O 1
ATOM 3113 N N . ASP A 1 374 ? 15.068 -5.260 -3.718 1.00 95.44 374 ASP A N 1
ATOM 3114 C CA . ASP A 1 374 ? 16.079 -4.290 -3.285 1.00 95.44 374 ASP A CA 1
ATOM 3115 C C . ASP A 1 374 ? 17.130 -4.062 -4.390 1.00 95.44 374 ASP A C 1
ATOM 3117 O O . ASP A 1 374 ? 17.140 -4.790 -5.390 1.00 95.44 374 ASP A O 1
ATOM 3121 N N . ALA A 1 375 ? 18.006 -3.064 -4.229 1.00 97.25 375 ALA A N 1
ATOM 3122 C CA . ALA A 1 375 ? 19.017 -2.674 -5.224 1.00 97.25 375 ALA A CA 1
ATOM 3123 C C . ALA A 1 375 ? 19.777 -3.880 -5.799 1.00 97.25 375 ALA A C 1
ATOM 3125 O O . ALA A 1 375 ? 19.741 -4.103 -7.008 1.00 97.25 375 ALA A O 1
ATOM 3126 N N . ASP A 1 376 ? 20.352 -4.732 -4.947 1.00 97.62 376 ASP A N 1
ATOM 3127 C CA . ASP A 1 376 ? 21.102 -5.925 -5.366 1.00 97.62 376 ASP A CA 1
ATOM 3128 C C . ASP A 1 376 ? 20.286 -6.863 -6.260 1.00 97.62 376 ASP A C 1
ATOM 3130 O O . ASP A 1 376 ? 20.781 -7.404 -7.256 1.00 97.62 376 ASP A O 1
ATOM 3134 N N . ALA A 1 377 ? 19.010 -7.061 -5.919 1.00 97.62 377 ALA A N 1
ATOM 3135 C CA . ALA A 1 377 ? 18.110 -7.910 -6.686 1.00 97.62 377 ALA A CA 1
ATOM 3136 C C . ALA A 1 377 ? 17.781 -7.278 -8.045 1.00 97.62 377 ALA A C 1
ATOM 3138 O O . ALA A 1 377 ? 17.762 -7.987 -9.056 1.00 97.62 377 ALA A O 1
ATOM 3139 N N . ILE A 1 378 ? 17.568 -5.959 -8.090 1.00 98.38 378 ILE A N 1
ATOM 3140 C CA . ILE A 1 378 ? 17.319 -5.215 -9.330 1.00 98.38 378 ILE A CA 1
ATOM 3141 C C . ILE A 1 378 ? 18.555 -5.252 -10.231 1.00 98.38 378 ILE A C 1
ATOM 3143 O O . ILE A 1 378 ? 18.430 -5.638 -11.395 1.00 98.38 378 ILE A O 1
ATOM 3147 N N . ILE A 1 379 ? 19.737 -4.925 -9.699 1.00 98.62 379 ILE A N 1
ATOM 3148 C CA . ILE A 1 379 ? 21.020 -4.926 -10.415 1.00 98.62 379 ILE A CA 1
ATOM 3149 C C . ILE A 1 379 ? 21.270 -6.299 -11.027 1.00 98.62 379 ILE A C 1
ATOM 3151 O O . ILE A 1 379 ? 21.465 -6.424 -12.240 1.00 98.62 379 ILE A O 1
ATOM 3155 N N . LYS A 1 380 ? 21.220 -7.353 -10.203 1.00 98.31 380 LYS A N 1
ATOM 3156 C CA . LYS A 1 380 ? 21.465 -8.728 -10.646 1.00 98.31 380 LYS A CA 1
ATOM 3157 C C . LYS A 1 380 ? 20.484 -9.151 -11.730 1.00 98.31 380 LYS A C 1
ATOM 3159 O O . LYS A 1 380 ? 20.886 -9.769 -12.716 1.00 98.31 380 LYS A O 1
ATOM 3164 N N . GLU A 1 381 ? 19.203 -8.846 -11.554 1.00 98.31 381 GLU A N 1
ATOM 3165 C CA . GLU A 1 381 ? 18.169 -9.296 -12.476 1.00 98.31 381 GLU A CA 1
ATOM 3166 C C . GLU A 1 381 ? 18.205 -8.542 -13.808 1.00 98.31 381 GLU A C 1
ATOM 3168 O O . GLU A 1 381 ? 18.183 -9.177 -14.866 1.00 98.31 381 GLU A O 1
ATOM 3173 N N . CYS A 1 382 ? 18.314 -7.213 -13.772 1.00 98.12 382 CYS A N 1
ATOM 3174 C CA . CYS A 1 382 ? 18.328 -6.377 -14.971 1.00 98.12 382 CYS A CA 1
ATOM 3175 C C . CYS A 1 382 ? 19.612 -6.581 -15.779 1.00 98.12 382 CYS A C 1
ATOM 3177 O O . CYS A 1 382 ? 19.532 -6.762 -16.993 1.00 98.12 382 CYS A O 1
ATOM 3179 N N . ASN A 1 383 ? 20.780 -6.666 -15.129 1.00 98.25 383 ASN A N 1
ATOM 3180 C CA . ASN A 1 383 ? 22.037 -6.951 -15.827 1.00 98.25 383 ASN A CA 1
ATOM 3181 C C . ASN A 1 383 ? 22.050 -8.362 -16.434 1.00 98.25 383 ASN A C 1
ATOM 3183 O O . ASN A 1 383 ? 22.502 -8.537 -17.565 1.00 98.25 383 ASN A O 1
ATOM 3187 N N . ARG A 1 384 ? 21.476 -9.362 -15.748 1.00 97.81 384 ARG A N 1
ATOM 3188 C CA . ARG A 1 384 ? 21.300 -10.708 -16.317 1.00 97.81 384 ARG A CA 1
ATOM 3189 C C . ARG A 1 384 ? 20.398 -10.692 -17.549 1.00 97.81 384 ARG A C 1
ATOM 3191 O O . ARG A 1 384 ? 20.689 -11.375 -18.526 1.00 97.81 384 ARG A O 1
ATOM 3198 N N . ILE A 1 385 ? 19.288 -9.955 -17.506 1.00 97.44 385 ILE A N 1
ATOM 3199 C CA . ILE A 1 385 ? 18.378 -9.824 -18.654 1.00 97.44 385 ILE A CA 1
ATOM 3200 C C . ILE A 1 385 ? 19.079 -9.113 -19.811 1.00 97.44 385 ILE A C 1
ATOM 3202 O O . ILE A 1 385 ? 18.993 -9.588 -20.939 1.00 97.44 385 ILE A O 1
ATOM 3206 N N . ARG A 1 386 ? 19.835 -8.048 -19.531 1.00 96.69 386 ARG A N 1
ATOM 3207 C CA . ARG A 1 386 ? 20.653 -7.345 -20.521 1.00 96.69 386 ARG A CA 1
ATOM 3208 C C . ARG A 1 386 ? 21.603 -8.298 -21.246 1.00 96.69 386 ARG A C 1
ATOM 3210 O O . ARG A 1 386 ? 21.594 -8.355 -22.469 1.00 96.69 386 ARG A O 1
ATOM 3217 N N . GLU A 1 387 ? 22.382 -9.087 -20.507 1.00 96.31 387 GLU A N 1
ATOM 3218 C CA . GLU A 1 387 ? 23.310 -10.072 -21.084 1.00 96.31 387 GLU A CA 1
ATOM 3219 C C . GLU A 1 387 ? 22.584 -11.137 -21.915 1.00 96.31 387 GLU A C 1
ATOM 3221 O O . GLU A 1 387 ? 23.019 -11.468 -23.018 1.00 96.31 387 GLU A O 1
ATOM 3226 N N . GLN A 1 388 ? 21.445 -11.635 -21.420 1.00 95.00 388 GLN A N 1
ATOM 3227 C CA . GLN A 1 388 ? 20.605 -12.578 -22.159 1.00 95.00 388 GLN A CA 1
ATOM 3228 C C . GLN A 1 388 ? 20.145 -11.984 -23.488 1.00 95.00 388 GLN A C 1
ATOM 3230 O O . GLN A 1 388 ? 20.251 -12.650 -24.513 1.00 95.00 388 GLN A O 1
ATOM 3235 N N . MET A 1 389 ? 19.662 -10.743 -23.481 1.00 94.12 389 MET A N 1
ATOM 3236 C CA . MET A 1 389 ? 19.153 -10.086 -24.679 1.00 94.12 389 MET A CA 1
ATOM 3237 C C . MET A 1 389 ? 20.265 -9.784 -25.682 1.00 94.12 389 MET A C 1
ATOM 3239 O O . MET A 1 389 ? 20.064 -10.054 -26.856 1.00 94.12 389 MET A O 1
ATOM 3243 N N . ILE A 1 390 ? 21.442 -9.328 -25.231 1.00 93.81 390 ILE A N 1
ATOM 3244 C CA . ILE A 1 390 ? 22.611 -9.080 -26.100 1.00 93.81 390 ILE A CA 1
ATOM 3245 C C . ILE A 1 390 ? 23.057 -10.358 -26.821 1.00 93.81 390 ILE A C 1
ATOM 3247 O O . ILE A 1 390 ? 23.562 -10.299 -27.939 1.00 93.81 390 ILE A O 1
ATOM 3251 N N . SER A 1 391 ? 22.898 -11.520 -26.181 1.00 92.25 391 SER A N 1
ATOM 3252 C CA . SER A 1 391 ? 23.288 -12.805 -26.770 1.00 92.25 391 SER A CA 1
ATOM 3253 C C . SER A 1 391 ? 22.349 -13.294 -27.879 1.00 92.25 391 SER A C 1
ATOM 3255 O O . SER A 1 391 ? 22.689 -14.243 -28.589 1.00 92.25 391 SER A O 1
ATOM 3257 N N . LEU A 1 392 ? 21.164 -12.688 -28.023 1.00 92.19 392 LEU A N 1
ATOM 3258 C CA . LEU A 1 392 ? 20.195 -13.100 -29.030 1.00 92.19 392 LEU A CA 1
ATOM 3259 C C . LEU A 1 392 ? 20.604 -12.581 -30.418 1.00 92.19 392 LEU A C 1
ATOM 3261 O O . LEU A 1 392 ? 21.072 -11.457 -30.553 1.00 92.19 392 LEU A O 1
ATOM 3265 N N . PRO A 1 393 ? 20.400 -13.373 -31.482 1.00 86.56 393 PRO A N 1
ATOM 3266 C CA . PRO A 1 393 ? 20.722 -12.941 -32.841 1.00 86.56 393 PRO A CA 1
ATOM 3267 C C . PRO A 1 393 ? 19.730 -11.901 -33.390 1.00 86.56 393 PRO A C 1
ATOM 3269 O O . PRO A 1 393 ? 20.060 -11.173 -34.323 1.00 86.56 393 PRO A O 1
ATOM 3272 N N . GLU A 1 394 ? 18.519 -11.830 -32.832 1.00 90.38 394 GLU A N 1
ATOM 3273 C CA . GLU A 1 394 ? 17.463 -10.900 -33.229 1.00 90.38 394 GLU A CA 1
ATOM 3274 C C . GLU A 1 394 ? 16.847 -10.232 -31.991 1.00 90.38 394 GLU A C 1
ATOM 3276 O O . GLU A 1 394 ? 16.550 -10.896 -30.994 1.00 90.38 394 GLU A O 1
ATOM 3281 N N . HIS A 1 395 ? 16.637 -8.914 -32.074 1.00 90.81 395 HIS A N 1
ATOM 3282 C CA . HIS A 1 395 ? 16.157 -8.080 -30.964 1.00 90.81 395 HIS A CA 1
ATOM 3283 C C . HIS A 1 395 ? 14.733 -7.526 -31.159 1.00 90.81 395 HIS A C 1
ATOM 3285 O O . HIS A 1 395 ? 14.282 -6.705 -30.364 1.00 90.81 395 HIS A O 1
ATOM 3291 N N . HIS A 1 396 ? 14.035 -7.903 -32.239 1.00 91.62 396 HIS A N 1
ATOM 3292 C CA . HIS A 1 396 ? 12.667 -7.458 -32.570 1.00 91.62 396 HIS A CA 1
ATOM 3293 C C . HIS A 1 396 ? 12.435 -5.935 -32.428 1.00 91.62 396 HIS A C 1
ATOM 3295 O O . HIS A 1 396 ? 11.384 -5.466 -31.988 1.00 91.62 396 HIS A O 1
ATOM 3301 N N . GLY A 1 397 ? 13.450 -5.144 -32.793 1.00 90.25 397 GLY A N 1
ATOM 3302 C CA . GLY A 1 397 ? 13.423 -3.682 -32.734 1.00 90.25 397 GLY A CA 1
ATOM 3303 C C . GLY A 1 397 ? 13.582 -3.073 -31.336 1.00 90.25 397 GLY A C 1
ATOM 3304 O O . GLY A 1 397 ? 13.401 -1.863 -31.213 1.00 90.25 397 GLY A O 1
ATOM 3305 N N . VAL A 1 398 ? 13.877 -3.865 -30.302 1.00 93.19 398 VAL A N 1
ATOM 3306 C CA . VAL A 1 398 ? 14.315 -3.368 -28.989 1.00 93.19 398 VAL A CA 1
ATOM 3307 C C . VAL A 1 398 ? 15.756 -2.876 -29.103 1.00 93.19 398 VAL A C 1
ATOM 3309 O O . VAL A 1 398 ? 16.610 -3.588 -29.636 1.00 93.19 398 VAL A O 1
ATOM 3312 N N . ASP A 1 399 ? 16.046 -1.686 -28.580 1.00 92.25 399 ASP A N 1
ATOM 3313 C CA . ASP A 1 399 ? 17.411 -1.149 -28.567 1.00 92.25 399 ASP A CA 1
ATOM 3314 C C . ASP A 1 399 ? 18.231 -1.734 -27.409 1.00 92.25 399 ASP A C 1
ATOM 3316 O O . ASP A 1 399 ? 18.538 -1.078 -26.420 1.00 92.25 399 ASP A O 1
ATOM 3320 N N . VAL A 1 400 ? 18.572 -3.015 -27.506 1.00 90.44 400 VAL A N 1
ATOM 3321 C CA . VAL A 1 400 ? 19.271 -3.748 -26.439 1.00 90.44 400 VAL A CA 1
ATOM 3322 C C . VAL A 1 400 ? 20.636 -3.136 -26.100 1.00 90.44 400 VAL A C 1
ATOM 3324 O O . VAL A 1 400 ? 21.067 -3.181 -24.948 1.00 90.44 400 VAL A O 1
ATOM 3327 N N . ASN A 1 401 ? 21.314 -2.537 -27.079 1.00 89.06 401 ASN A N 1
ATOM 3328 C CA . ASN A 1 401 ? 22.642 -1.959 -26.878 1.00 89.06 401 ASN A CA 1
ATOM 3329 C C . ASN A 1 401 ? 22.595 -0.668 -26.055 1.00 89.06 401 ASN A C 1
ATOM 3331 O O . ASN A 1 401 ? 23.549 -0.391 -25.326 1.00 89.06 401 ASN A O 1
ATOM 3335 N N . ALA A 1 402 ? 21.491 0.079 -26.134 1.00 93.38 402 ALA A N 1
ATOM 3336 C CA . ALA A 1 402 ? 21.260 1.263 -25.316 1.00 93.38 402 ALA A CA 1
ATOM 3337 C C . ALA A 1 402 ? 20.827 0.946 -23.875 1.00 93.38 402 ALA A C 1
ATOM 3339 O O . ALA A 1 402 ? 20.816 1.857 -23.054 1.00 93.38 402 ALA A O 1
ATOM 3340 N N . MET A 1 403 ? 20.507 -0.314 -23.538 1.00 95.94 403 MET A N 1
ATOM 3341 C CA . MET A 1 403 ? 20.134 -0.698 -22.172 1.00 95.94 403 MET A CA 1
ATOM 3342 C C . MET A 1 403 ? 21.311 -0.443 -21.212 1.00 95.94 403 MET A C 1
ATOM 3344 O O . MET A 1 403 ? 22.351 -1.111 -21.345 1.00 95.94 403 MET A O 1
ATOM 3348 N N . PRO A 1 404 ? 21.182 0.468 -20.228 1.00 96.12 404 PRO A N 1
ATOM 3349 C CA . PRO A 1 404 ? 22.259 0.747 -19.285 1.00 96.12 404 PRO A CA 1
ATOM 3350 C C . PRO A 1 404 ? 22.590 -0.473 -18.423 1.00 96.12 404 PRO A C 1
ATOM 3352 O O . PRO A 1 404 ? 21.722 -1.294 -18.111 1.00 96.12 404 PRO A O 1
ATOM 3355 N N . ARG A 1 405 ? 23.864 -0.604 -18.045 1.00 96.94 405 ARG A N 1
ATOM 3356 C CA . ARG A 1 405 ? 24.295 -1.583 -17.043 1.00 96.94 405 ARG A CA 1
ATOM 3357 C C . ARG A 1 405 ? 24.165 -0.936 -15.672 1.00 96.94 405 ARG A C 1
ATOM 3359 O O . ARG A 1 405 ? 24.759 0.114 -15.472 1.00 96.94 405 ARG A O 1
ATOM 3366 N N . LEU A 1 406 ? 23.437 -1.585 -14.771 1.00 98.31 406 LEU A N 1
ATOM 3367 C CA . LEU A 1 406 ? 23.160 -1.041 -13.446 1.00 98.31 406 LEU A CA 1
ATOM 3368 C C . LEU A 1 406 ? 24.299 -1.313 -12.452 1.00 98.31 406 LEU A C 1
ATOM 3370 O O . LEU A 1 406 ? 24.910 -2.390 -12.510 1.00 98.31 406 LEU A O 1
ATOM 3374 N N . SER A 1 407 ? 24.530 -0.385 -11.528 1.00 98.00 407 SER A N 1
ATOM 3375 C CA . SER A 1 407 ? 25.399 -0.489 -10.349 1.00 98.00 407 SER A CA 1
ATOM 3376 C C . SER A 1 407 ? 24.674 0.007 -9.089 1.00 98.00 407 SER A C 1
ATOM 3378 O O . SER A 1 407 ? 23.508 0.390 -9.136 1.00 98.00 407 SER A O 1
ATOM 3380 N N . GLU A 1 408 ? 25.350 -0.040 -7.939 1.00 96.75 408 GLU A N 1
ATOM 3381 C CA . GLU A 1 408 ? 24.824 0.501 -6.676 1.00 96.75 408 GLU A CA 1
ATOM 3382 C C . GLU A 1 408 ? 24.593 2.020 -6.745 1.00 96.75 408 GLU A C 1
ATOM 3384 O O . GLU A 1 408 ? 23.657 2.511 -6.124 1.00 96.75 408 GLU A O 1
ATOM 3389 N N . ASP A 1 409 ? 25.368 2.740 -7.567 1.00 96.06 409 ASP A N 1
ATOM 3390 C CA . ASP A 1 409 ? 25.261 4.198 -7.737 1.00 96.06 409 ASP A CA 1
ATOM 3391 C C . ASP A 1 409 ? 23.911 4.638 -8.332 1.00 96.06 409 ASP A C 1
ATOM 3393 O O . ASP A 1 409 ? 23.512 5.791 -8.177 1.00 96.06 409 ASP A O 1
ATOM 3397 N N . ASP A 1 410 ? 23.185 3.721 -8.981 1.00 98.06 410 ASP A N 1
ATOM 3398 C CA . ASP A 1 410 ? 21.853 3.982 -9.535 1.00 98.06 410 ASP A CA 1
ATOM 3399 C C . ASP A 1 410 ? 20.745 3.931 -8.461 1.00 98.06 410 ASP A C 1
ATOM 3401 O O . ASP A 1 410 ? 19.556 4.044 -8.779 1.00 98.06 410 ASP A O 1
ATOM 3405 N N . PHE A 1 411 ? 21.081 3.718 -7.183 1.00 97.44 411 PHE A N 1
ATOM 3406 C CA . PHE A 1 411 ? 20.111 3.562 -6.100 1.00 97.44 411 PHE A CA 1
ATOM 3407 C C . PHE A 1 411 ? 20.449 4.442 -4.908 1.00 97.44 411 PHE A C 1
ATOM 3409 O O . PHE A 1 411 ? 21.572 4.475 -4.425 1.00 97.44 411 PHE A O 1
ATOM 3416 N N . TRP A 1 412 ? 19.432 5.113 -4.376 1.00 95.56 412 TRP A N 1
ATOM 3417 C CA . TRP A 1 412 ? 19.599 5.930 -3.181 1.00 95.56 412 TRP A CA 1
ATOM 3418 C C . TRP A 1 412 ? 19.498 5.081 -1.911 1.00 95.56 412 TRP A C 1
ATOM 3420 O O . TRP A 1 412 ? 18.517 4.343 -1.730 1.00 95.56 412 TRP A O 1
ATOM 3430 N N . SER A 1 413 ? 20.470 5.223 -1.012 1.00 90.00 413 SER A N 1
ATOM 3431 C CA . SER A 1 413 ? 20.479 4.573 0.301 1.00 90.00 413 SER A CA 1
ATOM 3432 C C . SER A 1 413 ? 20.002 5.507 1.421 1.00 90.00 413 SER A C 1
ATOM 3434 O O . SER A 1 413 ? 20.124 6.730 1.353 1.00 90.00 413 SER A O 1
ATOM 3436 N N . TRP A 1 414 ? 19.425 4.930 2.476 1.00 79.25 414 TRP A N 1
ATOM 3437 C CA . TRP A 1 414 ? 18.965 5.701 3.636 1.00 79.25 414 TRP A CA 1
ATOM 3438 C C . TRP A 1 414 ? 20.148 6.225 4.464 1.00 79.25 414 TRP A C 1
ATOM 3440 O O . TRP A 1 414 ? 20.090 7.307 5.046 1.00 79.25 414 TRP A O 1
ATOM 3450 N N . GLU A 1 415 ? 21.241 5.468 4.483 1.00 77.19 415 GLU A N 1
ATOM 3451 C CA . GLU A 1 415 ? 22.502 5.814 5.130 1.00 77.19 415 GLU A CA 1
ATOM 3452 C C . GLU A 1 415 ? 23.086 7.112 4.553 1.00 77.19 415 GLU A C 1
ATOM 3454 O O . GLU A 1 415 ? 23.479 7.995 5.315 1.00 77.19 415 GLU A O 1
ATOM 3459 N N . GLU A 1 416 ? 23.039 7.291 3.226 1.00 70.00 416 GLU A N 1
ATOM 3460 C CA . GLU A 1 416 ? 23.438 8.546 2.576 1.00 70.00 416 GLU A CA 1
ATOM 3461 C C . GLU A 1 416 ? 22.658 9.757 3.099 1.00 70.00 416 GLU A C 1
ATOM 3463 O O . GLU A 1 416 ? 23.212 10.857 3.177 1.00 70.00 416 GLU A O 1
ATOM 3468 N N . TRP A 1 417 ? 21.384 9.580 3.456 1.00 70.44 417 TRP A N 1
ATOM 3469 C CA . TRP A 1 417 ? 20.537 10.656 3.964 1.00 70.44 417 TRP A CA 1
ATOM 3470 C C . TRP A 1 417 ? 20.831 11.015 5.411 1.00 70.44 417 TRP A C 1
ATOM 3472 O O . TRP A 1 417 ? 20.925 12.204 5.711 1.00 70.44 417 TRP A O 1
ATOM 3482 N N . ILE A 1 418 ? 21.034 10.023 6.287 1.00 68.94 418 ILE A N 1
ATOM 3483 C CA . ILE A 1 418 ? 21.461 10.281 7.672 1.00 68.94 418 ILE A CA 1
ATOM 3484 C C . ILE A 1 418 ? 22.747 11.115 7.649 1.00 68.94 418 ILE A C 1
ATOM 3486 O O . ILE A 1 418 ? 22.781 12.200 8.231 1.00 68.94 418 ILE A O 1
ATOM 3490 N N . ASP A 1 419 ? 23.738 10.681 6.868 1.00 63.50 419 ASP A N 1
ATOM 3491 C CA . ASP A 1 419 ? 25.029 11.357 6.730 1.00 63.50 419 ASP A CA 1
ATOM 3492 C C . ASP A 1 419 ? 24.925 12.790 6.185 1.00 63.50 419 ASP A C 1
ATOM 3494 O O . ASP A 1 419 ? 25.780 13.627 6.486 1.00 63.50 419 ASP A O 1
ATOM 3498 N N . HIS A 1 420 ? 23.921 13.086 5.351 1.00 59.75 420 HIS A N 1
ATOM 3499 C CA . HIS A 1 420 ? 23.653 14.445 4.869 1.00 59.75 420 HIS A CA 1
ATOM 3500 C C . HIS A 1 420 ? 22.882 15.280 5.895 1.00 59.75 420 HIS A C 1
ATOM 3502 O O . HIS A 1 420 ? 23.196 16.456 6.069 1.00 59.75 420 HIS A O 1
ATOM 3508 N N . SER A 1 421 ? 21.910 14.686 6.588 1.00 60.25 421 SER A N 1
ATOM 3509 C CA . SER A 1 421 ? 21.071 15.365 7.581 1.00 60.25 421 SER A CA 1
ATOM 3510 C C . SER A 1 421 ? 21.839 15.768 8.841 1.00 60.25 421 SER A C 1
ATOM 3512 O O . SER A 1 421 ? 21.530 16.796 9.426 1.00 60.25 421 SER A O 1
ATOM 3514 N N . GLU A 1 422 ? 22.869 15.010 9.233 1.00 59.75 422 GLU A N 1
ATOM 3515 C CA . GLU A 1 422 ? 23.735 15.349 10.372 1.00 59.75 422 GLU A CA 1
ATOM 3516 C C . GLU A 1 422 ? 24.775 16.436 10.042 1.00 59.75 422 GLU A C 1
ATOM 3518 O O . GLU A 1 422 ? 25.408 16.986 10.945 1.00 59.75 422 GLU A O 1
ATOM 3523 N N . LYS A 1 423 ? 24.974 16.753 8.754 1.00 53.34 423 LYS A N 1
ATOM 3524 C CA . LYS A 1 423 ? 25.932 17.771 8.279 1.00 53.34 423 LYS A CA 1
ATOM 3525 C C . LYS A 1 423 ? 25.297 19.138 7.994 1.00 53.34 423 LYS A C 1
ATOM 3527 O O . LYS A 1 423 ? 26.045 20.084 7.731 1.00 53.34 423 LYS A O 1
ATOM 3532 N N . LEU A 1 424 ? 23.967 19.237 8.019 1.00 46.56 424 LEU A N 1
ATOM 3533 C CA . LEU A 1 424 ? 23.171 20.462 7.850 1.00 46.56 424 LEU A CA 1
ATOM 3534 C C . LEU A 1 424 ? 22.649 20.941 9.207 1.00 46.56 424 LEU A C 1
ATOM 3536 O O . LEU A 1 424 ? 22.598 22.178 9.396 1.00 46.56 424 LEU A O 1
#